Protein AF-F0XDM1-F1 (afdb_monomer_lite)

Foldseek 3Di:
DWDKDWAQFPADQFFLGANGTKIKTPQQADAPVPGQFGQVLSLVCLQVVQQWAWQFKKFAAQKDAWWFWQQFKKKKAWGHFKWKKKKRKFFQDPDGCCRPVNDRIDPRIDIDIHGHRMMITGAGRMIMMTHPWPPGDHMDTQAPDDSRHRPDPDSSVSSGPRDDDITMMIMITRHPDDTDIGRGDDDSVSSNPRDDHCADSLQRAQEAEWAEEEEALELQRLLLCCCCCPVVVTQYAYEHQAQAHDWADDDFRFDFQWAWQDPLVVVLCVVLPWDKDADDLVLLVCCLQQAWEAALLQLHGADFPLAPPCPDLLVVLLVVVQVVLVVCVVCFPLFFRDFDQDDVLQQDFQLVNCVVRVNLNPCSPLVVQPLAQQRRRARNNLSCLRVGNSNVVQSVPVHDHTHIIAGPVSIRVSSRVSSCVVCPPSYQHSKAFQAKDFALQWIWTWMQGSSGTHIYTHRAYEYADQCDPVRVPRYPDDPLRCVLSVQWFWKWKKKFKKFQFQDDLPRQKYANFRNDVVSSSDHHAKAWGIWGQGPSVPSGRMTMTMIMHGAPDDQVNNVVRVVSSSVSSCVSVVGVTGDMDTPTMDIPHTDSTGGHSVCVSVRSLVSVVVCACHSSYHYFHPVGHRHHSNSRSSVSVVNVVSSSPPD

pLDDT: mean 89.86, std 10.43, range [35.72, 98.81]

Sequence (647 aa):
MIEVTKYWLSPTALVPNSPWPLLHYKNVLNKGDDSEACVPIEAWDRFTGNGWEVQWLYRYGQTQDSHFHSGVHECMAVLSGTATIRFGAGDKSEDLDANTTGSAFEAGGVEIEANAGDVFVIPAGVAHKTHNTRPESAFRLLSPGCGRGVEAENPRQALVGLPLTGFTMIGAYPQGSEWDALRGGGDFEAVWRVPKPERDPVFGEAEVEVDVAIIGGGASGSYAAVRLREDFNKTVLVIEKAGKLPAAGRPIDYGVEAYLNRETTIAFFKRFNVGLIDPTLASDIELLLLTKNVDFSTGLPVDVSYGPVDLVGVPVAFLEYTSYAVKYQAWFANGYFQTGDVPDDLLLSFGDFLAKYDLGGSLGILRNLLWLSDALNMPTWFVMSVVGLPQIQAFGLGLIGPSFKWPATYSAETLYERVLDLLGDDVLLGSTVVSSQRSDSGVELTVQTPSGQKTVKAKKLLVAAPPSPNNVGSWDLDDNEALLFGKFSWETLFVGVVQDTGFPSHATGIRNAPNDPSRYYLPHGSFTDAFSKADTGTGADLWTTRVLGVAGLSASEAQTMIYQSLTQMGEAGTYDIASPSLVAFTDHGANAPKVSAADLKDGFYNKLYALQGQRSTYWTGFAWAPDYSSILWDFTETLFPGIISGI

InterPro domains:
  IPR006045 Cupin 1 [PF00190] (67-139)
  IPR011051 RmlC-like cupin domain superfamily [SSF51182] (11-138)
  IPR014710 RmlC-like jelly roll fold [G3DSA:2.60.120.10] (49-144)
  IPR036188 FAD/NAD(P)-binding domain superfamily [G3DSA:3.50.50.60] (212-638)
  IPR036188 FAD/NAD(P)-binding domain superfamily [SSF51905] (209-469)
  IPR047121 Uncharacterized protein YjlB-like [PTHR36448] (2-207)
  IPR047121 Uncharacterized protein YjlB-like [cd02219] (9-205)

Secondary structure (DSSP, 8-state):
---EEEE-----SS----SSPEEEE-S-SPBPTT-SSB-HHHHHHHHHHTTEEEEEEEE--S----BB-SS--EEEEEEESEEEEEES--B-SS-HHHHHTSS-B-TT-EEEEEETT-EEEE-TT--EEEEEEES----EE-SSSSSSS--SSSTTGGGTT----SSEEEEEEETT-----BSS-S-HHHHHTPPPPSSBTTTB-SEEEEEEEEE--SHHHHHHHHIIIIIS---EEEE-SSSSSS-PPSS---S---EE--HHHHHHHHHTT--EEPPPHHHHHHHHHHPEEE-TTT--B---TTSTT-TTHHHHHHHHHHHHHHHHGGGGGGG----SS--HHHHSBHHHHHHHTT-GGGHHHHTTT---TTTTTSBHHHHHHHSSHHHHHHTTSS--SPPEEEETTS-SHHHHHHHHHHHGGGEETT-EEEEEEEETTEEEEEEEETTEEEEEEEEEEEE-S---TTTSTTS---HHHHHHHTT-EEEEEEEEEEE-----TT--EEEE--S-GGGTT---SSEEEEEEE---SS---EEEEEEEEETT--HHHHHHHHHHHHHHHHHTTSS-----EEEEEEEEEEEEEE--HHHHHTTHHHHHHTTTTGGGEEE-STTTS-S-HHHHHHHHHHHHHHHTTT-

Structure (mmCIF, N/CA/C/O backbone):
data_AF-F0XDM1-F1
#
_entry.id   AF-F0XDM1-F1
#
loop_
_atom_site.group_PDB
_atom_site.id
_atom_site.type_symbol
_atom_site.label_atom_id
_atom_site.label_alt_id
_atom_site.label_comp_id
_atom_site.label_asym_id
_atom_site.label_entity_id
_atom_site.label_seq_id
_atom_site.pdbx_PDB_ins_code
_atom_site.Cartn_x
_atom_site.Cartn_y
_atom_site.Cartn_z
_atom_site.occupancy
_atom_site.B_iso_or_equiv
_atom_site.auth_seq_id
_atom_site.auth_comp_id
_atom_site.auth_asym_id
_atom_site.auth_atom_id
_atom_site.pdbx_PDB_model_num
ATOM 1 N N . MET A 1 1 ? 1.827 -3.922 22.128 1.00 45.91 1 MET A N 1
ATOM 2 C CA . MET A 1 1 ? 0.471 -4.213 22.640 1.00 45.91 1 MET A CA 1
ATOM 3 C C . MET A 1 1 ? 0.110 -3.073 23.576 1.00 45.91 1 MET A C 1
ATOM 5 O O . MET A 1 1 ? 0.934 -2.763 24.426 1.00 45.91 1 MET A O 1
ATOM 9 N N . ILE A 1 2 ? -1.020 -2.398 23.365 1.00 65.50 2 ILE A N 1
ATOM 10 C CA . ILE A 1 2 ? -1.460 -1.318 24.259 1.00 65.50 2 ILE A CA 1
ATOM 11 C C . ILE A 1 2 ? -1.883 -1.944 25.593 1.00 65.50 2 ILE A C 1
ATOM 13 O O . ILE A 1 2 ? -2.627 -2.924 25.601 1.00 65.50 2 ILE A O 1
ATOM 17 N N . GLU A 1 3 ? -1.384 -1.409 26.706 1.00 72.50 3 GLU A N 1
ATOM 18 C CA . GLU A 1 3 ? -1.737 -1.863 28.052 1.00 72.50 3 GLU A CA 1
ATOM 19 C C . GLU A 1 3 ? -3.044 -1.183 28.491 1.00 72.50 3 GLU A C 1
ATOM 21 O O . GLU A 1 3 ? -3.106 0.045 28.590 1.00 72.50 3 GLU A O 1
ATOM 26 N N . VAL A 1 4 ? -4.091 -1.984 28.724 1.00 89.00 4 VAL A N 1
ATOM 27 C CA . VAL A 1 4 ? -5.376 -1.517 29.271 1.00 89.00 4 VAL A CA 1
ATOM 28 C C . VAL A 1 4 ? -5.570 -2.125 30.653 1.00 89.00 4 VAL A C 1
ATOM 30 O O . VAL A 1 4 ? -5.873 -3.316 30.781 1.00 89.00 4 VAL A O 1
ATOM 33 N N . THR A 1 5 ? -5.418 -1.306 31.690 1.00 95.31 5 THR A N 1
ATOM 34 C CA . THR A 1 5 ? -5.620 -1.737 33.078 1.00 95.31 5 THR A CA 1
ATOM 35 C C . THR A 1 5 ? -7.076 -1.534 33.479 1.00 95.31 5 THR A C 1
ATOM 37 O O . THR A 1 5 ? -7.679 -0.506 33.174 1.00 95.31 5 THR A O 1
ATOM 40 N N . LYS A 1 6 ? -7.654 -2.528 34.163 1.00 96.81 6 LYS A N 1
ATOM 41 C CA . LYS A 1 6 ? -9.045 -2.507 34.636 1.00 96.81 6 LYS A CA 1
ATOM 42 C C . LYS A 1 6 ? -9.075 -2.435 36.157 1.00 96.81 6 LYS A C 1
ATOM 44 O O . LYS A 1 6 ? -8.509 -3.309 36.813 1.00 96.81 6 LYS A O 1
ATOM 49 N N . TYR A 1 7 ? -9.786 -1.457 36.704 1.00 97.25 7 TYR A N 1
ATOM 50 C CA . TYR A 1 7 ? -9.968 -1.296 38.146 1.00 97.25 7 TYR A CA 1
ATOM 51 C C . TYR A 1 7 ? -11.434 -1.511 38.512 1.00 97.25 7 TYR A C 1
ATOM 53 O O . TYR A 1 7 ? -12.312 -0.774 38.068 1.00 97.25 7 TYR A O 1
ATOM 61 N N . TRP A 1 8 ? -11.695 -2.530 39.329 1.00 97.31 8 TRP A N 1
ATOM 62 C CA . TRP A 1 8 ? -13.025 -2.817 39.862 1.00 97.31 8 TRP A CA 1
ATOM 63 C C . TRP A 1 8 ? -13.161 -2.146 41.224 1.00 97.31 8 TRP A C 1
ATOM 65 O O . TRP A 1 8 ? -12.476 -2.524 42.174 1.00 97.31 8 TRP A O 1
ATOM 75 N N . LEU A 1 9 ? -14.019 -1.134 41.302 1.00 97.12 9 LEU A N 1
ATOM 76 C CA . LEU A 1 9 ? -14.201 -0.307 42.491 1.00 97.12 9 LEU A CA 1
ATOM 77 C C . LEU A 1 9 ? -15.555 -0.642 43.112 1.00 97.12 9 LEU A C 1
ATOM 79 O O . LEU A 1 9 ? -16.579 -0.594 42.438 1.00 97.12 9 LEU A O 1
ATOM 83 N N . SER A 1 10 ? -15.560 -1.024 44.388 1.00 96.50 10 SER A N 1
ATOM 84 C CA . SER A 1 10 ? -16.807 -1.345 45.091 1.00 96.50 10 SER A CA 1
ATOM 85 C C . SER A 1 10 ? -17.544 -0.069 45.509 1.00 96.50 10 SER A C 1
ATOM 87 O O . SER A 1 10 ? -16.876 0.917 45.827 1.00 96.50 10 SER A O 1
ATOM 89 N N . PRO A 1 11 ? -18.887 -0.079 45.565 1.00 96.62 11 PRO A N 1
ATOM 90 C CA . PRO A 1 11 ? -19.667 1.011 46.146 1.00 96.62 11 PRO A CA 1
ATOM 91 C C . PRO A 1 11 ? -19.197 1.386 47.552 1.00 96.62 11 PRO A C 1
ATOM 93 O O . PRO A 1 11 ? -18.820 0.515 48.343 1.00 96.62 11 PRO A O 1
ATOM 96 N N . THR A 1 12 ? -19.260 2.674 47.878 1.00 96.12 12 THR A N 1
ATOM 97 C CA . THR A 1 12 ? -18.999 3.193 49.227 1.00 96.12 12 THR A CA 1
ATOM 98 C C . THR A 1 12 ? -20.290 3.754 49.838 1.00 96.12 12 THR A C 1
ATOM 100 O O . THR A 1 12 ? -21.383 3.516 49.327 1.00 96.12 12 THR A O 1
ATOM 103 N N . ALA A 1 13 ? -20.202 4.467 50.966 1.00 94.38 13 ALA A N 1
ATOM 104 C CA . ALA A 1 13 ? -21.379 5.079 51.577 1.00 94.38 13 ALA A CA 1
ATOM 105 C C . ALA A 1 13 ? -21.831 6.343 50.825 1.00 94.38 13 ALA A C 1
ATOM 107 O O . ALA A 1 13 ? -23.026 6.635 50.802 1.00 94.38 13 ALA A O 1
ATOM 108 N N . LEU A 1 14 ? -20.897 7.097 50.235 1.00 95.44 14 LEU A N 1
ATOM 109 C CA . LEU A 1 14 ? -21.195 8.335 49.512 1.00 95.44 14 LEU A CA 1
ATOM 110 C C . LEU A 1 14 ? -21.250 8.139 48.001 1.00 95.44 14 LEU A C 1
ATOM 112 O O . LEU A 1 14 ? -22.034 8.834 47.355 1.00 95.44 14 LEU A O 1
ATOM 116 N N . VAL A 1 15 ? -20.449 7.233 47.435 1.00 96.56 15 VAL A N 1
ATOM 117 C CA . VAL A 1 15 ? -20.288 7.115 45.982 1.00 96.56 15 VAL A CA 1
ATOM 118 C C . VAL A 1 15 ? -20.802 5.766 45.469 1.00 96.56 15 VAL A C 1
ATOM 120 O O . VAL A 1 15 ? -20.464 4.725 46.042 1.00 96.56 15 VAL A O 1
ATOM 123 N N . PRO A 1 16 ? -21.612 5.754 44.390 1.00 96.25 16 PRO A N 1
ATOM 124 C CA . PRO A 1 16 ? -22.182 4.519 43.870 1.00 96.25 16 PRO A CA 1
ATOM 125 C C . PRO A 1 16 ? -21.120 3.524 43.440 1.00 96.25 16 PRO A C 1
ATOM 127 O O . PRO A 1 16 ? -21.275 2.352 43.745 1.00 96.25 16 PRO A O 1
ATOM 130 N N . ASN A 1 17 ? -20.075 3.999 42.748 1.00 95.94 17 ASN A N 1
ATOM 131 C CA . ASN A 1 17 ? -19.115 3.222 41.964 1.00 95.94 17 ASN A CA 1
ATOM 132 C C . ASN A 1 17 ? -19.783 2.203 41.026 1.00 95.94 17 ASN A C 1
ATOM 134 O O . ASN A 1 17 ? -20.621 1.388 41.401 1.00 95.94 17 ASN A O 1
ATOM 138 N N . SER A 1 18 ? -19.432 2.254 39.748 1.00 93.31 18 SER A N 1
ATOM 139 C CA . SER A 1 18 ? -20.092 1.397 38.767 1.00 93.31 18 SER A CA 1
ATOM 140 C C . SER A 1 18 ? -19.740 -0.081 38.964 1.00 93.31 18 SER A C 1
ATOM 142 O O . SER A 1 18 ? -18.593 -0.392 39.293 1.00 93.31 18 SER A O 1
ATOM 144 N N . PRO A 1 19 ? -20.662 -1.015 38.662 1.00 93.88 19 PRO A N 1
ATOM 145 C CA . PRO A 1 19 ? -20.298 -2.411 38.458 1.00 93.88 19 PRO A CA 1
ATOM 146 C C . PRO A 1 19 ? -19.394 -2.596 37.233 1.00 93.88 19 PRO A C 1
ATOM 148 O O . PRO A 1 19 ? -18.804 -3.658 37.089 1.00 93.88 19 PRO A O 1
ATOM 151 N N . TRP A 1 20 ? -19.273 -1.606 36.342 1.00 95.19 20 TRP A N 1
ATOM 152 C CA . TRP A 1 20 ? -18.293 -1.627 35.258 1.00 95.19 20 TRP A CA 1
ATOM 153 C C . TRP A 1 20 ? -16.907 -1.193 35.755 1.00 95.19 20 TRP A C 1
ATOM 155 O O . TRP A 1 20 ? -16.811 -0.303 36.600 1.00 95.19 20 TRP A O 1
ATOM 165 N N . PRO A 1 21 ? -15.815 -1.769 35.224 1.00 96.56 21 PRO A N 1
ATOM 166 C CA . PRO A 1 21 ? -14.477 -1.364 35.623 1.00 96.56 21 PRO A CA 1
ATOM 167 C C . PRO A 1 21 ? -14.126 0.017 35.060 1.00 96.56 21 PRO A C 1
ATOM 169 O O . PRO A 1 21 ? -14.427 0.317 33.904 1.00 96.56 21 PRO A O 1
ATOM 172 N N . LEU A 1 22 ? -13.400 0.811 35.846 1.00 97.88 22 LEU A N 1
ATOM 173 C CA . LEU A 1 22 ? -12.616 1.931 35.326 1.00 97.88 22 LEU A CA 1
ATOM 174 C C . LEU A 1 22 ? -11.542 1.378 34.384 1.00 97.88 22 LEU A C 1
ATOM 176 O O . LEU A 1 22 ? -10.816 0.448 34.756 1.00 97.88 22 LEU A O 1
ATOM 180 N N . LEU A 1 23 ? -11.434 1.952 33.187 1.00 97.19 23 LEU A N 1
ATOM 181 C CA . LEU A 1 23 ? -10.413 1.584 32.207 1.00 97.19 23 LEU A CA 1
ATOM 182 C C . LEU A 1 23 ? -9.330 2.659 32.156 1.00 97.19 23 LEU A C 1
ATOM 184 O O . LEU A 1 23 ? -9.636 3.843 32.025 1.00 97.19 23 LEU A O 1
ATOM 188 N N . HIS A 1 24 ? -8.071 2.235 32.219 1.00 97.06 24 HIS A N 1
ATOM 189 C CA . HIS A 1 24 ? -6.898 3.087 32.033 1.00 97.06 24 HIS A CA 1
ATOM 190 C C . HIS A 1 24 ? -6.112 2.604 30.819 1.00 97.06 24 HIS A C 1
ATOM 192 O O . HIS A 1 24 ? -5.524 1.521 30.834 1.00 97.06 24 HIS A O 1
ATOM 198 N N . TYR A 1 25 ? -6.120 3.421 29.774 1.00 94.31 25 TYR A N 1
ATOM 199 C CA . TYR A 1 25 ? -5.338 3.255 28.560 1.00 94.31 25 TYR A CA 1
ATOM 200 C C . TYR A 1 25 ? -4.042 4.038 28.710 1.00 94.31 25 TYR A C 1
ATOM 202 O O . TYR A 1 25 ? -4.058 5.270 28.761 1.00 94.31 25 TYR A O 1
ATOM 210 N N . LYS A 1 26 ? -2.915 3.334 28.784 1.00 91.50 26 LYS A N 1
ATOM 211 C CA . LYS A 1 26 ? -1.623 3.977 29.020 1.00 91.50 26 LYS A CA 1
ATOM 212 C C . LYS A 1 26 ? -0.985 4.439 27.712 1.00 91.50 26 LYS A C 1
ATOM 214 O O . LYS A 1 26 ? -0.776 3.623 26.815 1.00 91.50 26 LYS A O 1
ATOM 219 N N . ASN A 1 27 ? -0.634 5.723 27.633 1.00 89.44 27 ASN A N 1
ATOM 220 C CA . ASN A 1 27 ? 0.118 6.334 26.530 1.00 89.44 27 ASN A CA 1
ATOM 221 C C . ASN A 1 27 ? -0.434 5.993 25.126 1.00 89.44 27 ASN A C 1
ATOM 223 O O . ASN A 1 27 ? 0.297 5.497 24.267 1.00 89.44 27 ASN A O 1
ATOM 227 N N . VAL A 1 28 ? -1.732 6.221 24.909 1.00 87.94 28 VAL A N 1
ATOM 228 C CA . VAL A 1 28 ? -2.429 5.907 23.649 1.00 87.94 28 VAL A CA 1
ATOM 229 C C . VAL A 1 28 ? -2.580 7.093 22.699 1.00 87.94 28 VAL A C 1
ATOM 231 O O . VAL A 1 28 ? -2.817 6.868 21.514 1.00 87.94 28 VAL A O 1
ATOM 234 N N . LEU A 1 29 ? -2.469 8.336 23.171 1.00 87.81 29 LEU A N 1
ATOM 235 C CA . LEU A 1 29 ? -2.449 9.522 22.301 1.00 87.81 29 LEU A CA 1
ATOM 236 C C . LEU A 1 29 ? -1.016 9.867 21.884 1.00 87.81 29 LEU A C 1
ATOM 238 O O . LEU A 1 29 ? -0.095 9.694 22.691 1.00 87.81 29 LEU A O 1
ATOM 242 N N . ASN A 1 30 ? -0.819 10.360 20.654 1.00 77.50 30 ASN A N 1
ATOM 243 C CA . ASN A 1 30 ? 0.521 10.738 20.225 1.00 77.50 30 ASN A CA 1
ATOM 244 C C . ASN A 1 30 ? 0.942 12.032 20.912 1.00 77.50 30 ASN A C 1
ATOM 246 O O . ASN A 1 30 ? 0.180 12.990 21.070 1.00 77.50 30 ASN A O 1
ATOM 250 N N . LYS A 1 31 ? 2.217 12.051 21.272 1.00 79.06 31 LYS A N 1
ATOM 251 C CA . LYS A 1 31 ? 2.954 13.247 21.650 1.00 79.06 31 LYS A CA 1
ATOM 252 C C . LYS A 1 31 ? 3.649 13.686 20.369 1.00 79.06 31 LYS A C 1
ATOM 254 O O . LYS A 1 31 ? 4.332 12.858 19.771 1.00 79.06 31 LYS A O 1
ATOM 259 N N . GLY A 1 32 ? 3.390 14.902 19.889 1.00 62.88 32 GLY A N 1
ATOM 260 C CA . GLY A 1 32 ? 3.970 15.365 18.621 1.00 62.88 32 GLY A CA 1
ATOM 261 C C . GLY A 1 32 ? 5.499 15.281 18.652 1.00 62.88 32 GLY A C 1
ATOM 262 O O . GLY A 1 32 ? 6.076 15.334 19.744 1.00 62.88 32 GLY A O 1
ATOM 263 N N . ASP A 1 33 ? 6.134 15.157 17.482 1.00 52.81 33 ASP A N 1
ATOM 264 C CA . ASP A 1 33 ? 7.594 15.069 17.359 1.00 52.81 33 ASP A CA 1
ATOM 265 C C . ASP A 1 33 ? 8.261 16.199 18.176 1.00 52.81 33 ASP A C 1
ATOM 267 O O . ASP A 1 33 ? 7.952 17.377 17.996 1.00 52.81 33 ASP A O 1
ATOM 271 N N . ASP A 1 34 ? 9.113 15.822 19.136 1.00 52.12 34 ASP A N 1
ATOM 272 C CA . ASP A 1 34 ? 9.807 16.694 20.105 1.00 52.12 34 ASP A CA 1
ATOM 273 C C . ASP A 1 34 ? 8.964 17.418 21.189 1.00 52.12 34 ASP A C 1
ATOM 275 O O . ASP A 1 34 ? 9.413 18.418 21.759 1.00 52.12 34 ASP A O 1
ATOM 279 N N . SER A 1 35 ? 7.779 16.919 21.568 1.00 63.88 35 SER A N 1
ATOM 280 C CA . SER A 1 35 ? 6.965 17.525 22.645 1.00 63.88 35 SER A CA 1
ATOM 281 C C . SER A 1 35 ? 6.602 16.577 23.801 1.00 63.88 35 SER A C 1
ATOM 283 O O . SER A 1 35 ? 6.308 15.402 23.610 1.00 63.88 35 SER A O 1
ATOM 285 N N . GLU A 1 36 ? 6.560 17.101 25.035 1.00 79.19 36 GLU A N 1
ATOM 286 C CA . GLU A 1 36 ? 6.009 16.395 26.214 1.00 79.19 36 GLU A CA 1
ATOM 287 C C . GLU A 1 36 ? 4.464 16.437 26.277 1.00 79.19 36 GLU A C 1
ATOM 289 O O . GLU A 1 36 ? 3.858 15.935 27.227 1.00 79.19 36 GLU A O 1
ATOM 294 N N . ALA A 1 37 ? 3.814 17.044 25.278 1.00 86.81 37 ALA A N 1
ATOM 295 C CA . ALA A 1 37 ? 2.373 17.258 25.222 1.00 86.81 37 ALA A CA 1
ATOM 296 C C . ALA A 1 37 ? 1.749 16.567 23.999 1.00 86.81 37 ALA A C 1
ATOM 298 O O . ALA A 1 37 ? 2.364 16.434 22.946 1.00 86.81 37 ALA A O 1
ATOM 299 N N . CYS A 1 38 ? 0.504 16.131 24.138 1.00 89.31 38 CYS A N 1
ATOM 300 C CA . CYS A 1 38 ? -0.280 15.558 23.053 1.00 89.31 38 CYS A CA 1
ATOM 301 C C . CYS A 1 38 ? -0.897 16.655 22.186 1.00 89.31 38 CYS A C 1
ATOM 303 O O . CYS A 1 38 ? -1.065 17.797 22.618 1.00 89.31 38 CYS A O 1
ATOM 305 N N . VAL A 1 39 ? -1.304 16.291 20.974 1.00 86.88 39 VAL A N 1
ATOM 306 C CA . VAL A 1 39 ? -2.000 17.200 20.061 1.00 86.88 39 VAL A CA 1
ATOM 307 C C . VAL A 1 39 ? -3.517 17.138 20.339 1.00 86.88 39 VAL A C 1
ATOM 309 O O . VAL A 1 39 ? -4.119 16.087 20.126 1.00 86.88 39 VAL A O 1
ATOM 312 N N . PRO A 1 40 ? -4.187 18.229 20.780 1.00 90.88 40 PRO A N 1
ATOM 313 C CA . PRO A 1 40 ? -5.605 18.188 21.167 1.00 90.88 40 PRO A CA 1
ATOM 314 C C . PRO A 1 40 ? -6.550 17.671 20.078 1.00 90.88 40 PRO A C 1
ATOM 316 O O . PRO A 1 40 ? -7.511 16.966 20.379 1.00 90.88 40 PRO A O 1
ATOM 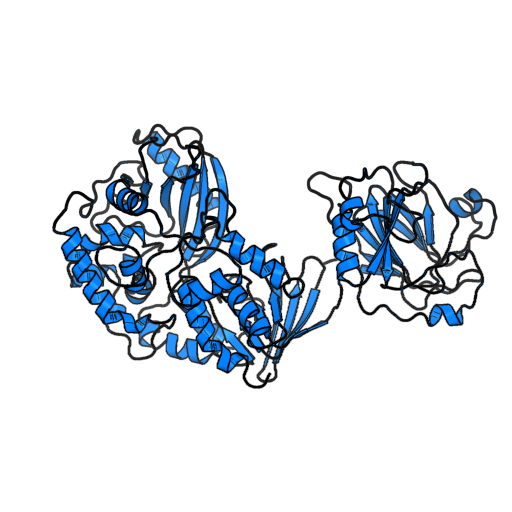319 N N . ILE A 1 41 ? -6.274 18.009 18.813 1.00 89.75 41 ILE A N 1
ATOM 320 C CA . ILE A 1 41 ? -7.112 17.584 17.687 1.00 89.75 41 ILE A CA 1
ATOM 321 C C . ILE A 1 41 ? -7.055 16.076 17.436 1.00 89.75 41 ILE A C 1
ATOM 323 O O . ILE A 1 41 ? -8.034 15.526 16.955 1.00 89.75 41 ILE A O 1
ATOM 327 N N . GLU A 1 42 ? -5.985 15.380 17.825 1.00 86.19 42 GLU A N 1
ATOM 328 C CA . GLU A 1 42 ? -5.962 13.918 17.718 1.00 86.19 42 GLU A CA 1
ATOM 329 C C . GLU A 1 42 ? -6.932 13.265 18.704 1.00 86.19 42 GLU A C 1
ATOM 331 O O . GLU A 1 42 ? -7.629 12.315 18.354 1.00 86.19 42 GLU A O 1
ATOM 336 N N . ALA A 1 43 ? -6.993 13.781 19.936 1.00 90.69 43 ALA A N 1
ATOM 337 C CA . ALA A 1 43 ? -7.972 13.327 20.917 1.00 90.69 43 ALA A CA 1
ATOM 338 C C . ALA A 1 43 ? -9.397 13.657 20.450 1.00 90.69 43 ALA A C 1
ATOM 340 O O . ALA A 1 43 ? -10.282 12.812 20.552 1.00 90.69 43 ALA A O 1
ATOM 341 N N . TRP A 1 44 ? -9.600 14.853 19.881 1.00 93.12 44 TRP A N 1
ATOM 342 C CA . TRP A 1 44 ? -10.874 15.241 19.276 1.00 93.12 44 TRP A CA 1
ATOM 343 C C . TRP A 1 44 ? -11.313 14.262 18.192 1.00 93.12 44 TRP A C 1
ATOM 345 O O . TRP A 1 44 ? -12.402 13.698 18.289 1.00 93.12 44 TRP A O 1
ATOM 355 N N . ASP A 1 45 ? -10.475 14.048 17.181 1.00 87.25 45 ASP A N 1
ATOM 356 C CA . ASP A 1 45 ? -10.805 13.213 16.025 1.00 87.25 45 ASP A CA 1
ATOM 357 C C . ASP A 1 45 ? -11.069 11.773 16.455 1.00 87.25 45 ASP A C 1
ATOM 359 O O . ASP A 1 45 ? -12.042 11.158 16.025 1.00 87.25 45 ASP A O 1
ATOM 363 N N . ARG A 1 46 ? -10.263 11.262 17.391 1.00 88.38 46 ARG A N 1
ATOM 364 C CA . ARG A 1 46 ? -10.438 9.916 17.932 1.00 88.38 46 ARG A CA 1
ATOM 365 C C . ARG A 1 46 ? -11.761 9.747 18.672 1.00 88.38 46 ARG A C 1
ATOM 367 O O . ARG A 1 46 ? -12.463 8.770 18.437 1.00 88.38 46 ARG A O 1
ATOM 374 N N . PHE A 1 47 ? -12.103 10.670 19.567 1.00 93.19 47 PHE A N 1
ATOM 375 C CA . PHE A 1 47 ? -13.322 10.557 20.370 1.00 93.19 47 PHE A CA 1
ATOM 376 C C . PHE A 1 47 ? -14.567 10.784 19.513 1.00 93.19 47 PHE A C 1
ATOM 378 O O . PHE A 1 47 ? -15.477 9.955 19.519 1.00 93.19 47 PHE A O 1
ATOM 385 N N . THR A 1 48 ? -14.574 11.845 18.706 1.00 90.19 48 THR A N 1
ATOM 386 C CA . THR A 1 48 ? -15.728 12.186 17.862 1.00 90.19 48 THR A CA 1
ATOM 387 C C . THR A 1 48 ? -15.981 11.157 16.765 1.00 90.19 48 THR A C 1
ATOM 389 O O . THR A 1 48 ? -17.137 10.787 16.563 1.00 90.19 48 THR A O 1
ATOM 392 N N . GLY A 1 49 ? -14.935 10.588 16.152 1.00 82.69 49 GLY A N 1
ATOM 393 C CA . GLY A 1 49 ? -15.072 9.471 15.204 1.00 82.69 49 GLY A CA 1
ATOM 394 C C . GLY A 1 49 ? -15.667 8.201 15.829 1.00 82.69 49 GLY A C 1
ATOM 395 O O . GLY A 1 49 ? -16.317 7.405 15.155 1.00 82.69 49 GLY A O 1
ATOM 396 N N . ASN A 1 50 ? -15.531 8.037 17.147 1.00 88.38 50 ASN A N 1
ATOM 397 C CA . ASN A 1 50 ? -16.096 6.914 17.894 1.00 88.38 50 ASN A CA 1
ATOM 398 C C . ASN A 1 50 ? -17.457 7.226 18.541 1.00 88.38 50 ASN A C 1
ATOM 400 O O . ASN A 1 50 ? -17.923 6.442 19.365 1.00 88.38 50 ASN A O 1
ATOM 404 N N . GLY A 1 51 ? -18.118 8.333 18.183 1.00 89.69 51 GLY A N 1
ATOM 405 C CA . GLY A 1 51 ? -19.430 8.696 18.736 1.00 89.69 51 GLY A CA 1
ATOM 406 C C . GLY A 1 51 ? -19.369 9.297 20.144 1.00 89.69 51 GLY A C 1
ATOM 407 O O . GLY A 1 51 ? -20.333 9.194 20.905 1.00 89.69 51 GLY A O 1
ATOM 408 N N . TRP A 1 52 ? -18.238 9.909 20.509 1.00 94.94 52 TRP A N 1
ATOM 409 C CA . TRP A 1 52 ? -18.067 10.646 21.760 1.00 94.94 52 TRP A CA 1
ATOM 410 C C . TRP A 1 52 ? -17.883 12.141 21.494 1.00 94.94 52 TRP A C 1
ATOM 412 O O . TRP A 1 52 ? -16.995 12.565 20.759 1.00 94.94 52 TRP A O 1
ATOM 422 N N . GLU A 1 53 ? -18.702 12.967 22.127 1.00 95.12 53 GLU A N 1
ATOM 423 C CA . GLU A 1 53 ? -18.666 14.418 22.007 1.00 95.12 53 GLU A CA 1
ATOM 424 C C . GLU A 1 53 ? -17.665 15.010 22.993 1.00 95.12 53 GLU A C 1
ATOM 426 O O . GLU A 1 53 ? -17.845 14.922 24.209 1.00 95.12 53 GLU A O 1
ATOM 431 N N . VAL A 1 54 ? -16.622 15.656 22.470 1.00 96.62 54 VAL A N 1
ATOM 432 C CA . VAL A 1 54 ? -15.714 16.468 23.283 1.00 96.62 54 VAL A CA 1
ATOM 433 C C . VAL A 1 54 ? -16.451 17.701 23.792 1.00 96.62 54 VAL A C 1
ATOM 435 O O . VAL A 1 54 ? -16.970 18.498 23.008 1.00 96.62 54 VAL A O 1
ATOM 438 N N . GLN A 1 55 ? -16.442 17.896 25.108 1.00 95.75 55 GLN A N 1
ATOM 439 C CA . GLN A 1 55 ? -17.162 18.998 25.745 1.00 95.75 55 GLN A CA 1
ATOM 440 C C . GLN A 1 55 ? -16.264 20.028 26.424 1.00 95.75 55 GLN A C 1
ATOM 442 O O . GLN A 1 55 ? -16.693 21.169 26.602 1.00 95.75 55 GLN A O 1
ATOM 447 N N . TRP A 1 56 ? -15.035 19.669 26.797 1.00 96.62 56 TRP A N 1
ATOM 448 C CA . TRP A 1 56 ? -14.149 20.588 27.506 1.00 96.62 56 TRP A CA 1
ATOM 449 C C . TRP A 1 56 ? -12.670 20.248 27.336 1.00 96.62 56 TRP A C 1
ATOM 451 O O . TRP A 1 56 ? -12.293 19.096 27.130 1.00 96.62 56 TRP A O 1
ATOM 461 N N . LEU A 1 57 ? -11.824 21.270 27.492 1.00 97.69 57 LEU A N 1
ATOM 462 C CA . LEU A 1 57 ? -10.385 21.146 27.718 1.00 97.69 57 LEU A CA 1
ATOM 463 C C . LEU A 1 57 ? -10.016 22.004 28.936 1.00 97.69 57 LEU A C 1
ATOM 465 O O . LEU A 1 57 ? -10.116 23.231 28.879 1.00 97.69 57 LEU A O 1
ATOM 469 N N . TYR A 1 58 ? -9.589 21.376 30.032 1.00 97.56 58 TYR A N 1
ATOM 470 C CA . TYR A 1 58 ? -9.213 22.046 31.281 1.00 97.56 58 TYR A CA 1
ATOM 471 C C . TYR A 1 58 ? -7.712 21.947 31.552 1.00 97.56 58 TYR A C 1
ATOM 473 O O . TYR A 1 58 ? -7.071 20.939 31.269 1.00 97.56 58 TYR A O 1
ATOM 481 N N . ARG A 1 59 ? -7.168 22.978 32.199 1.00 97.69 59 ARG A N 1
ATOM 482 C CA . ARG A 1 59 ? -5.952 22.891 33.012 1.00 97.69 59 ARG A CA 1
ATOM 483 C C . ARG A 1 59 ? -6.358 22.725 34.467 1.00 97.69 59 ARG A C 1
ATOM 485 O O . ARG A 1 59 ? -7.121 23.555 34.961 1.00 97.69 59 ARG A O 1
ATOM 492 N N . TYR A 1 60 ? -5.837 21.715 35.154 1.00 97.44 60 TYR A N 1
ATOM 493 C CA . TYR A 1 60 ? -6.145 21.484 36.567 1.00 97.44 60 TYR A CA 1
ATOM 494 C C . TYR A 1 60 ? -5.172 22.211 37.500 1.00 97.44 60 TYR A C 1
ATOM 496 O O . TYR A 1 60 ? -4.067 22.588 37.103 1.00 97.44 60 TYR A O 1
ATOM 504 N N . GLY A 1 61 ? -5.619 22.429 38.740 1.00 96.06 61 GLY A N 1
ATOM 505 C CA . GLY A 1 61 ? -4.774 22.896 39.838 1.00 96.06 61 GLY A CA 1
ATOM 506 C C . GLY A 1 61 ? -4.418 21.789 40.827 1.00 96.06 61 GLY A C 1
ATOM 507 O O . GLY A 1 61 ? -4.686 20.618 40.580 1.00 96.06 61 GLY A O 1
ATOM 508 N N . GLN A 1 62 ? -3.835 22.165 41.971 1.00 95.94 62 GLN A N 1
ATOM 509 C CA . GLN A 1 62 ? -3.301 21.209 42.954 1.00 95.94 62 GLN A CA 1
ATOM 510 C C . GLN A 1 62 ? -4.347 20.281 43.584 1.00 95.94 62 GLN A C 1
ATOM 512 O O . GLN A 1 62 ? -3.988 19.204 44.055 1.00 95.94 62 GLN A O 1
ATOM 517 N N . THR A 1 63 ? -5.622 20.669 43.590 1.00 95.81 63 THR A N 1
ATOM 518 C CA . THR A 1 63 ? -6.724 19.839 44.082 1.00 95.81 63 THR A CA 1
ATOM 519 C C . THR A 1 63 ? -8.084 20.339 43.573 1.00 95.81 63 THR A C 1
ATOM 521 O O . THR A 1 63 ? -8.177 21.426 43.000 1.00 95.81 63 THR A O 1
ATOM 524 N N . GLN A 1 64 ? -9.129 19.539 43.785 1.00 95.12 64 GLN A N 1
ATOM 525 C CA . GLN A 1 64 ? -10.546 19.825 43.534 1.00 95.12 64 GLN A CA 1
ATOM 526 C C . GLN A 1 64 ? -11.427 18.948 44.442 1.00 95.12 64 GLN A C 1
ATOM 528 O O . GLN A 1 64 ? -10.908 18.091 45.151 1.00 95.12 64 GLN A O 1
ATOM 533 N N . ASP A 1 65 ? -12.745 19.121 44.423 1.00 96.00 65 ASP A N 1
ATOM 534 C CA . ASP A 1 65 ? -13.665 18.197 45.100 1.00 96.00 65 ASP A CA 1
ATOM 535 C C . ASP A 1 65 ? -13.778 16.861 44.346 1.00 96.00 65 ASP A C 1
ATOM 537 O O . ASP A 1 65 ? -13.801 16.833 43.110 1.00 96.00 65 ASP A O 1
ATOM 541 N N . SER A 1 66 ? -13.908 15.756 45.082 1.00 97.12 66 SER A N 1
ATOM 542 C CA . SER A 1 66 ? -14.288 14.470 44.484 1.00 97.12 66 SER A CA 1
ATOM 543 C C . SER A 1 66 ? -15.731 14.530 43.979 1.00 97.12 66 SER A C 1
ATOM 545 O O . SER A 1 66 ? -16.634 14.955 44.705 1.00 97.12 66 SER A O 1
ATOM 547 N N . HIS A 1 67 ? -15.960 14.098 42.740 1.00 97.62 67 HIS A N 1
ATOM 548 C CA . HIS A 1 67 ? -17.296 14.074 42.144 1.00 97.62 67 HIS A CA 1
ATOM 549 C C . HIS A 1 67 ? -17.487 12.892 41.195 1.00 97.62 67 HIS A C 1
ATOM 551 O O . HIS A 1 67 ? -16.517 12.278 40.763 1.00 97.62 67 HIS A O 1
ATOM 557 N N . PHE A 1 68 ? -18.741 12.566 40.886 1.00 97.62 68 PHE A N 1
ATOM 558 C CA . PHE A 1 68 ? -19.117 11.566 39.889 1.00 97.62 68 PHE A CA 1
ATOM 559 C C . PHE A 1 68 ? -20.282 12.051 39.019 1.00 97.62 68 PHE A C 1
ATOM 561 O O . PHE A 1 68 ? -21.070 12.907 39.431 1.00 97.62 68 PHE A O 1
ATOM 568 N N . HIS A 1 69 ? -20.408 11.439 37.841 1.00 97.38 69 HIS A N 1
ATOM 569 C CA . HIS A 1 69 ? -21.540 11.592 36.928 1.00 97.38 69 HIS A CA 1
ATOM 570 C C . HIS A 1 69 ? -22.542 10.455 37.153 1.00 97.38 69 HIS A C 1
ATOM 572 O O . HIS A 1 69 ? -22.159 9.285 37.111 1.00 97.38 69 HIS A O 1
ATOM 578 N N . SER A 1 70 ? -23.809 10.763 37.425 1.00 96.06 70 SER A N 1
ATOM 579 C CA . SER A 1 70 ? -24.827 9.754 37.753 1.00 96.06 70 SER A CA 1
ATOM 580 C C . SER A 1 70 ? -25.474 9.124 36.516 1.00 96.06 70 SER A C 1
ATOM 582 O O . SER A 1 70 ? -25.868 7.960 36.558 1.00 96.06 70 SER A O 1
ATOM 584 N N . GLY A 1 71 ? -25.562 9.875 35.416 1.00 95.00 71 GLY A N 1
ATOM 585 C CA . GLY A 1 71 ? -26.303 9.476 34.215 1.00 95.00 71 GLY A CA 1
ATOM 586 C C . GLY A 1 71 ? -25.456 9.058 33.014 1.00 95.00 71 GLY A C 1
ATOM 587 O O . GLY A 1 71 ? -26.025 8.643 32.008 1.00 95.00 71 GLY A O 1
ATOM 588 N N . VAL A 1 72 ? -24.126 9.182 33.074 1.00 96.19 72 VAL A N 1
ATOM 589 C CA . VAL A 1 72 ? -23.284 9.068 31.875 1.00 96.19 72 VAL A CA 1
ATOM 590 C C . VAL A 1 72 ? -21.856 8.622 32.186 1.00 96.19 72 VAL A C 1
ATOM 592 O O . VAL A 1 72 ? -21.310 8.917 33.249 1.00 96.19 72 VAL A O 1
ATOM 595 N N . HIS A 1 73 ? -21.266 7.883 31.246 1.00 97.62 73 HIS A N 1
ATOM 596 C CA . HIS A 1 73 ? -19.851 7.516 31.245 1.00 97.62 73 HIS A CA 1
ATOM 597 C C . HIS A 1 73 ? -18.990 8.678 30.742 1.00 97.62 73 HIS A C 1
ATOM 599 O O . HIS A 1 73 ? -19.394 9.410 29.846 1.00 97.62 73 HIS A O 1
ATOM 605 N N . GLU A 1 74 ? -17.777 8.817 31.254 1.00 98.00 74 GLU A N 1
ATOM 606 C CA . GLU A 1 74 ? -16.871 9.897 30.869 1.00 98.00 74 GLU A CA 1
ATOM 607 C C . GLU A 1 74 ? -15.565 9.343 30.305 1.00 98.00 74 GLU A C 1
ATOM 609 O O . GLU A 1 74 ? -15.035 8.344 30.787 1.00 98.00 74 GLU A O 1
ATOM 614 N N . CYS A 1 75 ? -15.037 10.001 29.281 1.00 98.19 75 CYS A N 1
ATOM 615 C CA . CYS A 1 75 ? -13.706 9.757 28.756 1.00 98.19 75 CYS A CA 1
ATOM 616 C C . CYS A 1 75 ? -12.837 10.988 29.015 1.00 98.19 75 CYS A C 1
ATOM 618 O O . CYS A 1 75 ? -13.132 12.065 28.502 1.00 98.19 75 CYS A O 1
ATOM 620 N N . MET A 1 76 ? -11.751 10.831 29.772 1.00 98.19 76 MET A N 1
ATOM 621 C CA . MET A 1 76 ? -10.784 11.898 30.034 1.00 98.19 76 MET A CA 1
ATOM 622 C C . MET A 1 76 ? -9.416 11.524 29.469 1.00 98.19 76 MET A C 1
ATOM 624 O O . MET A 1 76 ? -8.882 10.465 29.795 1.00 98.19 76 MET A O 1
ATOM 628 N N . ALA A 1 77 ? -8.803 12.406 28.683 1.00 97.81 77 ALA A N 1
ATOM 629 C CA . ALA A 1 77 ? -7.447 12.215 28.172 1.00 97.81 77 ALA A CA 1
ATOM 630 C C . ALA A 1 77 ? -6.481 13.247 28.729 1.00 97.81 77 ALA A C 1
ATOM 632 O O . ALA A 1 77 ? -6.794 14.436 28.743 1.00 97.81 77 ALA A O 1
ATOM 633 N N . VAL A 1 78 ? -5.289 12.813 29.126 1.00 97.69 78 VAL A N 1
ATOM 634 C CA . VAL A 1 78 ? -4.223 13.706 29.583 1.00 97.69 78 VAL A CA 1
ATOM 635 C C . VAL A 1 78 ? -3.444 14.222 28.381 1.00 97.69 78 VAL A C 1
ATOM 637 O O . VAL A 1 78 ? -2.833 13.446 27.645 1.00 97.69 78 VAL A O 1
ATOM 640 N N . LEU A 1 79 ? -3.423 15.540 28.202 1.00 96.31 79 LEU A N 1
ATOM 641 C CA . LEU A 1 79 ? -2.736 16.179 27.085 1.00 96.31 79 LEU A CA 1
ATOM 642 C C . LEU A 1 79 ? -1.360 16.730 27.467 1.00 96.31 79 LEU A C 1
ATOM 644 O O . LEU A 1 79 ? -0.481 16.771 26.619 1.00 96.31 79 LEU A O 1
ATOM 648 N N . SER A 1 80 ? -1.122 17.130 28.716 1.00 95.81 80 SER A N 1
ATOM 649 C CA . SER A 1 80 ? 0.197 17.607 29.160 1.00 95.81 80 SER A CA 1
ATOM 650 C C . SER A 1 80 ? 0.387 17.431 30.663 1.00 95.81 80 SER A C 1
ATOM 652 O O . SER A 1 80 ? -0.596 17.368 31.399 1.00 95.81 80 SER A O 1
ATOM 654 N N . GLY A 1 81 ? 1.645 17.426 31.116 1.00 95.50 81 GLY A N 1
ATOM 655 C CA . GLY A 1 81 ? 2.005 17.354 32.535 1.00 95.50 81 GLY A CA 1
ATOM 656 C C . GLY A 1 81 ? 1.734 15.991 33.178 1.00 95.50 81 GLY A C 1
ATOM 657 O O . GLY A 1 81 ? 1.437 15.007 32.495 1.00 95.50 81 GLY A O 1
ATOM 658 N N . THR A 1 82 ? 1.827 15.946 34.508 1.00 97.31 82 THR A N 1
ATOM 659 C CA . THR A 1 82 ? 1.462 14.769 35.314 1.00 97.31 82 THR A CA 1
ATOM 660 C C . THR A 1 82 ? 0.590 15.143 36.512 1.00 97.31 82 THR A C 1
ATOM 662 O O . THR A 1 82 ? 0.601 16.289 36.961 1.00 97.31 82 THR A O 1
ATOM 665 N N . ALA A 1 83 ? -0.201 14.203 37.025 1.00 98.06 83 ALA A N 1
ATOM 666 C CA . ALA A 1 83 ? -1.000 14.385 38.239 1.00 98.06 83 ALA A CA 1
ATOM 667 C C . ALA A 1 83 ? -1.290 13.042 38.914 1.00 98.06 83 ALA A C 1
ATOM 669 O O . ALA A 1 83 ? -1.092 11.983 38.326 1.00 98.06 83 ALA A O 1
ATOM 670 N N . THR A 1 84 ? -1.806 13.077 40.139 1.00 98.38 84 THR A N 1
ATOM 671 C CA . THR A 1 84 ? -2.464 11.918 40.749 1.00 98.38 84 THR A CA 1
ATOM 672 C C . THR A 1 84 ? -3.969 12.058 40.568 1.00 98.38 84 THR A C 1
ATOM 674 O O . THR A 1 84 ? -4.540 13.088 40.920 1.00 98.38 84 THR A O 1
ATOM 677 N N . ILE A 1 85 ? -4.631 11.033 40.037 1.00 98.44 85 ILE A N 1
ATOM 678 C CA . ILE A 1 85 ? -6.092 10.973 39.991 1.00 98.44 85 ILE A CA 1
ATOM 679 C C . ILE A 1 85 ? -6.551 9.891 40.957 1.00 98.44 85 ILE A C 1
ATOM 681 O O . ILE A 1 85 ? -6.170 8.724 40.840 1.00 98.44 85 ILE A O 1
ATOM 685 N N . ARG A 1 86 ? -7.362 10.289 41.934 1.00 98.31 86 ARG A N 1
ATOM 686 C CA . ARG A 1 86 ? -8.041 9.364 42.835 1.00 98.31 86 ARG A CA 1
ATOM 687 C C . ARG A 1 86 ? -9.378 8.980 42.233 1.00 98.31 86 ARG A C 1
ATOM 689 O O . ARG A 1 86 ? -10.139 9.868 41.868 1.00 98.31 86 ARG A O 1
ATOM 696 N N . PHE A 1 87 ? -9.670 7.687 42.199 1.00 98.56 87 PHE A N 1
ATOM 697 C CA . PHE A 1 87 ? -10.940 7.132 41.755 1.00 98.56 87 PHE A CA 1
ATOM 698 C C . PHE A 1 87 ? -11.619 6.340 42.872 1.00 98.56 87 PHE A C 1
ATOM 700 O O . PHE A 1 87 ? -10.954 5.689 43.675 1.00 98.56 87 PHE A O 1
ATOM 707 N N . GLY A 1 88 ? -12.948 6.347 42.900 1.00 97.75 88 GLY A N 1
ATOM 708 C CA . GLY A 1 88 ? -13.770 5.472 43.731 1.00 97.75 88 GLY A CA 1
ATOM 709 C C . GLY A 1 88 ? -13.970 5.893 45.186 1.00 97.75 88 GLY A C 1
ATOM 710 O O . GLY A 1 88 ? -14.490 5.093 45.959 1.00 97.75 88 GLY A O 1
ATOM 711 N N . ALA A 1 89 ? -13.574 7.107 45.573 1.00 97.38 89 ALA A N 1
ATOM 712 C CA . ALA A 1 89 ? -13.695 7.596 46.947 1.00 97.38 89 ALA A CA 1
ATOM 713 C C . ALA A 1 89 ? -14.346 8.985 47.002 1.00 97.38 89 ALA A C 1
ATOM 715 O O . ALA A 1 89 ? -13.880 9.904 46.330 1.00 97.38 89 ALA A O 1
ATOM 716 N N . GLY A 1 90 ? -15.390 9.140 47.824 1.00 96.69 90 GLY A N 1
ATOM 717 C CA . GLY A 1 90 ? -16.002 10.435 48.126 1.00 96.69 90 GLY A CA 1
ATOM 718 C C . GLY A 1 90 ? -15.268 11.209 49.225 1.00 96.69 90 GLY A C 1
ATOM 719 O O . GLY A 1 90 ? -14.602 10.625 50.087 1.00 96.69 90 GLY A O 1
ATOM 720 N N . ASP A 1 91 ? -15.426 12.531 49.208 1.00 97.38 91 ASP A N 1
ATOM 721 C CA . ASP A 1 91 ? -14.886 13.448 50.215 1.00 97.38 91 ASP A CA 1
ATOM 722 C C . ASP A 1 91 ? -15.770 13.454 51.482 1.00 97.38 91 ASP A C 1
ATOM 724 O O . ASP A 1 91 ? -16.996 13.375 51.399 1.00 97.38 91 ASP A O 1
ATOM 728 N N . LYS A 1 92 ? -15.165 13.540 52.676 1.00 96.19 92 LYS A N 1
ATOM 729 C CA . LYS A 1 92 ? -15.868 13.511 53.982 1.00 96.19 92 LYS A CA 1
ATOM 730 C C . LYS A 1 92 ? -15.836 14.841 54.735 1.00 96.19 92 LYS A C 1
ATOM 732 O O . LYS A 1 92 ? -16.464 14.949 55.788 1.00 96.19 92 LYS A O 1
ATOM 737 N N . SER A 1 93 ? -15.078 15.816 54.247 1.00 95.06 93 SER A N 1
ATOM 738 C CA . SER A 1 93 ? -14.937 17.145 54.844 1.00 95.06 93 SER A CA 1
ATOM 739 C C . SER A 1 93 ? -15.194 18.230 53.801 1.00 95.06 93 SER A C 1
ATOM 741 O O . SER A 1 93 ? -15.049 17.995 52.606 1.00 95.06 93 SER A O 1
ATOM 743 N N . GLU A 1 94 ? -15.534 19.436 54.249 1.00 91.69 94 GLU A N 1
ATOM 744 C CA . GLU A 1 94 ? -15.531 20.640 53.400 1.00 91.69 94 GLU A CA 1
ATOM 745 C C . GLU A 1 94 ? -14.105 21.187 53.182 1.00 91.69 94 GLU A C 1
ATOM 747 O O . GLU A 1 94 ? -13.876 22.026 52.316 1.00 91.69 94 GLU A O 1
ATOM 752 N N . ASP A 1 95 ? -13.134 20.707 53.964 1.00 94.56 95 ASP A N 1
ATOM 753 C CA . ASP A 1 95 ? -11.720 21.053 53.830 1.00 94.56 95 ASP A CA 1
ATOM 754 C C . ASP A 1 95 ? -11.059 20.236 52.704 1.00 94.56 95 ASP A C 1
ATOM 756 O O . ASP A 1 95 ? -10.791 19.037 52.844 1.00 94.56 95 ASP A O 1
ATOM 760 N N . LEU A 1 96 ? -10.770 20.915 51.589 1.00 92.38 96 LEU A N 1
ATOM 761 C CA . LEU A 1 96 ? -10.133 20.335 50.406 1.00 92.38 96 LEU A CA 1
ATOM 762 C C . LEU A 1 96 ? -8.764 19.714 50.697 1.00 92.38 96 LEU A C 1
ATOM 764 O O . LEU A 1 96 ? -8.447 18.670 50.118 1.00 92.38 96 LEU A O 1
ATOM 768 N N . ASP A 1 97 ? -7.960 20.302 51.580 1.00 92.62 97 ASP A N 1
ATOM 769 C CA . ASP A 1 97 ? -6.626 19.791 51.898 1.00 92.62 97 ASP A CA 1
ATOM 770 C C . ASP A 1 97 ? -6.739 18.521 52.742 1.00 92.62 97 ASP A C 1
ATOM 772 O O . ASP A 1 97 ? -6.089 17.513 52.441 1.00 92.62 97 ASP A O 1
ATOM 776 N N . ALA A 1 98 ? -7.650 18.514 53.721 1.00 94.62 98 ALA A N 1
ATOM 777 C CA . ALA A 1 98 ? -7.961 17.324 54.514 1.00 94.62 98 ALA A CA 1
ATOM 778 C C . ALA A 1 98 ? -8.474 16.159 53.647 1.00 94.62 98 ALA A C 1
ATOM 780 O O . ALA A 1 98 ? -8.171 14.995 53.937 1.00 94.62 98 ALA A O 1
ATOM 781 N N . ASN A 1 99 ? -9.212 16.464 52.576 1.00 95.50 99 ASN A N 1
ATOM 782 C CA . ASN A 1 99 ? -9.667 15.480 51.594 1.00 95.50 99 ASN A CA 1
ATOM 783 C C . ASN A 1 99 ? -8.540 15.022 50.657 1.00 95.50 99 ASN A C 1
ATOM 785 O O . ASN A 1 99 ? -8.616 13.930 50.106 1.00 95.50 99 ASN A O 1
ATOM 789 N N . THR A 1 100 ? -7.507 15.836 50.429 1.00 93.69 100 THR A N 1
ATOM 790 C CA . THR A 1 100 ? -6.452 15.549 49.439 1.00 93.69 100 THR A CA 1
ATOM 791 C C . THR A 1 100 ? -5.281 14.809 50.059 1.00 93.69 100 THR A C 1
ATOM 793 O O . THR A 1 100 ? -4.996 13.683 49.658 1.00 93.69 100 THR A O 1
ATOM 796 N N . THR A 1 101 ? -4.628 15.426 51.044 1.00 89.50 101 THR A N 1
ATOM 797 C CA . THR A 1 101 ? -3.414 14.911 51.697 1.00 89.50 101 THR A CA 1
ATOM 798 C C . THR A 1 101 ? -3.691 14.334 53.086 1.00 89.50 101 THR A C 1
ATOM 800 O O . THR A 1 101 ? -2.852 13.621 53.636 1.00 89.50 101 THR A O 1
ATOM 803 N N . GLY A 1 102 ? -4.865 14.630 53.655 1.00 89.00 102 GLY A N 1
ATOM 804 C CA . GLY A 1 102 ? -5.335 14.068 54.918 1.00 89.00 102 GLY A CA 1
ATOM 805 C C . GLY A 1 102 ? -5.979 12.684 54.769 1.00 89.00 102 GLY A C 1
ATOM 806 O O . GLY A 1 102 ? -5.640 11.902 53.890 1.00 89.00 102 GLY A O 1
ATOM 807 N N . SER A 1 103 ? -6.916 12.361 55.664 1.00 90.62 103 SER A N 1
ATOM 808 C CA . SER A 1 103 ? -7.658 11.083 55.675 1.00 90.62 103 SER A CA 1
ATOM 809 C C . SER A 1 103 ? -9.175 11.270 55.554 1.00 90.62 103 SER A C 1
ATOM 811 O O . SER A 1 103 ? -9.947 10.337 55.788 1.00 90.62 103 SER A O 1
ATOM 813 N N . ALA A 1 104 ? -9.623 12.477 55.191 1.00 96.06 104 ALA A N 1
ATOM 814 C CA . ALA A 1 104 ? -11.036 12.837 55.124 1.00 96.06 104 ALA A CA 1
ATOM 815 C C . ALA A 1 104 ? -11.694 12.411 53.797 1.00 96.06 104 ALA A C 1
ATOM 817 O O . ALA A 1 104 ? -12.443 13.163 53.194 1.00 96.06 104 ALA A O 1
ATOM 818 N N . PHE A 1 105 ? -11.449 11.184 53.347 1.00 95.75 105 PHE A N 1
ATOM 819 C CA . PHE A 1 105 ? -12.108 10.592 52.181 1.00 95.75 105 PHE A CA 1
ATOM 820 C C . PHE A 1 105 ? -12.465 9.125 52.451 1.00 95.75 105 PHE A C 1
ATOM 822 O O . PHE A 1 105 ? -12.075 8.532 53.468 1.00 95.75 105 PHE A O 1
ATOM 829 N N . GLU A 1 106 ? -13.313 8.537 51.619 1.00 96.19 106 GLU A N 1
ATOM 830 C CA . GLU A 1 106 ? -13.720 7.137 51.751 1.00 96.19 106 GLU A CA 1
ATOM 831 C C . GLU A 1 106 ? -12.593 6.151 51.424 1.00 96.19 106 GLU A C 1
ATOM 833 O O . GLU A 1 106 ? -11.763 6.380 50.553 1.00 96.19 106 GLU A O 1
ATOM 838 N N . ALA A 1 107 ? -12.557 5.027 52.144 1.00 93.56 107 ALA A N 1
ATOM 839 C CA . ALA A 1 107 ? -11.656 3.930 51.808 1.00 93.56 107 ALA A CA 1
ATOM 840 C C . ALA A 1 107 ? -12.225 3.125 50.627 1.00 93.56 107 ALA A C 1
ATOM 842 O O . ALA A 1 107 ? -13.431 3.140 50.397 1.00 93.56 107 ALA A O 1
ATOM 843 N N . GLY A 1 108 ? -11.368 2.380 49.923 1.00 89.38 108 GLY A N 1
ATOM 844 C CA . GLY A 1 108 ? -11.773 1.512 48.807 1.00 89.38 108 GLY A CA 1
ATOM 845 C C . GLY A 1 108 ? -11.553 2.103 47.412 1.00 89.38 108 GLY A C 1
ATOM 846 O O . GLY A 1 108 ? -11.743 1.393 46.428 1.00 89.38 108 GLY A O 1
ATOM 847 N N . GLY A 1 109 ? -11.109 3.361 47.326 1.00 94.88 109 GLY A N 1
ATOM 848 C CA . GLY A 1 109 ? -10.637 3.969 46.083 1.00 94.88 109 GLY A CA 1
ATOM 849 C C . GLY A 1 109 ? -9.210 3.564 45.693 1.00 94.88 109 GLY A C 1
ATOM 850 O O . GLY A 1 109 ? -8.495 2.909 46.455 1.00 94.88 109 GLY A O 1
ATOM 851 N N . VAL A 1 110 ? -8.786 3.998 44.507 1.00 97.69 110 VAL A N 1
ATOM 852 C CA . VAL A 1 110 ? -7.428 3.831 43.964 1.00 97.69 110 VAL A CA 1
ATOM 853 C C . VAL A 1 110 ? -6.849 5.190 43.581 1.00 97.69 110 VAL A C 1
ATOM 855 O O . VAL A 1 110 ? -7.582 6.073 43.146 1.00 97.69 110 VAL A O 1
ATOM 858 N N . GLU A 1 111 ? -5.539 5.363 43.726 1.00 97.88 111 GLU A N 1
ATOM 859 C CA . GLU A 1 111 ? -4.817 6.522 43.198 1.00 97.88 111 GLU A CA 1
ATOM 860 C C . GLU A 1 111 ? -3.924 6.086 42.040 1.00 97.88 111 GLU A C 1
ATOM 862 O O . GLU A 1 111 ? -3.193 5.100 42.151 1.00 97.88 111 GLU A O 1
ATOM 867 N N . ILE A 1 112 ? -4.010 6.806 40.925 1.00 98.12 112 ILE A N 1
ATOM 868 C CA . ILE A 1 112 ? -3.278 6.509 39.694 1.00 98.12 112 ILE A CA 1
ATOM 869 C C . ILE A 1 112 ? -2.463 7.740 39.301 1.00 98.12 112 ILE A C 1
ATOM 871 O O . ILE A 1 112 ? -2.986 8.853 39.267 1.00 98.12 112 ILE A O 1
ATOM 875 N N . GLU A 1 113 ? -1.182 7.541 38.991 1.00 98.00 113 GLU A N 1
ATOM 876 C CA . GLU A 1 113 ? -0.351 8.578 38.380 1.00 98.00 113 GLU A CA 1
ATOM 877 C C . GLU A 1 113 ? -0.699 8.699 36.892 1.00 98.00 113 GLU A C 1
ATOM 879 O O . GLU A 1 113 ? -0.509 7.764 36.113 1.00 98.00 113 GLU A O 1
ATOM 884 N N . ALA A 1 114 ? -1.239 9.853 36.516 1.00 97.44 114 ALA A N 1
ATOM 885 C CA . ALA A 1 114 ? -1.697 10.171 35.178 1.00 97.44 114 ALA A CA 1
ATOM 886 C C . ALA A 1 114 ? -0.617 10.954 34.428 1.00 97.44 114 ALA A C 1
ATOM 888 O O . ALA A 1 114 ? -0.126 11.974 34.923 1.00 97.44 114 ALA A O 1
ATOM 889 N N . ASN A 1 115 ? -0.272 10.494 33.229 1.00 95.50 115 ASN A N 1
ATOM 890 C CA . ASN A 1 115 ? 0.754 11.097 32.383 1.00 95.50 115 ASN A CA 1
ATOM 891 C C . ASN A 1 115 ? 0.158 11.524 31.047 1.00 95.50 115 ASN A C 1
ATOM 893 O O . ASN A 1 115 ? -0.793 10.904 30.576 1.00 95.50 115 ASN A O 1
ATOM 897 N N . ALA A 1 116 ? 0.746 12.537 30.403 1.00 95.06 116 ALA A N 1
ATOM 898 C CA . ALA A 1 116 ? 0.397 12.881 29.026 1.00 95.06 116 ALA A CA 1
ATOM 899 C C . ALA A 1 116 ? 0.351 11.618 28.145 1.00 95.06 116 ALA A C 1
ATOM 901 O O . ALA A 1 116 ? 1.253 10.776 28.213 1.00 95.06 116 ALA A O 1
ATOM 902 N N . GLY A 1 117 ? -0.701 11.488 27.341 1.00 93.31 117 GLY A N 1
ATOM 903 C CA . GLY A 1 117 ? -0.966 10.325 26.496 1.00 93.31 117 GLY A CA 1
ATOM 904 C C . GLY A 1 117 ? -1.928 9.306 27.110 1.00 93.31 117 GLY A C 1
ATOM 905 O O . GLY A 1 117 ? -2.480 8.490 26.369 1.00 93.31 117 GLY A O 1
ATOM 906 N N . ASP A 1 118 ? -2.146 9.334 28.425 1.00 96.31 118 ASP A N 1
ATOM 907 C CA . ASP A 1 118 ? -3.075 8.423 29.094 1.00 96.31 118 ASP A CA 1
ATOM 908 C C . ASP A 1 118 ? -4.538 8.819 28.838 1.00 96.31 118 ASP A C 1
ATOM 910 O O . ASP A 1 118 ? -4.880 10.004 28.803 1.00 96.31 118 ASP A O 1
ATOM 914 N N . VAL A 1 119 ? -5.412 7.819 28.706 1.00 97.56 119 VAL A N 1
ATOM 915 C CA . VAL A 1 119 ? -6.870 7.991 28.612 1.00 97.56 119 VAL A CA 1
ATOM 916 C C . VAL A 1 119 ? -7.554 7.158 29.693 1.00 97.56 119 VAL A C 1
ATOM 918 O O . VAL A 1 119 ? -7.217 5.994 29.906 1.00 97.56 119 VAL A O 1
ATOM 921 N N . PHE A 1 120 ? -8.541 7.745 30.359 1.00 98.31 120 PHE A N 1
ATOM 922 C CA . PHE A 1 120 ? -9.383 7.096 31.354 1.00 98.31 120 PHE A CA 1
ATOM 923 C C . PHE A 1 120 ? -10.817 7.042 30.842 1.00 98.31 120 PHE A C 1
ATOM 925 O O . PHE A 1 120 ? -11.374 8.076 30.482 1.00 98.31 120 PHE A O 1
ATOM 932 N N . VAL A 1 121 ? -11.421 5.854 30.842 1.00 97.75 121 VAL A N 1
ATOM 933 C CA . VAL A 1 121 ? -12.863 5.696 30.613 1.00 97.75 121 VAL A CA 1
ATOM 934 C C . VAL A 1 121 ? -13.496 5.371 31.952 1.00 97.75 121 VAL A C 1
ATOM 936 O O . VAL A 1 121 ? -13.291 4.286 32.502 1.00 97.75 121 VAL A O 1
ATOM 939 N N . ILE A 1 122 ? -14.208 6.357 32.483 1.00 98.25 122 ILE A N 1
ATOM 940 C CA . ILE A 1 122 ? -14.751 6.427 33.830 1.00 98.25 122 ILE A CA 1
ATOM 941 C C . ILE A 1 122 ? -16.233 6.064 33.762 1.00 98.25 122 ILE A C 1
ATOM 943 O O . ILE A 1 122 ? -17.035 6.784 33.161 1.00 98.25 122 ILE A O 1
ATOM 947 N N . PRO A 1 123 ? -16.634 4.936 34.359 1.00 97.69 123 PRO A N 1
ATOM 948 C CA . PRO A 1 123 ? -18.032 4.577 34.386 1.00 97.69 123 PRO A CA 1
ATOM 949 C C . PRO A 1 123 ? -18.895 5.531 35.216 1.00 97.69 123 PRO A C 1
ATOM 951 O O . PRO A 1 123 ? -18.439 6.044 36.239 1.00 97.69 123 PRO A O 1
ATOM 954 N N . ALA A 1 124 ? -20.166 5.691 34.827 1.00 97.44 124 ALA A N 1
ATOM 955 C CA . ALA A 1 124 ? -21.144 6.430 35.622 1.00 97.44 124 ALA A CA 1
ATOM 956 C C . ALA A 1 124 ? -21.130 5.951 37.086 1.00 97.44 124 ALA A C 1
ATOM 958 O O . ALA A 1 124 ? -21.126 4.748 37.364 1.00 97.44 124 ALA A O 1
ATOM 959 N N . GLY A 1 125 ? -21.087 6.892 38.026 1.00 97.19 125 GLY A N 1
ATOM 960 C CA . GLY A 1 125 ? -21.011 6.624 39.461 1.00 97.19 125 GLY A CA 1
ATOM 961 C C . GLY A 1 125 ? -19.611 6.487 40.043 1.00 97.19 125 GLY A C 1
ATOM 962 O O . GLY A 1 125 ? -19.491 6.481 41.268 1.00 97.19 125 GLY A O 1
ATOM 963 N N . VAL A 1 126 ? -18.562 6.369 39.224 1.00 98.25 126 VAL A N 1
ATOM 964 C CA . VAL A 1 126 ? -17.183 6.324 39.728 1.00 98.25 126 VAL A CA 1
ATOM 965 C C . VAL A 1 126 ? -16.729 7.737 40.065 1.00 98.25 126 VAL A C 1
ATOM 967 O O . VAL A 1 126 ? -16.541 8.577 39.185 1.00 98.25 126 VAL A O 1
ATOM 970 N N . ALA A 1 127 ? -16.545 7.991 41.360 1.00 98.00 127 ALA A N 1
ATOM 971 C CA . ALA A 1 127 ? -16.022 9.270 41.814 1.00 98.00 127 ALA A CA 1
ATOM 972 C C . ALA A 1 127 ? -14.577 9.456 41.377 1.00 98.00 127 ALA A C 1
ATOM 974 O O . ALA A 1 127 ? -13.803 8.500 41.412 1.00 98.00 127 ALA A O 1
ATOM 975 N N . HIS A 1 128 ? -14.207 10.670 40.994 1.00 98.25 128 HIS A N 1
ATOM 976 C CA . HIS A 1 128 ? -12.854 10.987 40.577 1.00 98.25 128 HIS A CA 1
ATOM 977 C C . HIS A 1 128 ? -12.413 12.384 41.031 1.00 98.25 128 HIS A C 1
ATOM 979 O O . HIS A 1 128 ? -13.221 13.299 41.211 1.00 98.25 128 HIS A O 1
ATOM 985 N N . LYS A 1 129 ? -11.103 12.525 41.263 1.00 96.88 129 LYS A N 1
ATOM 986 C CA . LYS A 1 129 ? -10.446 13.759 41.713 1.00 96.88 129 LYS A CA 1
ATOM 987 C C . LYS A 1 129 ? -8.989 13.800 41.270 1.00 96.88 129 LYS A C 1
ATOM 989 O O . LYS A 1 129 ? -8.162 13.035 41.761 1.00 96.88 129 LYS A O 1
ATOM 994 N N . THR A 1 130 ? -8.660 14.751 40.404 1.00 97.94 130 THR A N 1
ATOM 995 C CA . THR A 1 130 ? -7.275 15.140 40.084 1.00 97.94 130 THR A CA 1
ATOM 996 C C . THR A 1 130 ? -6.668 15.990 41.200 1.00 97.94 130 THR A C 1
ATOM 998 O O . THR A 1 130 ? -7.277 16.971 41.630 1.00 97.94 130 THR A O 1
ATOM 1001 N N . HIS A 1 131 ? -5.456 15.648 41.630 1.00 97.50 131 HIS A N 1
ATOM 1002 C CA . HIS A 1 131 ? -4.647 16.397 42.590 1.00 97.50 131 HIS A CA 1
ATOM 1003 C C . HIS A 1 131 ? -3.142 16.233 42.312 1.00 97.50 131 HIS A C 1
ATOM 1005 O O . HIS A 1 131 ? -2.746 15.479 41.421 1.00 97.50 131 HIS A O 1
ATOM 1011 N N . ASN A 1 132 ? -2.290 16.966 43.036 1.00 96.75 132 ASN A N 1
ATOM 1012 C CA . ASN A 1 132 ? -0.824 16.907 42.906 1.00 96.75 132 ASN A CA 1
ATOM 1013 C C . ASN A 1 132 ? -0.314 17.155 41.469 1.00 96.75 132 ASN A C 1
ATOM 1015 O O . ASN A 1 132 ? 0.593 16.471 40.989 1.00 96.75 132 ASN A O 1
ATOM 1019 N N . THR A 1 133 ? -0.910 18.120 40.761 1.00 97.62 133 THR A N 1
ATOM 1020 C CA . THR A 1 133 ? -0.571 18.426 39.360 1.00 97.62 133 THR A CA 1
ATOM 1021 C C . THR A 1 133 ? 0.848 18.970 39.201 1.00 97.62 133 THR A C 1
ATOM 1023 O O . THR A 1 133 ? 1.302 19.782 40.012 1.00 97.62 133 THR A O 1
ATOM 1026 N N . ARG A 1 134 ? 1.530 18.587 38.121 1.00 96.50 134 ARG A N 1
ATOM 1027 C CA . ARG A 1 134 ? 2.883 19.028 37.778 1.00 96.50 134 ARG A CA 1
ATOM 1028 C C . ARG A 1 134 ? 2.974 19.436 36.298 1.00 96.50 134 ARG A C 1
ATOM 1030 O O . ARG A 1 134 ? 2.570 18.655 35.436 1.00 96.50 134 ARG A O 1
ATOM 1037 N N . PRO A 1 135 ? 3.535 20.622 35.990 1.00 95.69 135 PRO A N 1
ATOM 1038 C CA . PRO A 1 135 ? 3.904 21.674 36.941 1.00 95.69 135 PRO A CA 1
ATOM 1039 C C . PRO A 1 135 ? 2.665 22.275 37.622 1.00 95.69 135 PRO A C 1
ATOM 1041 O O . PRO A 1 135 ? 1.555 22.193 37.094 1.00 95.69 135 PRO A O 1
ATOM 1044 N N . GLU A 1 136 ? 2.854 22.882 38.796 1.00 95.12 136 GLU A N 1
ATOM 1045 C CA . GLU A 1 136 ? 1.744 23.510 39.510 1.00 95.12 136 GLU A CA 1
ATOM 1046 C C . GLU A 1 136 ? 1.129 24.637 38.677 1.00 95.12 136 GLU A C 1
ATOM 1048 O O . GLU A 1 136 ? 1.824 25.418 38.022 1.00 95.12 136 GLU A O 1
ATOM 1053 N N . SER A 1 137 ? -0.197 24.712 38.661 1.00 94.19 137 SER A N 1
ATOM 1054 C CA . SER A 1 137 ? -0.934 25.679 37.855 1.00 94.19 137 SER A CA 1
ATOM 1055 C C . SER A 1 137 ? -2.278 26.008 38.497 1.00 94.19 137 SER A C 1
ATOM 1057 O O . SER A 1 137 ? -2.761 25.292 39.367 1.00 94.19 137 SER A O 1
ATOM 1059 N N . ALA A 1 138 ? -2.893 27.113 38.074 1.00 94.19 138 ALA A N 1
ATOM 1060 C CA . ALA A 1 138 ? -4.267 27.434 38.451 1.00 94.19 138 ALA A CA 1
ATOM 1061 C C . ALA A 1 138 ? -5.266 26.712 37.534 1.00 94.19 138 ALA A C 1
ATOM 1063 O O . ALA A 1 138 ? -5.043 26.653 36.314 1.00 94.19 138 ALA A O 1
ATOM 1064 N N . PHE A 1 139 ? -6.377 26.252 38.121 1.00 96.00 139 PHE A N 1
ATOM 1065 C CA . PHE A 1 139 ? -7.495 25.654 37.394 1.00 96.00 139 PHE A CA 1
ATOM 1066 C C . PHE A 1 139 ? -8.061 26.638 36.361 1.00 96.00 139 PHE A C 1
ATOM 1068 O O . PHE A 1 139 ? -8.298 27.807 36.679 1.00 96.00 139 PHE A O 1
ATOM 1075 N N . ARG A 1 140 ? -8.247 26.196 35.113 1.00 96.50 140 ARG A N 1
ATOM 1076 C CA . ARG A 1 140 ? -8.736 27.050 34.022 1.00 96.50 140 ARG A CA 1
ATOM 1077 C C . ARG A 1 140 ? -9.371 26.231 32.899 1.00 96.50 140 ARG A C 1
ATOM 1079 O O . ARG A 1 140 ? -8.752 25.290 32.417 1.00 96.50 140 ARG A O 1
ATOM 1086 N N . LEU A 1 141 ? -10.544 26.652 32.420 1.00 96.62 141 LEU A N 1
ATOM 1087 C CA . LEU A 1 141 ? -11.091 26.196 31.138 1.00 96.62 141 LEU A CA 1
ATOM 1088 C C . LEU A 1 141 ? -10.283 26.821 29.991 1.00 96.62 141 LEU A C 1
ATOM 1090 O O . LEU A 1 141 ? -10.134 28.045 29.932 1.00 96.62 141 LEU A O 1
ATOM 1094 N N . LEU A 1 142 ? -9.723 25.985 29.123 1.00 96.25 142 LEU A N 1
ATOM 1095 C CA . LEU A 1 142 ? -8.927 26.408 27.970 1.00 96.25 142 LEU A CA 1
ATOM 1096 C C . LEU A 1 142 ? -9.741 26.405 26.673 1.00 96.25 142 LEU A C 1
ATOM 1098 O O . LEU A 1 142 ? -9.510 27.265 25.827 1.00 96.25 142 LEU A O 1
ATOM 1102 N N . SER A 1 143 ? -10.686 25.474 26.516 1.00 95.94 143 SER A N 1
ATOM 1103 C CA . SER A 1 143 ? -11.606 25.476 25.376 1.00 95.94 143 SER A CA 1
ATOM 1104 C C . SER A 1 143 ? -12.629 26.622 25.478 1.00 95.94 143 SER A C 1
ATOM 1106 O O . SER A 1 143 ? -13.016 26.997 26.586 1.00 95.94 143 SER A O 1
ATOM 1108 N N . PRO A 1 144 ? -13.116 27.174 24.355 1.00 94.31 144 PRO A N 1
ATOM 1109 C CA . PRO A 1 144 ? -14.234 28.117 24.359 1.00 94.31 144 PRO A CA 1
ATOM 1110 C C . PRO A 1 144 ? -15.509 27.554 25.004 1.00 94.31 144 PRO A C 1
ATOM 1112 O O . PRO A 1 144 ? -15.781 26.358 24.904 1.00 94.31 144 PRO A O 1
ATOM 1115 N N . GLY A 1 145 ? -16.309 28.434 25.609 1.00 92.81 145 GLY A N 1
ATOM 1116 C CA . GLY A 1 145 ? -17.618 28.110 26.183 1.00 92.81 145 GLY A CA 1
ATOM 1117 C C . GLY A 1 145 ? -17.619 27.948 27.700 1.00 92.81 145 GLY A C 1
ATOM 1118 O O . GLY A 1 145 ? -16.801 28.540 28.409 1.00 92.81 145 GLY A O 1
ATOM 1119 N N . CYS A 1 146 ? -18.572 27.165 28.204 1.00 90.50 146 CYS A N 1
ATOM 1120 C CA . CYS A 1 146 ? -18.800 26.954 29.639 1.00 90.50 146 CYS A CA 1
ATOM 1121 C C . CYS A 1 146 ? -18.346 25.583 30.174 1.00 90.50 146 CYS A C 1
ATOM 1123 O O . CYS A 1 146 ? -18.588 25.270 31.340 1.00 90.50 146 CYS A O 1
ATOM 1125 N N . GLY A 1 147 ? -17.685 24.770 29.343 1.00 90.12 147 GLY A N 1
ATOM 1126 C CA . GLY A 1 147 ? -17.257 23.410 29.693 1.00 90.12 147 GLY A CA 1
ATOM 1127 C C . GLY A 1 147 ? -18.336 22.341 29.487 1.00 90.12 147 GLY A C 1
ATOM 1128 O O . GLY A 1 147 ? -18.138 21.198 29.879 1.00 90.12 147 GLY A O 1
ATOM 1129 N N . ARG A 1 148 ? -19.467 22.698 28.866 1.00 91.31 148 ARG A N 1
ATOM 1130 C CA . ARG A 1 148 ? -20.555 21.791 28.455 1.00 91.31 148 ARG A CA 1
ATOM 1131 C C . ARG A 1 148 ? -20.724 21.810 26.937 1.00 91.31 148 ARG A C 1
ATOM 1133 O O . ARG A 1 148 ? -21.815 22.032 26.421 1.00 91.31 148 ARG A O 1
ATOM 1140 N N . GLY A 1 149 ? -19.604 21.675 26.238 1.00 91.44 149 GLY A N 1
ATOM 1141 C CA . GLY A 1 149 ? -19.495 21.892 24.802 1.00 91.44 149 GLY A CA 1
ATOM 1142 C C . GLY A 1 149 ? -18.408 22.912 24.485 1.00 91.44 149 GLY A C 1
ATOM 1143 O O . GLY A 1 149 ? -18.149 23.840 25.256 1.00 91.44 149 GLY A O 1
ATOM 1144 N N . VAL A 1 150 ? -17.775 22.733 23.328 1.00 93.06 150 VAL A N 1
ATOM 1145 C CA . VAL A 1 150 ? -16.800 23.683 22.788 1.00 93.06 150 VAL A CA 1
ATOM 1146 C C . VAL A 1 150 ? -17.544 24.696 21.918 1.00 93.06 150 VAL A C 1
ATOM 1148 O O . VAL A 1 150 ? -17.892 24.416 20.772 1.00 93.06 150 VAL A O 1
ATOM 1151 N N . GLU A 1 151 ? -17.821 25.873 22.479 1.00 93.19 151 GLU A N 1
ATOM 1152 C CA . GLU A 1 151 ? -18.631 26.917 21.833 1.00 93.19 151 GLU A CA 1
ATOM 1153 C C . GLU A 1 151 ? -17.812 27.691 20.785 1.00 93.19 151 GLU A C 1
ATOM 1155 O O . GLU A 1 151 ? -17.171 28.700 21.083 1.00 93.19 151 GLU A O 1
ATOM 1160 N N . ALA A 1 152 ? -17.821 27.212 19.541 1.00 91.44 152 ALA A N 1
ATOM 1161 C CA . ALA A 1 152 ? -17.184 27.865 18.398 1.00 91.44 152 ALA A CA 1
ATOM 1162 C C . ALA A 1 152 ? -17.902 27.513 17.085 1.00 91.44 152 ALA A C 1
ATOM 1164 O O . ALA A 1 152 ? -18.561 26.481 16.998 1.00 91.44 152 ALA A O 1
ATOM 1165 N N . GLU A 1 153 ? -17.725 28.330 16.037 1.00 88.81 153 GLU A N 1
ATOM 1166 C CA . GLU A 1 153 ? -18.223 28.002 14.685 1.00 88.81 153 GLU A CA 1
ATOM 1167 C C . GLU A 1 153 ? -17.621 26.694 14.153 1.00 88.81 153 GLU A C 1
ATOM 1169 O O . GLU A 1 153 ? -18.295 25.918 13.482 1.00 88.81 153 GLU A O 1
ATOM 1174 N N . ASN A 1 154 ? -16.353 26.436 14.485 1.00 90.00 154 ASN A N 1
ATOM 1175 C CA . ASN A 1 154 ? -15.679 25.170 14.227 1.00 90.00 154 ASN A CA 1
ATOM 1176 C C . ASN A 1 154 ? -15.005 24.680 15.522 1.00 90.00 154 ASN A C 1
ATOM 1178 O O . ASN A 1 154 ? -13.871 25.077 15.812 1.00 90.00 154 ASN A O 1
ATOM 1182 N N . PRO A 1 155 ? -15.696 23.837 16.312 1.00 91.19 155 PRO A N 1
ATOM 1183 C CA . PRO A 1 155 ? -15.196 23.329 17.588 1.00 91.19 155 PRO A CA 1
ATOM 1184 C C . PRO A 1 155 ? -13.849 22.603 17.490 1.00 91.19 155 PRO A C 1
ATOM 1186 O O . PRO A 1 155 ? -12.961 22.851 18.303 1.00 91.19 155 PRO A O 1
ATOM 1189 N N . ARG A 1 156 ? -13.655 21.788 16.444 1.00 92.19 156 ARG A N 1
ATOM 1190 C CA . ARG A 1 156 ? -12.389 21.093 16.169 1.00 92.19 156 ARG A CA 1
ATOM 1191 C C . ARG A 1 156 ? -11.242 22.084 15.971 1.00 92.19 156 ARG A C 1
ATOM 1193 O O . ARG A 1 156 ? -10.196 21.970 16.608 1.00 92.19 156 ARG A O 1
ATOM 1200 N N . GLN A 1 157 ? -11.441 23.078 15.105 1.00 89.69 157 GLN A N 1
ATOM 1201 C CA . GLN A 1 157 ? -10.417 24.078 14.789 1.00 89.69 157 GLN A CA 1
ATOM 1202 C C . GLN A 1 157 ? -10.100 24.982 15.986 1.00 89.69 157 GLN A C 1
A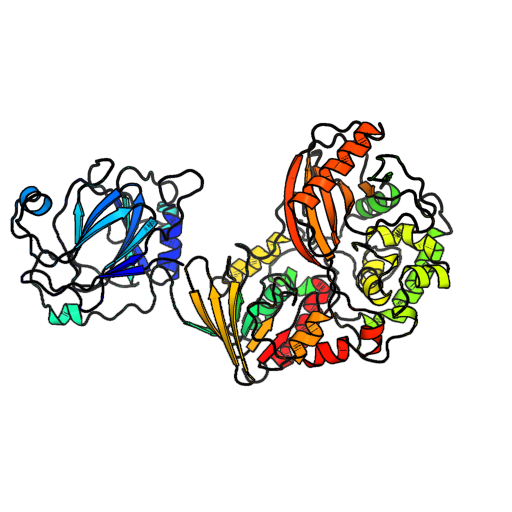TOM 1204 O O . GLN A 1 157 ? -8.964 25.427 16.129 1.00 89.69 157 GLN A O 1
ATOM 1209 N N . ALA A 1 158 ? -11.072 25.231 16.867 1.00 91.56 158 ALA A N 1
ATOM 1210 C CA . ALA A 1 158 ? -10.881 26.051 18.061 1.00 91.56 158 ALA A CA 1
ATOM 1211 C C . ALA A 1 158 ? -9.875 25.457 19.065 1.00 91.56 158 ALA A C 1
ATOM 1213 O O . ALA A 1 158 ? -9.373 26.181 19.924 1.00 91.56 158 ALA A O 1
ATOM 1214 N N . LEU A 1 159 ? -9.566 24.160 18.957 1.00 91.19 159 LEU A N 1
ATOM 1215 C CA . LEU A 1 159 ? -8.557 23.501 19.786 1.00 91.19 159 LEU A CA 1
ATOM 1216 C C . LEU A 1 159 ? -7.142 23.555 19.189 1.00 91.19 159 LEU A C 1
ATOM 1218 O O . LEU A 1 159 ? -6.169 23.249 19.882 1.00 91.19 159 LEU A O 1
ATOM 1222 N N . VAL A 1 160 ? -7.003 23.953 17.921 1.00 87.75 160 VAL A N 1
ATOM 1223 C CA . VAL A 1 160 ? -5.707 24.032 17.237 1.00 87.75 160 VAL A CA 1
ATOM 1224 C C . VAL A 1 160 ? -4.869 25.166 17.826 1.00 87.75 160 VAL A C 1
ATOM 1226 O O . VAL A 1 160 ? -5.311 26.309 17.910 1.00 87.75 160 VAL A O 1
ATOM 1229 N N . GLY A 1 161 ? -3.628 24.855 18.207 1.00 78.38 161 GLY A N 1
ATOM 1230 C CA . GLY A 1 161 ? -2.668 25.848 18.698 1.00 78.38 161 GLY A CA 1
ATOM 1231 C C . GLY A 1 161 ? -2.936 26.360 20.117 1.00 78.38 161 GLY A C 1
ATOM 1232 O O . GLY A 1 161 ? -2.281 27.313 20.543 1.00 78.38 161 GLY A O 1
ATOM 1233 N N . LEU A 1 162 ? -3.864 25.750 20.867 1.00 86.81 162 LEU A N 1
ATOM 1234 C CA . LEU A 1 162 ? -4.051 26.081 22.280 1.00 86.81 162 LEU A CA 1
ATOM 1235 C C . LEU A 1 162 ? -2.779 25.744 23.082 1.00 86.81 162 LEU A C 1
ATOM 1237 O O . LEU A 1 162 ? -2.279 24.621 22.991 1.00 86.81 162 LEU A O 1
ATOM 1241 N N . PRO A 1 163 ? -2.249 26.680 23.894 1.00 84.75 163 PRO A N 1
ATOM 1242 C CA . PRO A 1 163 ? -1.040 26.438 24.668 1.00 84.75 163 PRO A CA 1
ATOM 1243 C C . PRO A 1 163 ? -1.326 25.479 25.828 1.00 84.75 163 PRO A C 1
ATOM 1245 O O . PRO A 1 163 ? -1.931 25.854 26.838 1.00 84.75 163 PRO A O 1
ATOM 1248 N N . LEU A 1 164 ? -0.843 24.245 25.702 1.00 91.25 164 LEU A N 1
ATOM 1249 C CA . LEU A 1 164 ? -0.908 23.240 26.757 1.00 91.25 164 LEU A CA 1
ATOM 1250 C C . LEU A 1 164 ? 0.218 23.481 27.769 1.00 91.25 164 LEU A C 1
ATOM 1252 O O . LEU A 1 164 ? 1.368 23.109 27.559 1.00 91.25 164 LEU A O 1
ATOM 1256 N N . THR A 1 165 ? -0.111 24.161 28.866 1.00 90.38 165 THR A N 1
ATOM 1257 C CA . THR A 1 165 ? 0.805 24.414 29.990 1.00 90.38 165 THR A CA 1
ATOM 1258 C C . THR A 1 165 ? 0.210 23.841 31.267 1.00 90.38 165 THR A C 1
ATOM 1260 O O . THR A 1 165 ? -1.000 23.935 31.466 1.00 90.38 165 THR A O 1
ATOM 1263 N N . GLY A 1 166 ? 1.035 23.281 32.154 1.00 94.75 166 GLY A N 1
ATOM 1264 C CA . GLY A 1 166 ? 0.533 22.592 33.349 1.00 94.75 166 GLY A CA 1
ATOM 1265 C C . GLY A 1 166 ? -0.011 21.196 33.046 1.00 94.75 166 GLY A C 1
ATOM 1266 O O . GLY A 1 166 ? 0.256 20.631 31.984 1.00 94.75 166 GLY A O 1
ATOM 1267 N N . PHE A 1 167 ? -0.786 20.656 33.987 1.00 97.56 167 PHE A N 1
ATOM 1268 C CA . PHE A 1 167 ? -1.540 19.425 33.771 1.00 97.56 167 PHE A CA 1
ATOM 1269 C C . PHE A 1 167 ? -2.859 19.735 33.061 1.00 97.56 167 PHE A C 1
ATOM 1271 O O . PHE A 1 167 ? -3.743 20.369 33.648 1.00 97.56 167 PHE A O 1
ATOM 1278 N N . THR A 1 168 ? -2.982 19.327 31.798 1.00 97.75 168 THR A N 1
ATOM 1279 C CA . THR A 1 168 ? -4.187 19.569 30.992 1.00 97.75 168 THR A CA 1
ATOM 1280 C C . THR A 1 168 ? -4.865 18.269 30.602 1.00 97.75 168 THR A C 1
ATOM 1282 O O . THR A 1 168 ? -4.199 17.271 30.323 1.00 97.75 168 THR A O 1
ATOM 1285 N N . MET A 1 169 ? -6.196 18.286 30.578 1.00 98.19 169 MET A N 1
ATOM 1286 C CA . MET A 1 169 ? -6.997 17.172 30.092 1.00 98.19 169 MET A CA 1
ATOM 1287 C C . MET A 1 169 ? -8.107 17.658 29.168 1.00 98.19 169 MET A C 1
ATOM 1289 O O . MET A 1 169 ? -8.561 18.801 29.265 1.00 98.19 169 MET A O 1
ATOM 1293 N N . ILE A 1 170 ? -8.559 16.759 28.305 1.00 97.94 170 ILE A N 1
ATOM 1294 C CA . ILE A 1 170 ? -9.722 16.922 27.435 1.00 97.94 170 ILE A CA 1
ATOM 1295 C C . ILE A 1 170 ? -10.753 15.852 27.781 1.00 97.94 170 ILE A C 1
ATOM 1297 O O . ILE A 1 170 ? -10.384 14.701 28.031 1.00 97.94 170 ILE A O 1
ATOM 1301 N N . GLY A 1 171 ? -12.022 16.243 27.826 1.00 97.62 171 GLY A N 1
ATOM 1302 C CA . GLY A 1 171 ? -13.121 15.374 28.225 1.00 97.62 171 GLY A CA 1
ATOM 1303 C C . GLY A 1 171 ? -14.150 15.197 27.129 1.00 97.62 171 GLY A C 1
ATOM 1304 O O . GLY A 1 171 ? -14.526 16.163 26.455 1.00 97.62 171 GLY A O 1
ATOM 1305 N N . ALA A 1 172 ? -14.614 13.963 26.980 1.00 97.62 172 ALA A N 1
ATOM 1306 C CA . ALA A 1 172 ? -15.660 13.582 26.052 1.00 97.62 172 ALA A CA 1
ATOM 1307 C C . ALA A 1 172 ? -16.686 12.651 26.703 1.00 97.62 172 ALA A C 1
ATOM 1309 O O . ALA A 1 172 ? -16.366 11.887 27.615 1.00 97.62 172 ALA A O 1
ATOM 1310 N N . TYR A 1 173 ? -17.911 12.686 26.189 1.00 97.00 173 TYR A N 1
ATOM 1311 C CA . TYR A 1 173 ? -19.046 11.890 26.668 1.00 97.00 173 TYR A CA 1
ATOM 1312 C C . TYR A 1 173 ? -19.745 11.216 25.482 1.00 97.00 173 TYR A C 1
ATOM 1314 O O . TYR A 1 173 ? -19.643 11.735 24.371 1.00 97.00 173 TYR A O 1
ATOM 1322 N N . PRO A 1 174 ? -20.463 10.094 25.664 1.00 95.25 174 PRO A N 1
ATOM 1323 C CA . PRO A 1 174 ? -21.231 9.486 24.584 1.00 95.25 174 PRO A CA 1
ATOM 1324 C C . PRO A 1 174 ? -22.190 10.503 23.959 1.00 95.25 174 PRO A C 1
ATOM 1326 O O . PRO A 1 174 ? -22.839 11.270 24.677 1.00 95.25 174 PRO A O 1
ATOM 1329 N N . GLN A 1 175 ? -22.265 10.515 22.632 1.00 90.00 175 GLN A N 1
ATOM 1330 C CA . GLN A 1 175 ? -23.022 11.505 21.872 1.00 90.00 175 GLN A CA 1
ATOM 1331 C C . GLN A 1 175 ? -24.473 11.649 22.354 1.00 90.00 175 GLN A C 1
ATOM 1333 O O . GLN A 1 175 ? -25.175 10.657 22.555 1.00 90.00 175 GLN A O 1
ATOM 1338 N N . GLY A 1 176 ? -24.923 12.896 22.532 1.00 86.62 176 GLY A N 1
ATOM 1339 C CA . GLY A 1 176 ? -26.286 13.206 22.975 1.00 86.62 176 GLY A CA 1
ATOM 1340 C C . GLY A 1 176 ? -26.536 13.016 24.475 1.00 86.62 176 GLY A C 1
ATOM 1341 O O . GLY A 1 176 ? -27.688 13.063 24.907 1.00 86.62 176 GLY A O 1
ATOM 1342 N N . SER A 1 177 ? -25.485 12.804 25.272 1.00 88.44 177 SER A N 1
ATOM 1343 C CA . SER A 1 177 ? -25.599 12.658 26.726 1.00 88.44 177 SER A CA 1
ATOM 1344 C C . SER A 1 177 ? -25.445 13.988 27.466 1.00 88.44 177 SER A C 1
ATOM 1346 O O . SER A 1 177 ? -24.654 14.852 27.086 1.00 88.44 177 SER A O 1
ATOM 1348 N N . GLU A 1 178 ? -26.135 14.114 28.599 1.00 88.19 178 GLU A N 1
ATOM 1349 C CA . GLU A 1 178 ? -25.939 15.196 29.568 1.00 88.19 178 GLU A CA 1
ATOM 1350 C C . GLU A 1 178 ? -25.275 14.651 30.841 1.00 88.19 178 GLU A C 1
ATOM 1352 O O . GLU A 1 178 ? -25.537 13.520 31.252 1.00 88.19 178 GLU A O 1
ATOM 1357 N N . TRP A 1 179 ? -24.423 15.456 31.483 1.00 92.19 179 TRP A N 1
ATOM 1358 C CA . TRP A 1 179 ? -23.720 15.075 32.713 1.00 92.19 179 TRP A CA 1
ATOM 1359 C C . TRP A 1 179 ? -24.021 16.026 33.880 1.00 92.19 179 TRP A C 1
ATOM 1361 O O . TRP A 1 179 ? -24.068 17.248 33.728 1.00 92.19 179 TRP A O 1
ATOM 1371 N N . ASP A 1 180 ? -24.182 15.479 35.080 1.00 93.81 180 ASP A N 1
ATOM 1372 C CA . ASP A 1 180 ? -24.280 16.189 36.363 1.00 93.81 180 ASP A CA 1
ATOM 1373 C C . ASP A 1 180 ? -22.959 16.093 37.142 1.00 93.81 180 ASP A C 1
ATOM 1375 O O . ASP A 1 180 ? -22.038 15.461 36.676 1.00 93.81 180 ASP A O 1
ATOM 1379 N N . ALA A 1 181 ? -22.796 16.714 38.309 1.00 93.62 181 ALA A N 1
ATOM 1380 C CA . ALA A 1 181 ? -21.587 16.510 39.122 1.00 93.62 181 ALA A CA 1
ATOM 1381 C C . ALA A 1 181 ? -21.973 16.373 40.593 1.00 93.62 181 ALA A C 1
ATOM 1383 O O . ALA A 1 181 ? -22.188 17.370 41.289 1.00 93.62 181 ALA A O 1
ATOM 1384 N N . LEU A 1 182 ? -22.105 15.132 41.058 1.00 95.81 182 LEU A N 1
ATOM 1385 C CA . LEU A 1 182 ? -22.529 14.815 42.420 1.00 95.81 182 LEU A CA 1
ATOM 1386 C C . LEU A 1 182 ? -21.321 14.513 43.306 1.00 95.81 182 LEU A C 1
ATOM 1388 O O . LEU A 1 182 ? -20.378 13.855 42.882 1.00 95.81 182 LEU A O 1
ATOM 1392 N N . ARG A 1 183 ? -21.364 14.976 44.559 1.00 93.62 183 ARG A N 1
ATOM 1393 C CA . ARG A 1 183 ? -20.296 14.767 45.563 1.00 93.62 183 ARG A CA 1
ATOM 1394 C C . ARG A 1 183 ? -20.606 13.636 46.548 1.00 93.62 183 ARG A C 1
ATOM 1396 O O . ARG A 1 183 ? -19.757 13.245 47.338 1.00 93.62 183 ARG A O 1
ATOM 1403 N N . GLY A 1 184 ? -21.836 13.128 46.507 1.00 90.44 184 GLY A N 1
ATOM 1404 C CA . GLY A 1 184 ? -22.314 12.032 47.336 1.00 90.44 184 GLY A CA 1
ATOM 1405 C C . GLY A 1 184 ? -23.832 11.864 47.247 1.00 90.44 184 GLY A C 1
ATOM 1406 O O . GLY A 1 184 ? -24.547 12.814 46.917 1.00 90.44 184 GLY A O 1
ATOM 1407 N N . GLY A 1 185 ? -24.326 10.666 47.560 1.00 85.38 185 GLY A N 1
ATOM 1408 C CA . GLY A 1 185 ? -25.755 10.336 47.535 1.00 85.38 185 GLY A CA 1
ATOM 1409 C C . GLY A 1 185 ? -26.273 9.967 46.139 1.00 85.38 185 GLY A C 1
ATOM 1410 O O . GLY A 1 185 ? -25.527 9.465 45.307 1.00 85.38 185 GLY A O 1
ATOM 1411 N N . GLY A 1 186 ? -27.565 10.195 45.883 1.00 83.38 186 GLY A N 1
ATOM 1412 C CA . GLY A 1 186 ? -28.230 9.794 44.635 1.00 83.38 186 GLY A CA 1
ATOM 1413 C C . GLY A 1 186 ? -28.822 8.378 44.670 1.00 83.38 186 GLY A C 1
ATOM 1414 O O . GLY A 1 186 ? -28.756 7.683 45.682 1.00 83.38 186 GLY A O 1
ATOM 1415 N N . ASP A 1 187 ? -29.445 7.967 43.564 1.00 91.25 187 ASP A N 1
ATOM 1416 C CA . ASP A 1 187 ? -30.013 6.624 43.390 1.00 91.25 187 ASP A CA 1
ATOM 1417 C C . ASP A 1 187 ? -28.960 5.690 42.779 1.00 91.25 187 ASP A C 1
ATOM 1419 O O . ASP A 1 187 ? -28.753 5.672 41.566 1.00 91.25 187 ASP A O 1
ATOM 1423 N N . PHE A 1 188 ? -28.281 4.917 43.629 1.00 95.00 188 PHE A N 1
ATOM 1424 C CA . PHE A 1 188 ? -27.195 4.024 43.215 1.00 95.00 188 PHE A CA 1
ATOM 1425 C C . PHE A 1 188 ? -27.670 2.988 42.189 1.00 95.00 188 PHE A C 1
ATOM 1427 O O . PHE A 1 188 ? -26.974 2.709 41.216 1.00 95.00 188 PHE A O 1
ATOM 1434 N N . GLU A 1 189 ? -28.888 2.473 42.359 1.00 94.81 189 GLU A N 1
ATOM 1435 C CA . GLU A 1 189 ? -29.478 1.485 41.457 1.00 94.81 189 GLU A CA 1
ATOM 1436 C C . GLU A 1 189 ? -29.745 2.077 40.070 1.00 94.81 189 GLU A C 1
ATOM 1438 O O . GLU A 1 189 ? -29.598 1.388 39.061 1.00 94.81 189 GLU A O 1
ATOM 1443 N N . ALA A 1 190 ? -30.137 3.352 39.993 1.00 94.62 190 ALA A N 1
ATOM 1444 C CA . ALA A 1 190 ? -30.261 4.047 38.714 1.00 94.62 190 ALA A CA 1
ATOM 1445 C C . ALA A 1 190 ? -28.896 4.234 38.036 1.00 94.62 190 ALA A C 1
ATOM 1447 O O . ALA A 1 190 ? -28.775 3.958 36.843 1.00 94.62 190 ALA A O 1
ATOM 1448 N N . VAL A 1 191 ? -27.865 4.613 38.797 1.00 95.94 191 VAL A N 1
ATOM 1449 C CA . VAL A 1 191 ? -26.494 4.796 38.289 1.00 95.94 191 VAL A CA 1
ATOM 1450 C C . VAL A 1 191 ? -25.921 3.491 37.727 1.00 95.94 191 VAL A C 1
ATOM 1452 O O . VAL A 1 191 ? -25.327 3.472 36.651 1.00 95.94 191 VAL A O 1
ATOM 1455 N N . TRP A 1 192 ? -26.147 2.365 38.403 1.00 96.19 192 TRP A N 1
ATOM 1456 C CA . TRP A 1 192 ? -25.685 1.052 37.937 1.00 96.19 192 TRP A CA 1
ATOM 1457 C C . TRP A 1 192 ? -26.418 0.540 36.690 1.00 96.19 192 TRP A C 1
ATOM 1459 O O . TRP A 1 192 ? -25.940 -0.393 36.045 1.00 96.19 192 TRP A O 1
ATOM 1469 N N . ARG A 1 193 ? -27.559 1.147 36.338 1.00 95.88 193 ARG A N 1
ATOM 1470 C CA . ARG A 1 193 ? -28.336 0.837 35.129 1.00 95.88 193 ARG A CA 1
ATOM 1471 C C . ARG A 1 193 ? -27.967 1.698 33.919 1.00 95.88 193 ARG A C 1
ATOM 1473 O O . ARG A 1 193 ? -28.549 1.472 3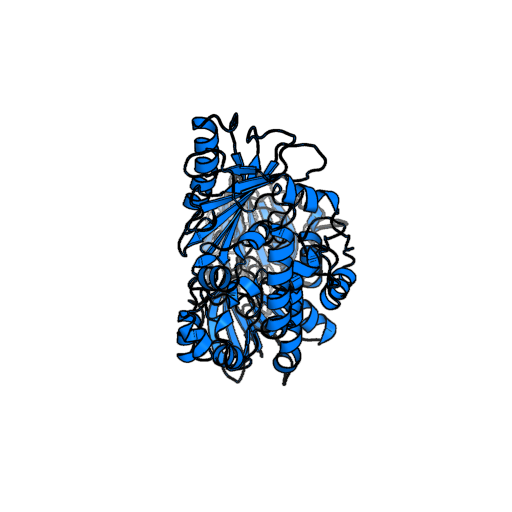2.858 1.00 95.88 193 ARG A O 1
ATOM 1480 N N . VAL A 1 194 ? -27.030 2.645 34.042 1.00 95.06 194 VAL A N 1
ATOM 1481 C CA . VAL A 1 194 ? -26.552 3.425 32.889 1.00 95.06 194 VAL A CA 1
ATOM 1482 C C . VAL A 1 194 ? -25.997 2.456 31.832 1.00 95.06 194 VAL A C 1
ATOM 1484 O O . VAL A 1 194 ? -25.151 1.612 32.155 1.00 95.06 194 VAL A O 1
ATOM 1487 N N . PRO A 1 195 ? -26.516 2.503 30.591 1.00 92.31 195 PRO A N 1
ATOM 1488 C CA . PRO A 1 195 ? -26.150 1.545 29.564 1.00 92.31 195 PRO A CA 1
ATOM 1489 C C . PRO A 1 195 ? -24.708 1.758 29.115 1.00 92.31 195 PRO A C 1
ATOM 1491 O O . PRO A 1 195 ? -24.253 2.887 28.936 1.00 92.31 195 PRO A O 1
ATOM 1494 N N . LYS A 1 196 ? -24.014 0.644 28.866 1.00 89.00 196 LYS A N 1
ATOM 1495 C CA . LYS A 1 196 ? -22.683 0.658 28.262 1.00 89.00 196 LYS A CA 1
ATOM 1496 C C . LYS A 1 196 ? -22.736 1.412 26.915 1.00 89.00 196 LYS A C 1
ATOM 1498 O O . LYS A 1 196 ? -23.632 1.110 26.124 1.00 89.00 196 LYS A O 1
ATOM 1503 N N . PRO A 1 197 ? -21.778 2.310 26.617 1.00 88.12 197 PRO A N 1
ATOM 1504 C CA . PRO A 1 197 ? -21.698 2.974 25.318 1.00 88.12 197 PRO A CA 1
ATOM 1505 C C . PRO A 1 197 ? -21.518 1.965 24.178 1.00 88.12 197 PRO A C 1
ATOM 1507 O O . PRO A 1 197 ? -20.871 0.929 24.361 1.00 88.12 197 PRO A O 1
ATOM 1510 N N . GLU A 1 198 ? -22.060 2.279 23.000 1.00 83.50 198 GLU A N 1
ATOM 1511 C CA . GLU A 1 198 ? -21.971 1.414 21.812 1.00 83.50 198 GLU A CA 1
ATOM 1512 C C . GLU A 1 198 ? -20.520 1.194 21.365 1.00 83.50 198 GLU A C 1
ATOM 1514 O O . GLU A 1 198 ? -20.141 0.086 20.985 1.00 83.50 198 GLU A O 1
ATOM 1519 N N . ARG A 1 199 ? -19.690 2.239 21.472 1.00 86.25 199 ARG A N 1
ATOM 1520 C CA . ARG A 1 199 ? -18.305 2.265 20.994 1.00 86.25 199 ARG A CA 1
ATOM 1521 C C . ARG A 1 199 ? -17.343 2.690 22.093 1.00 86.25 199 ARG A C 1
ATOM 1523 O O . ARG A 1 199 ? -17.644 3.576 22.896 1.00 86.25 199 ARG A O 1
ATOM 1530 N N . ASP A 1 200 ? -16.165 2.072 22.110 1.00 90.44 200 ASP A N 1
ATOM 1531 C CA . ASP A 1 200 ? -15.060 2.539 22.945 1.00 90.44 200 ASP A CA 1
ATOM 1532 C C . ASP A 1 200 ? -14.538 3.886 22.405 1.00 90.44 200 ASP A C 1
ATOM 1534 O O . ASP A 1 200 ? -14.357 4.009 21.194 1.00 90.44 200 ASP A O 1
ATOM 1538 N N . PRO A 1 201 ? -14.274 4.901 23.247 1.00 91.06 201 PRO A N 1
ATOM 1539 C CA . PRO A 1 201 ? -13.839 6.213 22.765 1.00 91.06 201 PRO A CA 1
ATOM 1540 C C . PRO A 1 201 ? -12.457 6.180 22.111 1.00 91.06 201 PRO A C 1
ATOM 1542 O O . PRO A 1 201 ? -12.164 7.017 21.261 1.00 91.06 201 PRO A O 1
ATOM 1545 N N . VAL A 1 202 ? -11.594 5.233 22.484 1.00 88.44 202 VAL A N 1
ATOM 1546 C CA . VAL A 1 202 ? -10.228 5.130 21.962 1.00 88.44 202 VAL A CA 1
ATOM 1547 C C . VAL A 1 202 ? -10.187 4.235 20.725 1.00 88.44 202 VAL A C 1
ATOM 1549 O O . VAL A 1 202 ? -9.510 4.576 19.755 1.00 88.44 202 VAL A O 1
ATOM 1552 N N . PHE A 1 203 ? -10.888 3.101 20.755 1.00 81.62 203 PHE A N 1
ATOM 1553 C CA . PHE A 1 203 ? -10.756 2.023 19.767 1.00 81.62 203 PHE A CA 1
ATOM 1554 C C . PHE A 1 203 ? -12.001 1.796 18.891 1.00 81.62 203 PHE A C 1
ATOM 1556 O O . PHE A 1 203 ? -11.931 1.056 17.903 1.00 81.62 203 PHE A O 1
ATOM 1563 N N . GLY A 1 204 ? -13.126 2.442 19.197 1.00 81.62 204 GLY A N 1
ATOM 1564 C CA . GLY A 1 204 ? -14.377 2.307 18.455 1.00 81.62 204 GLY A CA 1
ATOM 1565 C C . GLY A 1 204 ? -15.019 0.931 18.620 1.00 81.62 204 GLY A C 1
ATOM 1566 O O . GLY A 1 204 ? -15.057 0.370 19.718 1.00 81.62 204 GLY A O 1
ATOM 1567 N N . GLU A 1 205 ? -15.533 0.379 17.520 1.00 74.81 205 GLU A N 1
ATOM 1568 C CA . GLU A 1 205 ? -16.029 -1.000 17.470 1.00 74.81 205 GLU A CA 1
ATOM 1569 C C . GLU A 1 205 ? -14.865 -1.999 17.409 1.00 74.81 205 GLU A C 1
ATOM 1571 O O . GLU A 1 205 ? -13.909 -1.830 16.641 1.00 74.81 205 GLU A O 1
ATOM 1576 N N . ALA A 1 206 ? -14.959 -3.051 18.226 1.00 72.50 206 ALA A N 1
ATOM 1577 C CA . ALA A 1 206 ? -14.008 -4.162 18.229 1.00 72.50 206 ALA A CA 1
ATOM 1578 C C . ALA A 1 206 ? -14.238 -5.138 17.063 1.00 72.50 206 ALA A C 1
ATOM 1580 O O . ALA A 1 206 ? -13.326 -5.881 16.705 1.00 72.50 206 ALA A O 1
ATOM 1581 N N . GLU A 1 207 ? -15.441 -5.137 16.487 1.00 83.69 207 GLU A N 1
ATOM 1582 C CA . GLU A 1 207 ? -15.844 -5.981 15.368 1.00 83.69 207 GLU A CA 1
ATOM 1583 C C . GLU A 1 207 ? -16.526 -5.119 14.304 1.00 83.69 207 GLU A C 1
ATOM 1585 O O . GLU A 1 207 ? -17.369 -4.299 14.645 1.00 83.69 207 GLU A O 1
ATOM 1590 N N . VAL A 1 208 ? -16.143 -5.293 13.041 1.00 90.00 208 VAL A N 1
ATOM 1591 C CA . VAL A 1 208 ? -16.713 -4.597 11.883 1.00 90.00 208 VAL A CA 1
ATOM 1592 C C . VAL A 1 208 ? -17.219 -5.649 10.902 1.00 90.00 208 VAL A C 1
ATOM 1594 O O . VAL A 1 208 ? -16.470 -6.561 10.551 1.00 90.00 208 VAL A O 1
ATOM 1597 N N . GLU A 1 209 ? -18.462 -5.524 10.442 1.00 95.31 209 GLU A N 1
ATOM 1598 C CA . GLU A 1 209 ? -19.035 -6.400 9.414 1.00 95.31 209 GLU A CA 1
ATOM 1599 C C . GLU A 1 209 ? -19.236 -5.637 8.099 1.00 95.31 209 GLU A C 1
ATOM 1601 O O . GLU A 1 209 ? -19.872 -4.583 8.076 1.00 95.31 209 GLU A O 1
ATOM 1606 N N . VAL A 1 210 ? -18.715 -6.172 6.992 1.00 97.75 210 VAL A N 1
ATOM 1607 C CA . VAL A 1 210 ? -18.855 -5.579 5.650 1.00 97.75 210 VAL A CA 1
ATOM 1608 C C . VAL A 1 210 ? -19.184 -6.619 4.582 1.00 97.75 210 VAL A C 1
ATOM 1610 O O . VAL A 1 210 ? -18.953 -7.817 4.746 1.00 97.75 210 VAL A O 1
ATOM 1613 N N . ASP A 1 211 ? -19.704 -6.181 3.440 1.00 98.62 211 ASP A N 1
ATOM 1614 C CA . ASP A 1 211 ? -19.875 -7.056 2.283 1.00 98.62 211 ASP A CA 1
ATOM 1615 C C . ASP A 1 211 ? -18.508 -7.460 1.713 1.00 98.62 211 ASP A C 1
ATOM 1617 O O . ASP A 1 211 ? -18.282 -8.643 1.436 1.00 98.62 211 ASP A O 1
ATOM 1621 N N . VAL A 1 212 ? -17.580 -6.502 1.573 1.00 98.81 212 VAL A N 1
ATOM 1622 C CA . VAL A 1 212 ? -16.249 -6.744 0.996 1.00 98.81 212 VAL A CA 1
ATOM 1623 C C . VAL A 1 212 ? -15.136 -6.083 1.814 1.00 98.81 212 VAL A C 1
ATOM 1625 O O . VAL A 1 212 ? -15.045 -4.860 1.886 1.00 98.81 212 VAL A O 1
ATOM 1628 N N . ALA A 1 213 ? -14.225 -6.886 2.366 1.00 98.56 213 ALA A N 1
ATOM 1629 C CA . ALA A 1 213 ? -12.948 -6.384 2.877 1.00 98.56 213 ALA A CA 1
ATOM 1630 C C . ALA A 1 213 ? -11.932 -6.288 1.729 1.00 98.56 213 ALA A C 1
ATOM 1632 O O . ALA A 1 213 ? -11.828 -7.205 0.912 1.00 98.56 213 ALA A O 1
ATOM 1633 N N . ILE A 1 214 ? -11.175 -5.193 1.660 1.00 98.62 214 ILE A N 1
ATOM 1634 C CA . ILE A 1 214 ? -10.216 -4.908 0.587 1.00 98.62 214 ILE A CA 1
ATOM 1635 C C . ILE A 1 214 ? -8.833 -4.685 1.193 1.00 98.62 214 ILE A C 1
ATOM 1637 O O . ILE A 1 214 ? -8.656 -3.832 2.058 1.00 98.62 214 ILE A O 1
ATOM 1641 N N . ILE A 1 215 ? -7.834 -5.431 0.729 1.00 96.69 215 ILE A N 1
ATOM 1642 C CA . ILE A 1 215 ? -6.462 -5.352 1.247 1.00 96.69 215 ILE A CA 1
ATOM 1643 C C . ILE A 1 215 ? -5.586 -4.557 0.294 1.00 96.69 215 ILE A C 1
ATOM 1645 O O . ILE A 1 215 ? -5.319 -5.011 -0.821 1.00 96.69 215 ILE A O 1
ATOM 1649 N N . GLY A 1 216 ? -5.084 -3.422 0.774 1.00 93.50 216 GLY A N 1
ATOM 1650 C CA . GLY A 1 216 ? -4.282 -2.471 0.015 1.00 93.50 216 GLY A CA 1
ATOM 1651 C C . GLY A 1 216 ? -5.147 -1.404 -0.649 1.00 93.50 216 GLY A C 1
ATOM 1652 O O . GLY A 1 216 ? -6.009 -1.704 -1.470 1.00 93.50 216 GLY A O 1
ATOM 1653 N N . GLY A 1 217 ? -4.876 -0.145 -0.326 1.00 91.00 217 GLY A N 1
ATOM 1654 C CA . GLY A 1 217 ? -5.539 1.047 -0.844 1.00 91.00 217 GLY A CA 1
ATOM 1655 C C . GLY A 1 217 ? -4.869 1.651 -2.082 1.00 91.00 217 GLY A C 1
ATOM 1656 O O . GLY A 1 217 ? -5.196 2.768 -2.466 1.00 91.00 217 GLY A O 1
ATOM 1657 N N . GLY A 1 218 ? -3.933 0.944 -2.724 1.00 89.38 218 GLY A N 1
ATOM 1658 C CA . GLY A 1 218 ? -3.313 1.370 -3.987 1.00 89.38 218 GLY A CA 1
ATOM 1659 C C . GLY A 1 218 ? -4.284 1.402 -5.172 1.00 89.38 218 GLY A C 1
ATOM 1660 O O . GLY A 1 218 ? -5.496 1.268 -5.004 1.00 89.38 218 GLY A O 1
ATOM 1661 N N . ALA A 1 219 ? -3.747 1.537 -6.389 1.00 89.81 219 ALA A N 1
ATOM 1662 C CA . ALA A 1 219 ? -4.528 1.729 -7.615 1.00 89.81 219 ALA A CA 1
ATOM 1663 C C . ALA A 1 219 ? -5.738 0.786 -7.735 1.00 89.81 219 ALA A C 1
ATOM 1665 O O . ALA A 1 219 ? -6.858 1.257 -7.924 1.00 89.81 219 ALA A O 1
ATOM 1666 N N . SER A 1 220 ? -5.536 -0.527 -7.596 1.00 93.94 220 SER A N 1
ATOM 1667 C CA . SER A 1 220 ? -6.609 -1.516 -7.769 1.00 93.94 220 SER A CA 1
ATOM 1668 C C . SER A 1 220 ? -7.603 -1.539 -6.607 1.00 93.94 220 SER A C 1
ATOM 1670 O O . SER A 1 220 ? -8.803 -1.635 -6.845 1.00 93.94 220 SER A O 1
ATOM 1672 N N . GLY A 1 221 ? -7.132 -1.433 -5.360 1.00 96.69 221 GLY A N 1
ATOM 1673 C CA . GLY A 1 221 ? -8.001 -1.501 -4.182 1.00 96.69 221 GLY A CA 1
ATOM 1674 C C . GLY A 1 221 ? -8.854 -0.250 -3.995 1.00 96.69 221 GLY A C 1
ATOM 1675 O O . GLY A 1 221 ? -10.057 -0.369 -3.781 1.00 96.69 221 GLY A O 1
ATOM 1676 N N . SER A 1 222 ? -8.273 0.938 -4.188 1.00 96.00 222 SER A N 1
ATOM 1677 C CA . SER A 1 222 ? -9.015 2.208 -4.204 1.00 96.00 222 SER A CA 1
ATOM 1678 C C . SER A 1 222 ? -10.082 2.227 -5.296 1.00 96.00 222 SER A C 1
ATOM 1680 O O . SER A 1 222 ? -11.233 2.584 -5.046 1.00 96.00 222 SER A O 1
ATOM 1682 N N . TYR A 1 223 ? -9.722 1.794 -6.507 1.00 97.06 223 TYR A N 1
ATOM 1683 C CA . TYR A 1 223 ? -10.672 1.678 -7.609 1.00 97.06 223 TYR A CA 1
ATOM 1684 C C . TYR A 1 223 ? -11.818 0.717 -7.266 1.00 97.06 223 TYR A C 1
ATOM 1686 O O . TYR A 1 223 ? -12.989 1.067 -7.422 1.00 97.06 223 TYR A O 1
ATOM 1694 N N . ALA A 1 224 ? -11.491 -0.465 -6.734 1.00 98.25 224 ALA A N 1
ATOM 1695 C CA . ALA A 1 224 ? -12.481 -1.457 -6.338 1.00 98.25 224 ALA A CA 1
ATOM 1696 C C . ALA A 1 224 ? -13.427 -0.961 -5.246 1.00 98.25 224 ALA A C 1
ATOM 1698 O O . ALA A 1 224 ? -14.634 -1.157 -5.370 1.00 98.25 224 ALA A O 1
ATOM 1699 N N . ALA A 1 225 ? -12.901 -0.298 -4.216 1.00 98.50 225 ALA A N 1
ATOM 1700 C CA . ALA A 1 225 ? -13.689 0.244 -3.114 1.00 98.50 225 ALA A CA 1
ATOM 1701 C C . ALA A 1 225 ? -14.745 1.232 -3.617 1.00 98.50 225 ALA A C 1
ATOM 1703 O O . ALA A 1 225 ? -15.925 1.088 -3.303 1.00 98.50 225 ALA A O 1
ATOM 1704 N N . VAL A 1 226 ? -14.342 2.174 -4.477 1.00 98.44 226 VAL A N 1
ATOM 1705 C CA . VAL A 1 226 ? -15.253 3.163 -5.072 1.00 98.44 226 VAL A CA 1
ATOM 1706 C C . VAL A 1 226 ? -16.329 2.481 -5.915 1.00 98.44 226 VAL A C 1
ATOM 1708 O O . VAL A 1 226 ? -17.509 2.786 -5.756 1.00 98.44 226 VAL A O 1
ATOM 1711 N N . ARG A 1 227 ? -15.949 1.541 -6.790 1.00 98.25 227 ARG A N 1
ATOM 1712 C CA . ARG A 1 227 ? -16.906 0.802 -7.633 1.00 98.25 227 ARG A CA 1
ATOM 1713 C C . ARG A 1 227 ? -17.906 0.010 -6.789 1.00 98.25 227 ARG A C 1
ATOM 1715 O O . ARG A 1 227 ? -19.111 0.107 -7.010 1.00 98.25 227 ARG A O 1
ATOM 1722 N N . LEU A 1 228 ? -17.424 -0.765 -5.818 1.00 98.69 228 LEU A N 1
ATOM 1723 C CA . LEU A 1 228 ? -18.257 -1.603 -4.951 1.00 98.69 228 LEU A CA 1
ATOM 1724 C C . LEU A 1 228 ? -19.229 -0.774 -4.118 1.00 98.69 228 LEU A C 1
ATOM 1726 O O . LEU A 1 228 ? -20.417 -1.100 -4.066 1.00 98.69 228 LEU A O 1
ATOM 1730 N N . ARG A 1 229 ? -18.746 0.310 -3.511 1.00 98.12 229 ARG A N 1
ATOM 1731 C CA . ARG A 1 229 ? -19.572 1.142 -2.645 1.00 98.12 229 ARG A CA 1
ATOM 1732 C C . ARG A 1 229 ? -20.597 1.944 -3.422 1.00 98.12 229 ARG A C 1
ATOM 1734 O O . ARG A 1 229 ? -21.778 1.921 -3.099 1.00 98.12 229 ARG A O 1
ATOM 1741 N N . GLU A 1 230 ? -20.160 2.625 -4.469 1.00 97.75 230 GLU A N 1
ATOM 1742 C CA . GLU A 1 230 ? -20.994 3.635 -5.105 1.00 97.75 230 GLU A CA 1
ATOM 1743 C C . GLU A 1 230 ? -21.833 3.096 -6.263 1.00 97.75 230 GLU A C 1
ATOM 1745 O O . GLU A 1 230 ? -22.940 3.577 -6.493 1.00 97.75 230 GLU A O 1
ATOM 1750 N N . ASP A 1 231 ? -21.315 2.114 -7.007 1.00 97.69 231 ASP A N 1
ATOM 1751 C CA . ASP A 1 231 ? -21.976 1.621 -8.220 1.00 97.69 231 ASP A CA 1
ATOM 1752 C C . ASP A 1 231 ? -22.705 0.293 -7.967 1.00 97.69 231 ASP A C 1
ATOM 1754 O O . ASP A 1 231 ? -23.706 -0.001 -8.621 1.00 97.69 231 ASP A O 1
ATOM 1758 N N . PHE A 1 232 ? -22.234 -0.497 -6.994 1.00 98.00 232 PHE A N 1
ATOM 1759 C CA . PHE A 1 232 ? -22.855 -1.764 -6.591 1.00 98.00 232 PHE A CA 1
ATOM 1760 C C . PHE A 1 232 ? -23.550 -1.716 -5.221 1.00 98.00 232 PHE A C 1
ATOM 1762 O O . PHE A 1 232 ? -24.168 -2.712 -4.835 1.00 98.00 232 PHE A O 1
ATOM 1769 N N . ASN A 1 233 ? -23.500 -0.576 -4.518 1.00 97.25 233 ASN A N 1
ATOM 1770 C CA . ASN A 1 233 ? -24.149 -0.351 -3.222 1.00 97.25 233 ASN A CA 1
ATOM 1771 C C . ASN A 1 233 ? -23.799 -1.435 -2.182 1.00 97.25 233 ASN A C 1
ATOM 1773 O O . ASN A 1 233 ? -24.689 -2.024 -1.561 1.00 97.25 233 ASN A O 1
ATOM 1777 N N . LYS A 1 234 ? -22.501 -1.742 -2.058 1.00 98.31 234 LYS A N 1
ATOM 1778 C CA . LYS A 1 234 ? -21.936 -2.699 -1.093 1.00 98.31 234 LYS A CA 1
ATOM 1779 C C . LYS A 1 234 ? -21.203 -1.977 0.027 1.00 98.31 234 LYS A C 1
ATOM 1781 O O . LYS A 1 234 ? -20.540 -0.975 -0.227 1.00 98.31 234 LYS A O 1
ATOM 1786 N N . THR A 1 235 ? -21.273 -2.501 1.247 1.00 98.38 235 THR A N 1
ATOM 1787 C CA . THR A 1 235 ? -20.412 -2.005 2.331 1.00 98.38 235 THR A CA 1
ATOM 1788 C C . THR A 1 235 ? -18.991 -2.525 2.137 1.00 98.38 235 THR A C 1
ATOM 1790 O O . THR A 1 235 ? -18.779 -3.696 1.808 1.00 98.38 235 THR A O 1
ATOM 1793 N N . VAL A 1 236 ? -18.000 -1.653 2.303 1.00 98.50 236 VAL A N 1
ATOM 1794 C CA . VAL A 1 236 ? -16.594 -1.992 2.071 1.00 98.50 236 VAL A CA 1
ATOM 1795 C C . VAL A 1 236 ? -15.732 -1.549 3.239 1.00 98.50 236 VAL A C 1
ATOM 1797 O O . VAL A 1 236 ? -16.070 -0.598 3.930 1.00 98.50 236 VAL A O 1
ATOM 1800 N N . LEU A 1 237 ? -14.606 -2.229 3.436 1.00 98.25 237 LEU A N 1
ATOM 1801 C CA . LEU A 1 237 ? -13.552 -1.766 4.334 1.00 98.25 237 LEU A CA 1
ATOM 1802 C C . LEU A 1 237 ? -12.194 -1.948 3.665 1.00 98.25 237 LEU A C 1
ATOM 1804 O O . LEU A 1 237 ? -11.779 -3.080 3.405 1.00 98.25 237 LEU A O 1
ATOM 1808 N N . VAL A 1 238 ? -11.499 -0.849 3.391 1.00 98.25 238 VAL A N 1
ATOM 1809 C CA . VAL A 1 238 ? -10.133 -0.856 2.859 1.00 98.25 238 VAL A CA 1
ATOM 1810 C C . VAL A 1 238 ? -9.145 -0.889 4.018 1.00 98.25 238 VAL A C 1
ATOM 1812 O O . VAL A 1 238 ? -9.198 -0.049 4.908 1.00 98.25 238 VAL A O 1
ATOM 1815 N N . ILE A 1 239 ? -8.216 -1.839 4.003 1.00 96.81 239 ILE A N 1
ATOM 1816 C CA . ILE A 1 239 ? -7.143 -1.970 4.993 1.00 96.81 239 ILE A CA 1
ATOM 1817 C C . ILE A 1 239 ? -5.828 -1.611 4.298 1.00 96.81 239 ILE A C 1
ATOM 1819 O O . ILE A 1 239 ? -5.354 -2.357 3.436 1.00 96.81 239 ILE A O 1
ATOM 1823 N N . GLU A 1 240 ? -5.250 -0.463 4.652 1.00 93.50 240 GLU A N 1
ATOM 1824 C CA . GLU A 1 240 ? -4.029 0.083 4.051 1.00 93.50 240 GLU A CA 1
ATOM 1825 C C . GLU A 1 240 ? -2.924 0.232 5.102 1.00 93.50 240 GLU A C 1
ATOM 1827 O O . GLU A 1 240 ? -3.105 0.860 6.145 1.00 93.50 240 GLU A O 1
ATOM 1832 N N . LYS A 1 241 ? -1.747 -0.332 4.804 1.00 89.06 241 LYS A N 1
ATOM 1833 C CA . LYS A 1 241 ? -0.597 -0.349 5.717 1.00 89.06 241 LYS A CA 1
ATOM 1834 C C . LYS A 1 241 ? 0.009 1.036 5.936 1.00 89.06 241 LYS A C 1
ATOM 1836 O O . LYS A 1 241 ? 0.585 1.285 6.991 1.00 89.06 241 LYS A O 1
ATOM 1841 N N . ALA A 1 242 ? -0.071 1.919 4.946 1.00 81.06 242 ALA A N 1
ATOM 1842 C CA . ALA A 1 242 ? 0.462 3.269 5.018 1.00 81.06 242 ALA A CA 1
ATOM 1843 C C . ALA A 1 242 ? -0.511 4.223 5.728 1.00 81.06 242 ALA A C 1
ATOM 1845 O O . ALA A 1 242 ? -1.724 4.031 5.722 1.00 81.06 242 ALA A O 1
ATOM 1846 N N . GLY A 1 243 ? 0.018 5.303 6.310 1.00 70.50 243 GLY A N 1
ATOM 1847 C CA . GLY A 1 243 ? -0.783 6.386 6.903 1.00 70.50 243 GLY A CA 1
ATOM 1848 C C . GLY A 1 243 ? -1.509 7.276 5.882 1.00 70.50 243 GLY A C 1
ATOM 1849 O O . GLY A 1 243 ? -2.064 8.299 6.260 1.00 70.50 243 GLY A O 1
ATOM 1850 N N .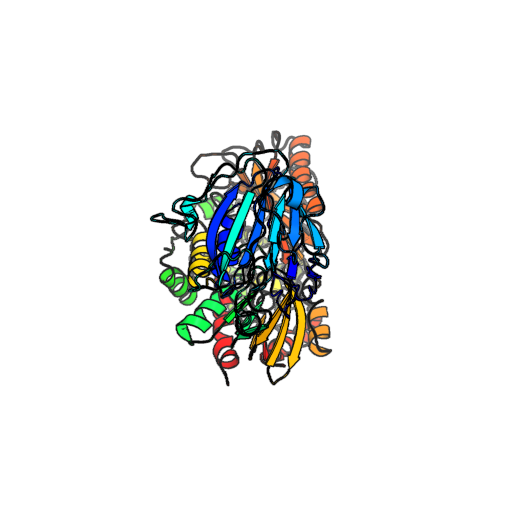 LYS A 1 244 ? -1.472 6.917 4.594 1.00 67.88 244 LYS A N 1
ATOM 1851 C CA . LYS A 1 244 ? -2.173 7.567 3.483 1.00 67.88 244 LYS A CA 1
ATOM 1852 C C . LYS A 1 244 ? -2.473 6.533 2.398 1.00 67.88 244 LYS A C 1
ATOM 1854 O O . LYS A 1 244 ? -1.772 5.523 2.317 1.00 67.88 244 LYS A O 1
ATOM 1859 N N . LEU A 1 245 ? -3.457 6.795 1.537 1.00 58.66 245 LEU A N 1
ATOM 1860 C CA . LEU A 1 245 ? -3.565 6.034 0.290 1.00 58.66 245 LEU A CA 1
ATOM 1861 C C . LEU A 1 245 ? -2.325 6.317 -0.582 1.00 58.66 245 LEU A C 1
ATOM 1863 O O . LEU A 1 245 ? -1.813 7.440 -0.544 1.00 58.66 245 LEU A O 1
ATOM 1867 N N . PRO A 1 246 ? -1.803 5.331 -1.337 1.00 51.81 246 PRO A N 1
ATOM 1868 C CA . PRO A 1 246 ? -0.603 5.508 -2.145 1.00 51.81 246 PRO A CA 1
ATOM 1869 C C . PRO A 1 246 ? -0.768 6.660 -3.134 1.00 51.81 246 PRO A C 1
ATOM 1871 O O . PRO A 1 246 ? -1.578 6.616 -4.055 1.00 51.81 246 PRO A O 1
ATOM 1874 N N . ALA A 1 247 ? 0.021 7.696 -2.902 1.00 48.50 247 ALA A N 1
ATOM 1875 C CA . ALA A 1 247 ? -0.019 8.979 -3.570 1.00 48.50 247 ALA A CA 1
ATOM 1876 C C . ALA A 1 247 ? 1.398 9.576 -3.458 1.00 48.50 247 ALA A C 1
ATOM 1878 O O . ALA A 1 247 ? 2.020 9.483 -2.392 1.00 48.50 247 ALA A O 1
ATOM 1879 N N . ALA A 1 248 ? 1.941 10.070 -4.576 1.00 43.72 248 ALA A N 1
ATOM 1880 C CA . ALA A 1 248 ? 3.267 10.683 -4.681 1.00 43.72 248 ALA A CA 1
ATOM 1881 C C . ALA A 1 248 ? 3.166 12.216 -4.587 1.00 43.72 248 ALA A C 1
ATOM 1883 O O . ALA A 1 248 ? 2.529 12.838 -5.430 1.00 43.72 248 ALA A O 1
ATOM 1884 N N . GLY A 1 249 ? 3.766 12.810 -3.551 1.00 35.72 249 GLY A N 1
ATOM 1885 C CA . GLY A 1 249 ? 3.673 14.244 -3.251 1.00 35.72 249 GLY A CA 1
ATOM 1886 C C . GLY A 1 249 ? 4.308 15.143 -4.304 1.00 35.72 249 GLY A C 1
ATOM 1887 O O . GLY A 1 249 ? 5.251 14.755 -4.982 1.00 35.72 249 GLY A O 1
ATOM 1888 N N . ARG A 1 250 ? 3.822 16.383 -4.423 1.00 52.12 250 ARG A N 1
ATOM 1889 C CA . ARG A 1 250 ? 4.385 17.388 -5.343 1.00 52.12 250 ARG A CA 1
ATOM 1890 C C . ARG A 1 250 ? 5.524 18.211 -4.722 1.00 52.12 250 ARG A C 1
ATOM 1892 O O . ARG A 1 250 ? 5.538 18.365 -3.501 1.00 52.12 250 ARG A O 1
ATOM 1899 N N . PRO A 1 251 ? 6.431 18.814 -5.535 1.00 52.34 251 PRO A N 1
ATOM 1900 C CA . PRO A 1 251 ? 6.331 19.088 -6.984 1.00 52.34 251 PRO A CA 1
ATOM 1901 C C . PRO A 1 251 ? 6.942 18.041 -7.927 1.00 52.34 251 PRO A C 1
ATOM 1903 O O . PRO A 1 251 ? 6.902 18.254 -9.133 1.00 52.34 251 PRO A O 1
ATOM 1906 N N . ILE A 1 252 ? 7.522 16.954 -7.414 1.00 55.19 252 ILE A N 1
ATOM 1907 C CA . ILE A 1 252 ? 8.209 15.944 -8.228 1.00 55.19 252 ILE A CA 1
ATOM 1908 C C . ILE A 1 252 ? 7.499 14.614 -8.009 1.00 55.19 252 ILE A C 1
ATOM 1910 O O . ILE A 1 252 ? 7.667 14.012 -6.954 1.00 55.19 252 ILE A O 1
ATOM 1914 N N . ASP A 1 253 ? 6.712 14.163 -8.985 1.00 56.12 253 ASP A N 1
ATOM 1915 C CA . ASP A 1 253 ? 6.216 12.787 -8.992 1.00 56.12 253 ASP A CA 1
ATOM 1916 C C . ASP A 1 253 ? 7.421 11.867 -9.254 1.00 56.12 253 ASP A C 1
ATOM 1918 O O . ASP A 1 253 ? 8.076 11.975 -10.284 1.00 56.12 253 ASP A O 1
ATOM 1922 N N . TYR A 1 254 ? 7.746 10.994 -8.301 1.00 49.41 254 TYR A N 1
ATOM 1923 C CA . TYR A 1 254 ? 8.790 9.966 -8.431 1.00 49.41 254 TYR A CA 1
ATOM 1924 C C . TYR A 1 254 ? 8.180 8.565 -8.223 1.00 49.41 254 TYR A C 1
ATOM 1926 O O . TYR A 1 254 ? 8.752 7.694 -7.577 1.00 49.41 254 TYR A O 1
ATOM 1934 N N . GLY A 1 255 ? 6.951 8.380 -8.719 1.00 55.38 255 GLY A N 1
ATOM 1935 C CA . GLY A 1 255 ? 6.123 7.176 -8.583 1.00 55.38 255 GLY A CA 1
ATOM 1936 C C . GLY A 1 255 ? 5.344 6.881 -9.872 1.00 55.38 255 GLY A C 1
ATOM 1937 O O . GLY A 1 255 ? 5.934 6.774 -10.940 1.00 55.38 255 GLY A O 1
ATOM 1938 N N . VAL A 1 256 ? 4.013 6.739 -9.812 1.00 54.69 256 VAL A N 1
ATOM 1939 C CA . VAL A 1 256 ? 3.194 6.607 -11.038 1.00 54.69 256 VAL A CA 1
ATOM 1940 C C . VAL A 1 256 ? 3.081 7.969 -11.724 1.00 54.69 256 VAL A C 1
ATOM 1942 O O . VAL A 1 256 ? 2.311 8.821 -11.290 1.00 54.69 256 VAL A O 1
ATOM 1945 N N . GLU A 1 257 ? 3.824 8.150 -12.812 1.00 60.94 257 GLU A N 1
ATOM 1946 C CA . GLU A 1 257 ? 3.925 9.430 -13.529 1.00 60.94 257 GLU A CA 1
ATOM 1947 C C . GLU A 1 257 ? 2.902 9.575 -14.670 1.00 60.94 257 GLU A C 1
ATOM 1949 O O . GLU A 1 257 ? 2.517 10.685 -15.032 1.00 60.94 257 GLU A O 1
ATOM 1954 N N . ALA A 1 258 ? 2.413 8.467 -15.241 1.00 74.88 258 ALA A N 1
ATOM 1955 C CA . ALA A 1 258 ? 1.533 8.505 -16.406 1.00 74.88 258 ALA A CA 1
ATOM 1956 C C . ALA A 1 258 ? 0.469 7.400 -16.411 1.00 74.88 258 ALA A C 1
ATOM 1958 O O . ALA A 1 258 ? 0.696 6.270 -15.978 1.00 74.88 258 ALA A O 1
ATOM 1959 N N . TYR A 1 259 ? -0.696 7.727 -16.970 1.00 86.88 259 TYR A N 1
ATOM 1960 C CA . TYR A 1 259 ? -1.835 6.825 -17.126 1.00 86.88 259 TYR A CA 1
ATOM 1961 C C . TYR A 1 259 ? -2.113 6.582 -18.607 1.00 86.88 259 TYR A C 1
ATOM 1963 O O . TYR A 1 259 ? -1.994 7.495 -19.422 1.00 86.88 259 TYR A O 1
ATOM 1971 N N . LEU A 1 260 ? -2.530 5.370 -18.973 1.00 88.06 260 LEU A N 1
ATOM 1972 C CA . LEU A 1 260 ? -2.949 5.090 -20.346 1.00 88.06 260 LEU A CA 1
ATOM 1973 C C . LEU A 1 260 ? -4.345 5.673 -20.589 1.00 88.06 260 LEU A C 1
ATOM 1975 O O . LEU A 1 260 ? -5.266 5.461 -19.790 1.00 88.06 260 LEU A O 1
ATOM 1979 N N . ASN A 1 261 ? -4.515 6.360 -21.720 1.00 89.56 261 ASN A N 1
ATOM 1980 C CA . ASN A 1 261 ? -5.771 6.966 -22.158 1.00 89.56 261 ASN A CA 1
ATOM 1981 C C . ASN A 1 261 ? -6.814 5.903 -22.549 1.00 89.56 261 ASN A C 1
ATOM 1983 O O . ASN A 1 261 ? -7.013 5.598 -23.725 1.00 89.56 261 ASN A O 1
ATOM 1987 N N . ARG A 1 262 ? -7.448 5.305 -21.543 1.00 89.00 262 ARG A N 1
ATOM 1988 C CA . ARG A 1 262 ? -8.454 4.242 -21.662 1.00 89.00 262 ARG A CA 1
ATOM 1989 C C . ARG A 1 262 ? -9.789 4.734 -21.114 1.00 89.00 262 ARG A C 1
ATOM 1991 O O . ARG A 1 262 ? -9.817 5.651 -20.294 1.00 89.00 262 ARG A O 1
ATOM 1998 N N . GLU A 1 263 ? -10.889 4.119 -21.542 1.00 90.94 263 GLU A N 1
ATOM 1999 C CA . GLU A 1 263 ? -12.241 4.523 -21.121 1.00 90.94 263 GLU A CA 1
ATOM 2000 C C . GLU A 1 263 ? -12.389 4.523 -19.594 1.00 90.94 263 GLU A C 1
ATOM 2002 O O . GLU A 1 263 ? -12.823 5.521 -19.017 1.00 90.94 263 GLU A O 1
ATOM 2007 N N . THR A 1 264 ? -11.923 3.458 -18.937 1.00 92.06 264 THR A N 1
ATOM 2008 C CA . THR A 1 264 ? -11.916 3.313 -17.476 1.00 92.06 264 THR A CA 1
ATOM 2009 C C . THR A 1 264 ? -11.102 4.408 -16.788 1.00 92.06 264 THR A C 1
ATOM 2011 O O . THR A 1 264 ? -11.572 5.007 -15.821 1.00 92.06 264 THR A O 1
ATOM 2014 N N . THR A 1 265 ? -9.915 4.734 -17.321 1.00 91.88 265 THR A N 1
ATOM 2015 C CA . THR A 1 265 ? -9.067 5.828 -16.819 1.00 91.88 265 THR A CA 1
ATOM 2016 C C . THR A 1 265 ? -9.811 7.159 -16.884 1.00 91.88 265 THR A C 1
ATOM 2018 O O . THR A 1 265 ? -9.919 7.858 -15.878 1.00 91.88 265 THR A O 1
ATOM 2021 N N . ILE A 1 266 ? -10.356 7.508 -18.055 1.00 94.19 266 ILE A N 1
ATOM 2022 C CA . ILE A 1 266 ? -11.066 8.777 -18.260 1.00 94.19 266 ILE A CA 1
ATOM 2023 C C . ILE A 1 266 ? -12.265 8.871 -17.313 1.00 94.19 266 ILE A C 1
ATOM 2025 O O . ILE A 1 266 ? -12.471 9.907 -16.680 1.00 94.19 266 ILE A O 1
ATOM 2029 N N . ALA A 1 267 ? -13.053 7.799 -17.208 1.00 95.62 267 ALA A N 1
ATOM 2030 C CA . ALA A 1 267 ? -14.240 7.763 -16.364 1.00 95.62 267 ALA A CA 1
ATOM 2031 C C . ALA A 1 267 ? -13.894 7.953 -14.880 1.00 95.62 267 ALA A C 1
ATOM 2033 O O . ALA A 1 267 ? -14.538 8.757 -14.203 1.00 95.62 267 ALA A O 1
ATOM 2034 N N . PHE A 1 268 ? -12.855 7.270 -14.390 1.00 95.81 268 PHE A N 1
ATOM 2035 C CA . PHE A 1 268 ? -12.452 7.343 -12.988 1.00 95.81 268 PHE A CA 1
ATOM 2036 C C . PHE A 1 268 ? -11.907 8.727 -12.614 1.00 95.81 268 PHE A C 1
ATOM 2038 O O . PHE A 1 268 ? -12.368 9.330 -11.649 1.00 95.81 268 PHE A O 1
ATOM 2045 N N . PHE A 1 269 ? -11.019 9.301 -13.429 1.00 95.25 269 PHE A N 1
ATOM 2046 C CA . PHE A 1 269 ? -10.517 10.665 -13.218 1.00 95.25 269 PHE A CA 1
ATOM 2047 C C . PHE A 1 269 ? -11.634 11.717 -13.276 1.00 95.25 269 PHE A C 1
ATOM 2049 O O . PHE A 1 269 ? -11.707 12.612 -12.428 1.00 95.25 269 PHE A O 1
ATOM 2056 N N . LYS A 1 270 ? -12.556 11.579 -14.239 1.00 96.06 270 LYS A N 1
ATOM 2057 C CA . LYS A 1 270 ? -13.719 12.464 -14.376 1.00 96.06 270 LYS A CA 1
ATOM 2058 C C . LYS A 1 270 ? -14.624 12.417 -13.145 1.00 96.06 270 LYS A C 1
ATOM 2060 O O . LYS A 1 270 ? -15.102 13.472 -12.732 1.00 96.06 270 LYS A O 1
ATOM 2065 N N . ARG A 1 271 ? -14.842 11.235 -12.554 1.00 96.31 271 ARG A N 1
ATOM 2066 C CA . ARG A 1 271 ? -15.654 11.057 -11.334 1.00 96.31 271 ARG A CA 1
ATOM 2067 C C . ARG A 1 271 ? -15.170 11.950 -10.198 1.00 96.31 271 ARG A C 1
ATOM 2069 O O . ARG A 1 271 ? -15.980 12.575 -9.525 1.00 96.31 271 ARG A O 1
ATOM 2076 N N . PHE A 1 272 ? -13.857 12.052 -10.039 1.00 95.69 272 PHE A N 1
ATOM 2077 C CA . PHE A 1 272 ? -13.237 12.862 -8.998 1.00 95.69 272 PHE A CA 1
ATOM 2078 C C . PHE A 1 272 ? -12.878 14.267 -9.460 1.00 95.69 272 PHE A C 1
ATOM 2080 O O . PHE A 1 272 ? -12.155 14.947 -8.750 1.00 95.69 272 PHE A O 1
ATOM 2087 N N . ASN A 1 273 ? -13.359 14.737 -10.617 1.00 95.31 273 ASN A N 1
ATOM 2088 C CA . ASN A 1 273 ? -13.059 16.070 -11.154 1.00 95.31 273 ASN A CA 1
ATOM 2089 C C . ASN A 1 273 ? -11.545 16.359 -11.289 1.00 95.31 273 ASN A C 1
ATOM 2091 O O . ASN A 1 273 ? -11.083 17.484 -11.069 1.00 95.31 273 ASN A O 1
ATOM 2095 N N . VAL A 1 274 ? -10.746 15.335 -11.594 1.00 92.81 274 VAL A N 1
ATOM 2096 C CA . VAL A 1 274 ? -9.315 15.485 -11.881 1.00 92.81 274 VAL A CA 1
ATOM 2097 C C . VAL A 1 274 ? -9.153 15.471 -13.396 1.00 92.81 274 VAL A C 1
ATOM 2099 O O . VAL A 1 274 ? -9.420 14.468 -14.051 1.00 92.81 274 VAL A O 1
ATOM 2102 N N . GLY A 1 275 ? -8.768 16.611 -13.973 1.00 92.56 275 GLY A N 1
ATOM 2103 C CA . GLY A 1 275 ? -8.515 16.704 -15.411 1.00 92.56 275 GLY A CA 1
ATOM 2104 C C . GLY A 1 275 ? -7.341 15.817 -15.831 1.00 92.56 275 GLY A C 1
ATOM 2105 O O . GLY A 1 275 ? -6.457 15.542 -15.025 1.00 92.56 275 GLY A O 1
ATOM 2106 N N . LEU A 1 276 ? -7.317 15.409 -17.097 1.00 91.81 276 LEU A N 1
ATOM 2107 C CA . LEU A 1 276 ? -6.187 14.718 -17.715 1.00 91.81 276 LEU A CA 1
ATOM 2108 C C . LEU A 1 276 ? -5.647 15.574 -18.863 1.00 91.81 276 LEU A C 1
ATOM 2110 O O . LEU A 1 276 ? -6.428 16.077 -19.673 1.00 91.81 276 LEU A O 1
ATOM 2114 N N . ILE A 1 277 ? -4.329 15.721 -18.934 1.00 88.94 277 ILE A N 1
ATOM 2115 C CA . ILE A 1 277 ? -3.608 16.448 -19.985 1.00 88.94 277 ILE A CA 1
ATOM 2116 C C . ILE A 1 277 ? -2.654 15.507 -20.722 1.00 88.94 277 ILE A C 1
ATOM 2118 O O . ILE A 1 277 ? -2.275 14.459 -20.198 1.00 88.94 277 ILE A O 1
ATOM 2122 N N . ASP A 1 278 ? -2.296 15.866 -21.951 1.00 84.00 278 ASP A N 1
ATOM 2123 C CA . ASP A 1 278 ? -1.247 15.170 -22.694 1.00 84.00 278 ASP A CA 1
ATOM 2124 C C . ASP A 1 278 ? 0.140 15.585 -22.176 1.00 84.00 278 ASP A C 1
ATOM 2126 O O . ASP A 1 278 ? 0.339 16.773 -21.890 1.00 84.00 278 ASP A O 1
ATOM 2130 N N . PRO A 1 279 ? 1.099 14.645 -22.069 1.00 72.19 279 PRO A N 1
ATOM 2131 C CA . PRO A 1 279 ? 2.496 14.998 -21.859 1.00 72.19 279 PRO A CA 1
ATOM 2132 C C . PRO A 1 279 ? 3.002 15.843 -23.034 1.00 72.19 279 PRO A C 1
ATOM 2134 O O . PRO A 1 279 ? 2.516 15.754 -24.168 1.00 72.19 279 PRO A O 1
ATOM 2137 N N . THR A 1 280 ? 3.983 16.704 -22.774 1.00 66.50 280 THR A N 1
ATOM 2138 C CA . THR A 1 280 ? 4.572 17.532 -23.826 1.00 66.50 280 THR A CA 1
ATOM 2139 C C . THR A 1 280 ? 5.482 16.691 -24.713 1.00 66.50 280 THR A C 1
ATOM 2141 O O . THR A 1 280 ? 6.498 16.196 -24.254 1.00 66.50 280 THR A O 1
ATOM 2144 N N . LEU A 1 281 ? 5.196 16.601 -26.015 1.00 55.00 281 LEU A N 1
ATOM 2145 C CA . LEU A 1 281 ? 6.003 15.809 -26.960 1.00 55.00 281 LEU A CA 1
ATOM 2146 C C . LEU A 1 281 ? 7.515 16.144 -26.937 1.00 55.00 281 LEU A C 1
ATOM 2148 O O . LEU A 1 281 ? 8.348 15.290 -27.225 1.00 55.00 281 LEU A O 1
ATOM 2152 N N . ALA A 1 282 ? 7.870 17.387 -26.589 1.00 53.91 282 ALA A N 1
ATOM 2153 C CA . ALA A 1 282 ? 9.257 17.827 -26.459 1.00 53.91 282 ALA A CA 1
ATOM 2154 C C . ALA A 1 282 ? 10.013 17.097 -25.333 1.00 53.91 282 ALA A C 1
ATOM 2156 O O . ALA A 1 282 ? 11.141 16.677 -25.565 1.00 53.91 282 ALA A O 1
ATOM 2157 N N . SER A 1 283 ? 9.398 16.875 -24.164 1.00 59.50 283 SER A N 1
ATOM 2158 C CA . SER A 1 283 ? 10.063 16.223 -23.024 1.00 59.50 283 SER A CA 1
ATOM 2159 C C . SER A 1 283 ? 10.391 14.758 -23.308 1.00 59.50 283 SER A C 1
ATOM 2161 O O . SER A 1 283 ? 11.476 14.295 -22.965 1.00 59.50 283 SER A O 1
ATOM 2163 N N . ASP A 1 284 ? 9.500 14.043 -23.997 1.00 59.91 284 ASP A N 1
ATOM 2164 C CA . ASP A 1 284 ? 9.679 12.615 -24.286 1.00 59.91 284 ASP A CA 1
ATOM 2165 C C . ASP A 1 284 ? 10.755 12.386 -25.355 1.00 59.91 284 ASP A C 1
ATOM 2167 O O . ASP A 1 284 ? 11.604 11.502 -25.227 1.00 59.91 284 ASP A O 1
ATOM 2171 N N . ILE A 1 285 ? 10.772 13.223 -26.396 1.00 62.34 285 ILE A N 1
ATOM 2172 C CA . ILE A 1 285 ? 11.796 13.174 -27.447 1.00 62.34 285 ILE A CA 1
ATOM 2173 C C . ILE A 1 285 ? 13.158 13.616 -26.898 1.00 62.34 285 ILE A C 1
ATOM 2175 O O . ILE A 1 285 ? 14.177 13.003 -27.221 1.00 62.34 285 ILE A O 1
ATOM 2179 N N . GLU A 1 286 ? 13.200 14.646 -26.054 1.00 65.69 286 GLU A N 1
ATOM 2180 C CA . GLU A 1 286 ? 14.433 15.081 -25.397 1.00 65.69 286 GLU A CA 1
ATOM 2181 C C . GLU A 1 286 ? 14.977 14.013 -24.443 1.00 65.69 286 GLU A C 1
ATOM 2183 O O . GLU A 1 286 ? 16.183 13.771 -24.433 1.00 65.69 286 GLU A O 1
ATOM 2188 N N . LEU A 1 287 ? 14.123 13.311 -23.693 1.00 65.19 287 LEU A N 1
ATOM 2189 C CA . LEU A 1 287 ? 14.551 12.191 -22.853 1.00 65.19 287 LEU A CA 1
ATOM 2190 C C . LEU A 1 287 ? 15.132 11.050 -23.703 1.00 65.19 287 LEU A C 1
ATOM 2192 O O . LEU A 1 287 ? 16.191 10.516 -23.373 1.00 65.19 287 LEU A O 1
ATOM 2196 N N . LEU A 1 288 ? 14.495 10.710 -24.826 1.00 67.56 288 LEU A N 1
ATOM 2197 C CA . LEU A 1 288 ? 14.966 9.658 -25.733 1.00 67.56 288 LEU A CA 1
ATOM 2198 C C . LEU A 1 288 ? 16.295 10.005 -26.424 1.00 67.56 288 LEU A C 1
ATOM 2200 O O . LEU A 1 288 ? 17.152 9.134 -26.572 1.00 67.56 288 LEU A O 1
ATOM 2204 N N . LEU A 1 289 ? 16.476 11.255 -26.858 1.00 68.31 289 LEU A N 1
ATOM 2205 C CA . LEU A 1 289 ? 17.616 11.658 -27.692 1.00 68.31 289 LEU A CA 1
ATOM 2206 C C . LEU A 1 289 ? 18.786 12.261 -26.908 1.00 68.31 289 LEU A C 1
ATOM 2208 O O . LEU A 1 289 ? 19.924 12.200 -27.378 1.00 68.31 289 LEU A O 1
ATOM 2212 N N . LEU A 1 290 ? 18.530 12.875 -25.750 1.00 77.06 290 LEU A N 1
ATOM 2213 C CA . LEU A 1 290 ? 19.534 13.651 -25.012 1.00 77.06 290 LEU A CA 1
ATOM 2214 C C . LEU A 1 290 ? 20.044 12.953 -23.746 1.00 77.06 290 LEU A C 1
ATOM 2216 O O . LEU A 1 290 ? 21.056 13.402 -23.197 1.00 77.06 290 LEU A O 1
ATOM 2220 N N . THR A 1 291 ? 19.420 11.846 -23.319 1.00 84.81 291 THR A N 1
ATOM 2221 C CA . THR A 1 291 ? 19.918 11.046 -22.188 1.00 84.81 291 THR A CA 1
ATOM 2222 C C . THR A 1 291 ? 21.336 10.544 -22.465 1.00 84.81 291 THR A C 1
ATOM 2224 O O . THR A 1 291 ? 21.610 9.935 -23.501 1.00 84.81 291 THR A O 1
ATOM 2227 N N . LYS A 1 292 ? 22.253 10.794 -21.526 1.00 89.75 292 LYS A N 1
ATOM 2228 C CA . LYS A 1 292 ? 23.651 10.353 -21.606 1.00 89.75 292 LYS A CA 1
ATOM 2229 C C . LYS A 1 292 ? 23.833 8.982 -20.969 1.00 89.75 292 LYS A C 1
ATOM 2231 O O . LYS A 1 292 ? 23.219 8.683 -19.951 1.00 89.75 292 LYS A O 1
ATOM 2236 N N . ASN A 1 293 ? 24.699 8.170 -21.565 1.00 92.81 293 ASN A N 1
ATOM 2237 C CA . ASN A 1 293 ? 25.033 6.837 -21.076 1.00 92.81 293 ASN A CA 1
ATOM 2238 C C . ASN A 1 293 ? 26.367 6.886 -20.332 1.00 92.81 293 ASN A C 1
ATOM 2240 O O . ASN A 1 293 ? 27.363 7.379 -20.867 1.00 92.81 293 ASN A O 1
ATOM 2244 N N . VAL A 1 294 ? 26.374 6.375 -19.108 1.00 96.25 294 VAL A N 1
ATOM 2245 C CA . VAL A 1 294 ? 27.552 6.297 -18.244 1.00 96.25 294 VAL A CA 1
ATOM 2246 C C . VAL A 1 294 ? 27.557 4.931 -17.577 1.00 96.25 294 VAL A C 1
ATOM 2248 O O . VAL A 1 294 ? 26.518 4.459 -17.119 1.00 96.25 294 VAL A O 1
ATOM 2251 N N . ASP A 1 295 ? 28.719 4.300 -17.483 1.00 97.69 295 ASP A N 1
ATOM 2252 C CA . ASP A 1 295 ? 28.877 3.107 -16.662 1.00 97.69 295 ASP A CA 1
ATOM 2253 C C . ASP A 1 295 ? 28.998 3.544 -15.202 1.00 97.69 295 ASP A C 1
ATOM 2255 O O . ASP A 1 295 ? 30.038 4.050 -14.781 1.00 97.69 295 ASP A O 1
ATOM 2259 N N . PHE A 1 296 ? 27.942 3.362 -14.408 1.00 97.75 296 PHE A N 1
ATOM 2260 C CA . PHE A 1 296 ? 27.929 3.842 -13.021 1.00 97.75 296 PHE A CA 1
ATOM 2261 C C . PHE A 1 296 ? 28.927 3.113 -12.113 1.00 97.75 296 PHE A C 1
ATOM 2263 O O . PHE A 1 296 ? 29.209 3.600 -11.020 1.00 97.75 296 PHE A O 1
ATOM 2270 N N . SER A 1 297 ? 29.476 1.971 -12.543 1.00 96.56 297 SER A N 1
ATOM 2271 C CA . SER A 1 297 ? 30.517 1.268 -11.789 1.00 96.56 297 SER A CA 1
ATOM 2272 C C . SER A 1 297 ? 31.901 1.898 -11.958 1.00 96.56 297 SER A C 1
ATOM 2274 O O . SER A 1 297 ? 32.726 1.787 -11.055 1.00 96.56 297 SER A O 1
ATOM 2276 N N . THR A 1 298 ? 32.146 2.574 -13.086 1.00 97.75 298 THR A N 1
ATOM 2277 C CA . THR A 1 298 ? 33.435 3.221 -13.400 1.00 97.75 298 THR A CA 1
ATOM 2278 C C . THR A 1 298 ? 33.356 4.744 -13.446 1.00 97.75 298 THR A C 1
ATOM 2280 O O . THR A 1 298 ? 34.385 5.410 -13.471 1.00 97.75 298 THR A O 1
ATOM 2283 N N . GLY A 1 299 ? 32.145 5.294 -13.523 1.00 97.69 299 GLY A N 1
ATOM 2284 C CA . GLY A 1 299 ? 31.880 6.709 -13.732 1.00 97.69 299 GLY A CA 1
ATOM 2285 C C . GLY A 1 299 ? 32.103 7.199 -15.162 1.00 97.69 299 GLY A C 1
ATOM 2286 O O . GLY A 1 299 ? 31.834 8.369 -15.413 1.00 97.69 299 GLY A O 1
ATOM 2287 N N . LEU A 1 300 ? 32.576 6.371 -16.102 1.00 98.00 300 LEU A N 1
ATOM 2288 C CA . LEU A 1 300 ? 32.985 6.804 -17.448 1.00 98.00 300 LEU A CA 1
ATOM 2289 C C . LEU A 1 300 ? 31.821 6.824 -18.462 1.00 98.00 300 LEU A C 1
ATOM 2291 O O . LEU A 1 300 ? 30.949 5.951 -18.404 1.00 98.00 300 LEU A O 1
ATOM 2295 N N . PRO A 1 301 ? 31.808 7.761 -19.434 1.00 96.12 301 PRO A N 1
ATOM 2296 C CA . PRO A 1 301 ? 30.843 7.747 -20.533 1.00 96.12 301 PRO A CA 1
ATOM 2297 C C . PRO A 1 301 ? 30.939 6.470 -21.373 1.00 96.12 301 PRO A C 1
ATOM 2299 O O . PRO A 1 301 ? 32.037 5.963 -21.616 1.00 96.12 301 PRO A O 1
ATOM 2302 N N . VAL A 1 302 ? 29.797 5.992 -21.870 1.00 94.38 302 VAL A N 1
ATOM 2303 C CA . VAL A 1 302 ? 29.721 4.808 -22.738 1.00 94.38 302 VAL A CA 1
ATOM 2304 C C . VAL A 1 302 ? 29.005 5.136 -24.042 1.00 94.38 302 VAL A C 1
ATOM 2306 O O . VAL A 1 302 ? 27.849 5.559 -24.048 1.00 94.38 302 VAL A O 1
ATOM 2309 N N . ASP A 1 303 ? 29.672 4.867 -25.161 1.00 88.50 303 ASP A N 1
ATOM 2310 C CA . ASP A 1 303 ? 29.068 4.929 -26.489 1.00 88.50 303 ASP A CA 1
ATOM 2311 C C . ASP A 1 303 ? 28.355 3.604 -26.791 1.00 88.50 303 ASP A C 1
ATOM 2313 O O . ASP A 1 303 ? 28.965 2.613 -27.198 1.00 88.50 303 ASP A O 1
ATOM 2317 N N . VAL A 1 304 ? 27.043 3.576 -26.556 1.00 86.88 304 VAL A N 1
ATOM 2318 C CA . VAL A 1 304 ? 26.208 2.402 -26.846 1.00 86.88 304 VAL A CA 1
ATOM 2319 C C . VAL A 1 304 ? 25.974 2.250 -28.351 1.00 86.88 304 VAL A C 1
ATOM 2321 O O . VAL A 1 304 ? 25.767 3.230 -29.070 1.00 86.88 304 VAL A O 1
ATOM 2324 N N . SER A 1 305 ? 25.936 1.008 -28.834 1.00 77.12 305 SER A N 1
ATOM 2325 C CA . SER A 1 305 ? 25.832 0.699 -30.269 1.00 77.12 305 SER A CA 1
ATOM 2326 C C . SER A 1 305 ? 24.465 0.995 -30.902 1.00 77.12 305 SER A C 1
ATOM 2328 O O . SER A 1 305 ? 24.353 0.976 -32.122 1.00 77.12 305 SER A O 1
ATOM 2330 N N . TYR A 1 306 ? 23.430 1.255 -30.098 1.00 73.00 306 TYR A N 1
ATOM 2331 C CA . TYR A 1 306 ? 22.046 1.510 -30.530 1.00 73.00 306 TYR A CA 1
ATOM 2332 C C . TYR A 1 306 ? 21.551 2.928 -30.161 1.00 73.00 306 TYR A C 1
ATOM 2334 O O . TYR A 1 306 ? 20.351 3.171 -30.044 1.00 73.00 306 TYR A O 1
ATOM 2342 N N . GLY A 1 307 ? 22.473 3.865 -29.907 1.00 62.72 307 GLY A N 1
ATOM 2343 C CA . GLY A 1 307 ? 22.162 5.245 -29.509 1.00 62.72 307 GLY A CA 1
ATOM 2344 C C . GLY A 1 307 ? 21.585 6.120 -30.640 1.00 62.72 307 GLY A C 1
ATOM 2345 O O . GLY A 1 307 ? 21.458 5.664 -31.775 1.00 62.72 307 GLY A O 1
ATOM 2346 N N . PRO A 1 308 ? 21.297 7.413 -30.378 1.00 51.47 308 PRO A N 1
ATOM 2347 C CA . PRO A 1 308 ? 20.585 8.330 -31.293 1.00 51.47 308 PRO A CA 1
ATOM 2348 C C . PRO A 1 308 ? 21.299 8.628 -32.630 1.00 51.47 308 PRO A C 1
ATOM 2350 O O . PRO A 1 308 ? 20.820 9.429 -33.429 1.00 51.47 308 PRO A O 1
ATOM 2353 N N . VAL A 1 309 ? 22.455 8.007 -32.875 1.00 51.50 309 VAL A N 1
ATOM 2354 C CA . VAL A 1 309 ? 23.312 8.211 -34.048 1.00 51.50 309 VAL A CA 1
ATOM 2355 C C . VAL A 1 309 ? 23.012 7.202 -35.169 1.00 51.50 309 VAL A C 1
ATOM 2357 O O . VAL A 1 309 ? 23.349 7.467 -36.322 1.00 51.50 309 VAL A O 1
ATOM 2360 N N . ASP A 1 310 ? 22.335 6.084 -34.872 1.00 63.03 310 ASP A N 1
ATOM 2361 C CA . ASP A 1 310 ? 21.847 5.141 -35.889 1.00 63.03 310 ASP A CA 1
ATOM 2362 C C . ASP A 1 310 ? 20.395 5.457 -36.286 1.00 63.03 310 ASP A C 1
ATOM 2364 O O . ASP A 1 310 ? 19.427 4.855 -35.818 1.00 63.03 310 ASP A O 1
ATOM 2368 N N . LEU A 1 311 ? 20.253 6.437 -37.180 1.00 58.97 311 LEU A N 1
ATOM 2369 C CA . LEU A 1 311 ? 18.963 6.938 -37.670 1.00 58.97 311 LEU A CA 1
ATOM 2370 C C . LEU A 1 311 ? 18.193 5.938 -38.555 1.00 58.97 311 LEU A C 1
ATOM 2372 O O . LEU A 1 311 ? 17.090 6.259 -38.998 1.00 58.97 311 LEU A O 1
ATOM 2376 N N . VAL A 1 312 ? 18.755 4.759 -38.848 1.00 62.88 312 VAL A N 1
ATOM 2377 C CA . VAL A 1 312 ? 18.140 3.764 -39.741 1.00 62.88 312 VAL A CA 1
ATOM 2378 C C . VAL A 1 312 ? 17.912 2.431 -39.029 1.00 62.88 312 VAL A C 1
ATOM 2380 O O . VAL A 1 312 ? 16.796 1.916 -39.083 1.00 62.88 312 VAL A O 1
ATOM 2383 N N . GLY A 1 313 ? 18.911 1.882 -38.336 1.00 71.56 313 GLY A N 1
ATOM 2384 C CA . GLY A 1 313 ? 18.798 0.579 -37.675 1.00 71.56 313 GLY A CA 1
ATOM 2385 C C . GLY A 1 313 ? 17.870 0.590 -36.461 1.00 71.56 313 GLY A C 1
ATOM 2386 O O . GLY A 1 313 ? 17.059 -0.326 -36.314 1.00 71.56 313 GLY A O 1
ATOM 2387 N N . VAL A 1 314 ? 17.894 1.651 -35.643 1.00 79.06 314 VAL A N 1
ATOM 2388 C CA . VAL A 1 314 ? 17.018 1.769 -34.460 1.00 79.06 314 VAL A CA 1
ATOM 2389 C C . VAL A 1 314 ? 15.531 1.804 -34.851 1.00 79.06 314 VAL A C 1
ATOM 2391 O O . VAL A 1 314 ? 14.775 0.982 -34.325 1.00 79.06 314 VAL A O 1
ATOM 2394 N N . PRO A 1 315 ? 15.070 2.658 -35.794 1.00 80.25 315 PRO A N 1
ATOM 2395 C CA . PRO A 1 315 ? 13.675 2.628 -36.237 1.00 80.25 315 PRO A CA 1
ATOM 2396 C C . PRO A 1 315 ? 13.244 1.288 -36.845 1.00 80.25 315 PRO A C 1
ATOM 2398 O O . PRO A 1 315 ? 12.130 0.841 -36.582 1.00 80.25 315 PRO A O 1
ATOM 2401 N N . VAL A 1 316 ? 14.105 0.632 -37.634 1.00 84.69 316 VAL A N 1
ATOM 2402 C CA . VAL A 1 316 ? 13.779 -0.659 -38.269 1.00 84.69 316 VAL A CA 1
ATOM 2403 C C . VAL A 1 316 ? 13.609 -1.754 -37.220 1.00 84.69 316 VAL A C 1
ATOM 2405 O O . VAL A 1 316 ? 12.555 -2.387 -37.178 1.00 84.69 316 VAL A O 1
ATOM 2408 N N . ALA A 1 317 ? 14.587 -1.925 -36.328 1.00 87.88 317 ALA A N 1
ATOM 2409 C CA . ALA A 1 317 ? 14.514 -2.927 -35.267 1.00 87.88 317 ALA A CA 1
ATOM 2410 C C . ALA A 1 317 ? 13.339 -2.661 -34.310 1.00 87.88 317 ALA A C 1
ATOM 2412 O O . ALA A 1 317 ? 12.683 -3.593 -33.848 1.00 87.88 317 ALA A O 1
ATOM 2413 N N . PHE A 1 318 ? 13.023 -1.392 -34.030 1.00 88.00 318 PHE A N 1
ATOM 2414 C CA . PHE A 1 318 ? 11.862 -1.028 -33.216 1.00 88.00 318 PHE A CA 1
ATOM 2415 C C . PHE A 1 318 ? 10.526 -1.356 -33.898 1.00 88.00 318 PHE A C 1
ATOM 2417 O O . PHE A 1 318 ? 9.618 -1.882 -33.249 1.00 88.00 318 PHE A O 1
ATOM 2424 N N . LEU A 1 319 ? 10.389 -1.092 -35.202 1.00 88.38 319 LEU A N 1
ATOM 2425 C CA . LEU A 1 319 ? 9.202 -1.484 -35.970 1.00 88.38 319 LEU A CA 1
ATOM 2426 C C . LEU A 1 319 ? 9.054 -3.007 -36.035 1.00 88.38 319 LEU A C 1
ATOM 2428 O O . LEU A 1 319 ? 7.942 -3.526 -35.915 1.00 88.38 319 LEU A O 1
ATOM 2432 N N . GLU A 1 320 ? 10.164 -3.729 -36.172 1.00 93.56 320 GLU A N 1
ATOM 2433 C CA . GLU A 1 320 ? 10.149 -5.186 -36.168 1.00 93.56 320 GLU A CA 1
ATOM 2434 C C . GLU A 1 320 ? 9.748 -5.740 -34.796 1.00 93.56 320 GLU A C 1
ATOM 2436 O O . GLU A 1 320 ? 8.824 -6.554 -34.719 1.00 93.56 320 GLU A O 1
ATOM 2441 N N . TYR A 1 321 ? 10.318 -5.222 -33.702 1.00 94.69 321 TYR A N 1
ATOM 2442 C CA . TYR A 1 321 ? 9.866 -5.543 -32.344 1.00 94.69 321 TYR A CA 1
ATOM 2443 C C . TYR A 1 321 ? 8.371 -5.251 -32.162 1.00 94.69 321 TYR A C 1
ATOM 2445 O O . TYR A 1 321 ? 7.627 -6.089 -31.650 1.00 94.69 321 TYR A O 1
ATOM 2453 N N . THR A 1 322 ? 7.904 -4.098 -32.651 1.00 92.12 322 THR A N 1
ATOM 2454 C CA . THR A 1 322 ? 6.488 -3.711 -32.602 1.00 92.12 322 THR A CA 1
ATOM 2455 C C . THR A 1 322 ? 5.605 -4.735 -33.315 1.00 92.12 322 THR A C 1
ATOM 2457 O O . THR A 1 322 ? 4.524 -5.052 -32.824 1.00 92.12 322 THR A O 1
ATOM 2460 N N . SER A 1 323 ? 6.054 -5.320 -34.430 1.00 94.31 323 SER A N 1
ATOM 2461 C CA . SER A 1 323 ? 5.301 -6.375 -35.121 1.00 94.31 323 SER A CA 1
ATOM 2462 C C . SER A 1 323 ? 5.109 -7.628 -34.252 1.00 94.31 323 SER A C 1
ATOM 2464 O O . SER A 1 323 ? 4.024 -8.216 -34.244 1.00 94.31 323 SER A O 1
ATOM 2466 N N . TYR A 1 324 ? 6.111 -7.993 -33.445 1.00 96.19 324 TYR A N 1
ATOM 2467 C CA . TYR A 1 324 ? 5.996 -9.082 -32.476 1.00 96.19 324 TYR A CA 1
ATOM 2468 C C . TYR A 1 324 ? 5.132 -8.694 -31.274 1.00 96.19 324 TYR A C 1
ATOM 2470 O O . TYR A 1 324 ? 4.328 -9.511 -30.827 1.00 96.19 324 TYR A O 1
ATOM 2478 N N . ALA A 1 325 ? 5.220 -7.450 -30.798 1.00 93.06 325 ALA A N 1
ATOM 2479 C CA . ALA A 1 325 ? 4.318 -6.940 -29.768 1.00 93.06 325 ALA A CA 1
ATOM 2480 C C . ALA A 1 325 ? 2.850 -6.995 -30.236 1.00 93.06 325 ALA A C 1
ATOM 2482 O O . ALA A 1 325 ? 1.985 -7.430 -29.483 1.00 93.06 325 ALA A O 1
ATOM 2483 N N . VAL A 1 326 ? 2.566 -6.663 -31.504 1.00 92.69 326 VAL A N 1
ATOM 2484 C CA . VAL A 1 326 ? 1.238 -6.851 -32.120 1.00 92.69 326 VAL A CA 1
ATOM 2485 C C . VAL A 1 326 ? 0.853 -8.328 -32.163 1.00 92.69 326 VAL A C 1
ATOM 2487 O O . VAL A 1 326 ? -0.256 -8.682 -31.761 1.00 92.69 326 VAL A O 1
ATOM 2490 N N . LYS A 1 327 ? 1.759 -9.199 -32.623 1.00 94.88 327 LYS A N 1
ATOM 2491 C CA . LYS A 1 327 ? 1.524 -10.649 -32.711 1.00 94.88 327 LYS A CA 1
ATOM 2492 C C . LYS A 1 327 ? 1.140 -11.254 -31.357 1.00 94.88 327 LYS A C 1
ATOM 2494 O O . LYS A 1 327 ? 0.254 -12.105 -31.306 1.00 94.88 327 LYS A O 1
ATOM 2499 N N . TYR A 1 328 ? 1.799 -10.828 -30.281 1.00 93.94 328 TYR A N 1
ATOM 2500 C CA . TYR A 1 328 ? 1.614 -11.385 -28.941 1.00 93.94 328 TYR A CA 1
ATOM 2501 C C . TYR A 1 328 ? 0.675 -10.573 -28.046 1.00 93.94 328 TYR A C 1
ATOM 2503 O O . TYR A 1 328 ? 0.395 -11.005 -26.935 1.00 93.94 328 TYR A O 1
ATOM 2511 N N . GLN A 1 329 ? 0.109 -9.469 -28.538 1.00 89.50 329 GLN A N 1
ATOM 2512 C CA . GLN A 1 329 ? -0.756 -8.562 -27.777 1.00 89.50 329 GLN A CA 1
ATOM 2513 C C . GLN A 1 329 ? -1.879 -9.266 -27.007 1.00 89.50 329 GLN A C 1
ATOM 2515 O O . GLN A 1 329 ? -2.185 -8.889 -25.879 1.00 89.50 329 GLN A O 1
ATOM 2520 N N . ALA A 1 330 ? -2.500 -10.284 -27.610 1.00 89.56 330 ALA A N 1
ATOM 2521 C CA . ALA A 1 330 ? -3.600 -11.024 -26.993 1.00 89.56 330 ALA A CA 1
ATOM 2522 C C . ALA A 1 330 ? -3.204 -11.666 -25.650 1.00 89.56 330 ALA A C 1
ATOM 2524 O O . ALA A 1 330 ? -4.036 -11.751 -24.752 1.00 89.56 330 ALA A O 1
ATOM 2525 N N . TRP A 1 331 ? -1.922 -12.007 -25.477 1.00 90.50 331 TRP A N 1
ATOM 2526 C CA . TRP A 1 331 ? -1.393 -12.611 -24.256 1.00 90.50 331 TRP A CA 1
ATOM 2527 C C . TRP A 1 331 ? -1.338 -11.665 -23.054 1.00 90.50 331 TRP A C 1
ATOM 2529 O O . TRP A 1 331 ? -1.199 -12.140 -21.929 1.00 90.50 331 TRP A O 1
ATOM 2539 N N . PHE A 1 332 ? -1.492 -10.359 -23.283 1.00 86.44 332 PHE A N 1
ATOM 2540 C CA . PHE A 1 332 ? -1.407 -9.308 -22.263 1.00 86.44 332 PHE A CA 1
ATOM 2541 C C . PHE A 1 332 ? -2.616 -8.351 -22.295 1.00 86.44 332 PHE A C 1
ATOM 2543 O O . PHE A 1 332 ? -2.617 -7.306 -21.639 1.00 86.44 332 PHE A O 1
ATOM 2550 N N . ALA A 1 333 ? -3.627 -8.644 -23.119 1.00 72.00 333 ALA A N 1
ATOM 2551 C CA . ALA A 1 333 ? -4.715 -7.718 -23.409 1.00 72.00 333 ALA A CA 1
ATOM 2552 C C . ALA A 1 333 ? -5.695 -7.568 -22.231 1.00 72.00 333 ALA A C 1
ATOM 2554 O O . ALA A 1 333 ? -5.990 -8.519 -21.514 1.00 72.00 333 ALA A O 1
ATOM 2555 N N . ASN A 1 334 ? -6.253 -6.359 -22.078 1.00 65.50 334 ASN A N 1
ATOM 2556 C CA . ASN A 1 334 ? -7.313 -6.022 -21.111 1.00 65.50 334 ASN A CA 1
ATOM 2557 C C . ASN A 1 334 ? -6.995 -6.385 -19.649 1.00 65.50 334 ASN A C 1
ATOM 2559 O O . ASN A 1 334 ? -7.888 -6.737 -18.885 1.00 65.50 334 ASN A O 1
ATOM 2563 N N . GLY A 1 335 ? -5.718 -6.309 -19.269 1.00 65.75 335 GLY A N 1
ATOM 2564 C CA . GLY A 1 335 ? -5.284 -6.610 -17.907 1.00 65.75 335 GLY A CA 1
ATOM 2565 C C . GLY A 1 335 ? -5.286 -8.089 -17.558 1.00 65.75 335 GLY A C 1
ATOM 2566 O O . GLY A 1 335 ? -5.194 -8.423 -16.388 1.00 65.75 335 GLY A O 1
ATOM 2567 N N . TYR A 1 336 ? -5.347 -8.979 -18.545 1.00 76.06 336 TYR A N 1
ATOM 2568 C CA . TYR A 1 336 ? -5.271 -10.414 -18.322 1.00 76.06 336 TYR A CA 1
ATOM 2569 C C . TYR A 1 336 ? -4.028 -11.010 -18.981 1.00 76.06 336 TYR A C 1
ATOM 2571 O O . TYR A 1 336 ? -3.687 -10.681 -20.119 1.00 76.06 336 TYR A O 1
ATOM 2579 N N . PHE A 1 337 ? -3.381 -11.930 -18.273 1.00 84.94 337 PHE A N 1
ATOM 2580 C CA . PHE A 1 337 ? -2.397 -12.839 -18.838 1.00 84.94 337 PHE A CA 1
ATOM 2581 C C . PHE A 1 337 ? -3.127 -14.009 -19.492 1.00 84.94 337 PHE A C 1
ATOM 2583 O O . PHE A 1 337 ? -3.713 -14.836 -18.800 1.00 84.94 337 PHE A O 1
ATOM 2590 N N . GLN A 1 338 ? -3.136 -14.096 -20.823 1.00 84.81 338 GLN A N 1
ATOM 2591 C CA . GLN A 1 338 ? -3.922 -15.131 -21.499 1.00 84.81 338 GLN A CA 1
ATOM 2592 C C . GLN A 1 338 ? -3.526 -16.545 -21.050 1.00 84.81 338 GLN A C 1
ATOM 2594 O O . GLN A 1 338 ? -2.353 -16.868 -20.873 1.00 84.81 338 GLN A O 1
ATOM 2599 N N . THR A 1 339 ? -4.536 -17.396 -20.889 1.00 83.06 339 THR A N 1
ATOM 2600 C CA . THR A 1 339 ? -4.396 -18.794 -20.490 1.00 83.06 339 THR A CA 1
ATOM 2601 C C . THR A 1 339 ? -4.347 -19.707 -21.712 1.00 83.06 339 THR A C 1
ATOM 2603 O O . THR A 1 339 ? -5.000 -19.448 -22.727 1.00 83.06 339 THR A O 1
ATOM 2606 N N . GLY A 1 340 ? -3.554 -20.776 -21.637 1.00 87.00 340 GLY A N 1
ATOM 2607 C CA . GLY A 1 340 ? -3.356 -21.717 -22.744 1.00 87.00 340 GLY A CA 1
ATOM 2608 C C . GLY A 1 340 ? -1.901 -22.137 -22.936 1.00 87.00 340 GLY A C 1
ATOM 2609 O O . GLY A 1 340 ? -1.064 -21.935 -22.057 1.00 87.00 340 GLY A O 1
ATOM 2610 N N . ASP A 1 341 ? -1.615 -22.727 -24.097 1.00 92.06 341 ASP A N 1
ATOM 2611 C CA . ASP A 1 341 ? -0.271 -23.170 -24.471 1.00 92.06 341 ASP A CA 1
ATOM 2612 C C . ASP A 1 341 ? 0.595 -21.964 -24.863 1.00 92.06 341 ASP A C 1
ATOM 2614 O O . ASP A 1 341 ? 0.450 -21.407 -25.955 1.00 92.06 341 ASP A O 1
ATOM 2618 N N . VAL A 1 342 ? 1.474 -21.537 -23.951 1.00 94.56 342 VAL A N 1
ATOM 2619 C CA . VAL A 1 342 ? 2.329 -20.355 -24.138 1.00 94.56 342 VAL A CA 1
ATOM 2620 C C . VAL A 1 342 ? 3.231 -20.534 -25.372 1.00 94.56 342 VAL A C 1
ATOM 2622 O O . VAL A 1 342 ? 3.888 -21.572 -25.483 1.00 94.56 342 VAL A O 1
ATOM 2625 N N . PRO A 1 343 ? 3.319 -19.552 -26.296 1.00 96.69 343 PRO A N 1
ATOM 2626 C CA . PRO A 1 343 ? 4.145 -19.662 -27.490 1.00 96.69 343 PRO A CA 1
ATOM 2627 C C . PRO A 1 343 ? 5.624 -19.752 -27.114 1.00 96.69 343 PRO A C 1
ATOM 2629 O O . PRO A 1 343 ? 6.084 -18.997 -26.258 1.00 96.69 343 PRO A O 1
ATOM 2632 N N . ASP A 1 344 ? 6.383 -20.596 -27.817 1.00 97.62 344 ASP A N 1
ATOM 2633 C CA . ASP A 1 344 ? 7.809 -20.825 -27.530 1.00 97.62 344 ASP A CA 1
ATOM 2634 C C . ASP A 1 344 ? 8.633 -19.527 -27.491 1.00 97.62 344 ASP A C 1
ATOM 2636 O O . ASP A 1 344 ? 9.534 -19.392 -26.670 1.00 97.62 344 ASP A O 1
ATOM 2640 N N . ASP A 1 345 ? 8.294 -18.539 -28.323 1.00 98.00 345 ASP A N 1
ATOM 2641 C CA . ASP A 1 345 ? 8.952 -17.228 -28.323 1.00 98.00 345 ASP A CA 1
ATOM 2642 C C . ASP A 1 345 ? 8.797 -16.468 -27.000 1.00 98.00 345 ASP A C 1
ATOM 2644 O O . ASP A 1 345 ? 9.742 -15.815 -26.568 1.00 98.00 345 ASP A O 1
ATOM 2648 N N . LEU A 1 346 ? 7.633 -16.548 -26.346 1.00 97.19 346 LEU A N 1
ATOM 2649 C CA . LEU A 1 346 ? 7.411 -15.880 -25.060 1.00 97.19 346 LEU A CA 1
ATOM 2650 C C . LEU A 1 346 ? 8.133 -16.597 -23.908 1.00 97.19 346 LEU A C 1
ATOM 2652 O O . LEU A 1 346 ? 8.352 -15.994 -22.856 1.00 97.19 346 LEU A O 1
ATOM 2656 N N . LEU A 1 347 ? 8.521 -17.861 -24.115 1.00 97.94 347 LEU A N 1
ATOM 2657 C CA . LEU A 1 347 ? 9.296 -18.665 -23.169 1.00 97.94 347 LEU A CA 1
ATOM 2658 C C . LEU A 1 347 ? 10.811 -18.442 -23.287 1.00 97.94 347 LEU A C 1
ATOM 2660 O O . LEU A 1 347 ? 11.535 -18.774 -22.348 1.00 97.94 347 LEU A O 1
ATOM 2664 N N . LEU A 1 348 ? 11.298 -17.900 -24.410 1.00 98.50 348 LEU A N 1
ATOM 2665 C CA . LEU A 1 348 ? 12.708 -17.540 -24.573 1.00 98.50 348 LEU A CA 1
ATOM 2666 C C . LEU A 1 348 ? 13.111 -16.482 -23.550 1.00 98.50 348 LEU A C 1
ATOM 2668 O O . LEU A 1 348 ? 12.317 -15.588 -23.240 1.00 98.50 348 LEU A O 1
ATOM 2672 N N . SER A 1 349 ? 14.368 -16.528 -23.100 1.00 98.31 349 SER A N 1
ATOM 2673 C CA . SER A 1 349 ? 14.964 -15.358 -22.457 1.00 98.31 349 SER A CA 1
ATOM 2674 C C . SER A 1 349 ? 14.884 -14.170 -23.419 1.00 98.31 349 SER A C 1
ATOM 2676 O O . SER A 1 349 ? 14.945 -14.341 -24.642 1.00 98.31 349 SER A O 1
ATOM 2678 N N . PHE A 1 350 ? 14.719 -12.960 -22.901 1.00 98.00 350 PHE A N 1
ATOM 2679 C CA . PHE A 1 350 ? 14.620 -11.788 -23.760 1.00 98.00 350 PHE A CA 1
ATOM 2680 C C . PHE A 1 350 ? 15.892 -11.579 -24.590 1.00 98.00 350 PHE A C 1
ATOM 2682 O O . PHE A 1 350 ? 15.803 -11.193 -25.750 1.00 98.00 350 PHE A O 1
ATOM 2689 N N . GLY A 1 351 ? 17.069 -11.907 -24.048 1.00 97.62 351 GLY A N 1
ATOM 2690 C CA . GLY A 1 351 ? 18.326 -11.891 -24.798 1.00 97.62 351 GLY A CA 1
ATOM 2691 C C . GLY A 1 351 ? 18.318 -12.848 -25.994 1.00 97.62 351 GLY A C 1
ATOM 2692 O O . GLY A 1 351 ? 18.703 -12.445 -27.093 1.00 97.62 351 GLY A O 1
ATOM 2693 N N . ASP A 1 352 ? 17.818 -14.074 -25.812 1.00 98.44 352 ASP A N 1
ATOM 2694 C CA . ASP A 1 352 ? 17.674 -15.045 -26.905 1.00 98.44 352 ASP A CA 1
ATOM 2695 C C . ASP A 1 352 ? 16.629 -14.593 -27.927 1.00 98.44 352 ASP A C 1
ATOM 2697 O O . ASP A 1 352 ? 16.813 -14.791 -29.126 1.00 98.44 352 ASP A O 1
ATOM 2701 N N . PHE A 1 353 ? 15.542 -13.961 -27.478 1.00 98.38 353 PHE A N 1
ATOM 2702 C CA . PHE A 1 353 ? 14.527 -13.391 -28.362 1.00 98.38 353 PHE A CA 1
ATOM 2703 C C . PHE A 1 353 ? 15.094 -12.246 -29.211 1.00 98.38 353 PHE A C 1
ATOM 2705 O O . PHE A 1 353 ? 14.894 -12.231 -30.427 1.00 98.38 353 PHE A O 1
ATOM 2712 N N . LEU A 1 354 ? 15.853 -11.328 -28.599 1.00 96.88 354 LEU A N 1
ATOM 2713 C CA . LEU A 1 354 ? 16.547 -10.256 -29.313 1.00 96.88 354 LEU A CA 1
ATOM 2714 C C . LEU A 1 354 ? 17.532 -10.823 -30.340 1.00 96.88 354 LEU A C 1
ATOM 2716 O O . LEU A 1 354 ? 17.533 -10.379 -31.484 1.00 96.88 354 LEU A O 1
ATOM 2720 N N . ALA A 1 355 ? 18.331 -11.821 -29.956 1.00 96.75 355 ALA A N 1
ATOM 2721 C CA . ALA A 1 355 ? 19.312 -12.444 -30.842 1.00 96.75 355 ALA A CA 1
ATOM 2722 C C . ALA A 1 355 ? 18.657 -13.224 -31.993 1.00 96.75 355 ALA A C 1
ATOM 2724 O O . ALA A 1 355 ? 19.114 -13.149 -33.132 1.00 96.75 355 ALA A O 1
ATOM 2725 N N . LYS A 1 356 ? 17.570 -13.955 -31.718 1.00 97.88 356 LYS A N 1
ATOM 2726 C CA . LYS A 1 356 ? 16.835 -14.752 -32.713 1.00 97.88 356 LYS A CA 1
ATOM 2727 C C . LYS A 1 356 ? 16.288 -13.900 -33.858 1.00 97.88 356 LYS A C 1
ATOM 2729 O O . LYS A 1 356 ? 16.232 -14.384 -34.988 1.00 97.88 356 LYS A O 1
ATOM 2734 N N . TYR A 1 357 ? 15.868 -12.676 -33.554 1.00 96.75 357 TYR A N 1
ATOM 2735 C CA . TYR A 1 357 ? 15.183 -11.783 -34.489 1.00 96.75 357 TYR A CA 1
ATOM 2736 C C . TYR A 1 357 ? 15.988 -10.522 -34.838 1.00 96.75 357 TYR A C 1
ATOM 2738 O O . TYR A 1 357 ? 15.439 -9.613 -35.441 1.00 96.75 357 TYR A O 1
ATOM 2746 N N . ASP A 1 358 ? 17.270 -10.461 -34.461 1.00 93.38 358 ASP A N 1
ATOM 2747 C CA . ASP A 1 358 ? 18.158 -9.309 -34.694 1.00 93.38 358 ASP A CA 1
ATOM 2748 C C . ASP A 1 358 ? 17.588 -7.965 -34.183 1.00 93.38 358 ASP A C 1
ATOM 2750 O O . ASP A 1 358 ? 17.692 -6.908 -34.801 1.00 93.38 358 ASP A O 1
ATOM 2754 N N . LEU A 1 359 ? 16.957 -7.996 -33.006 1.00 93.94 359 LEU A N 1
ATOM 2755 C CA . LEU A 1 359 ? 16.223 -6.854 -32.448 1.00 93.94 359 LEU A CA 1
ATOM 2756 C C . LEU A 1 359 ? 17.064 -5.995 -31.499 1.00 93.94 359 LEU A C 1
ATOM 2758 O O . LEU A 1 359 ? 16.516 -5.110 -30.842 1.00 93.94 359 LEU A O 1
ATOM 2762 N N . GLY A 1 360 ? 18.379 -6.212 -31.403 1.00 91.50 360 GLY A N 1
ATOM 2763 C CA . GLY A 1 360 ? 19.253 -5.469 -30.483 1.00 91.50 360 GLY A CA 1
ATOM 2764 C C . GLY A 1 360 ? 19.156 -3.945 -30.651 1.00 91.50 360 GLY A C 1
ATOM 2765 O O . GLY A 1 360 ? 19.140 -3.214 -29.662 1.00 91.50 360 GLY A O 1
ATOM 2766 N N . GLY A 1 361 ? 18.979 -3.464 -31.888 1.00 89.25 361 GLY A N 1
ATOM 2767 C CA . GLY A 1 361 ? 18.776 -2.040 -32.188 1.00 89.25 361 GLY A CA 1
ATOM 2768 C C . GLY A 1 361 ? 17.514 -1.430 -31.561 1.00 89.25 361 GLY A C 1
ATOM 2769 O O . GLY A 1 361 ? 17.488 -0.235 -31.272 1.00 89.25 361 GLY A O 1
ATOM 2770 N N . SER A 1 362 ? 16.485 -2.234 -31.266 1.00 90.25 362 SER A N 1
ATOM 2771 C CA . SER A 1 362 ? 15.240 -1.752 -30.644 1.00 90.25 362 SER A CA 1
ATOM 2772 C C . SER A 1 362 ? 15.456 -1.196 -29.229 1.00 90.25 362 SER A C 1
ATOM 2774 O O . SER A 1 362 ? 14.681 -0.353 -28.768 1.00 90.25 362 SER A O 1
ATOM 2776 N N . LEU A 1 363 ? 16.544 -1.594 -28.553 1.00 90.06 363 LEU A N 1
ATOM 2777 C CA . LEU A 1 363 ? 16.910 -1.109 -27.220 1.00 90.06 363 LEU A CA 1
ATOM 2778 C C . LEU A 1 363 ? 17.230 0.390 -27.185 1.00 90.06 363 LEU A C 1
ATOM 2780 O O . LEU A 1 363 ? 17.125 0.982 -26.110 1.00 90.06 363 LEU A O 1
ATOM 2784 N N . GLY A 1 364 ? 17.509 1.022 -28.333 1.00 84.62 364 GLY A N 1
ATOM 2785 C CA . GLY A 1 364 ? 17.601 2.483 -28.439 1.00 84.62 364 GLY A CA 1
ATOM 2786 C C . GLY A 1 364 ? 16.342 3.201 -27.946 1.00 84.62 364 GLY A C 1
ATOM 2787 O O . GLY A 1 364 ? 16.429 4.289 -27.381 1.00 84.62 364 GLY A O 1
ATOM 2788 N N . ILE A 1 365 ? 15.178 2.552 -28.066 1.00 82.62 365 ILE A N 1
ATOM 2789 C CA . ILE A 1 365 ? 13.903 3.052 -27.543 1.00 82.62 365 ILE A CA 1
ATOM 2790 C C . ILE A 1 365 ? 13.468 2.240 -26.321 1.00 82.62 365 ILE A C 1
ATOM 2792 O O . ILE A 1 365 ? 13.208 2.821 -25.267 1.00 82.62 365 ILE A O 1
ATOM 2796 N N . LEU A 1 366 ? 13.440 0.906 -26.413 1.00 86.94 366 LEU A N 1
ATOM 2797 C CA . LEU A 1 366 ? 12.848 0.054 -25.373 1.00 86.94 366 LEU A CA 1
ATOM 2798 C C . LEU A 1 366 ? 13.526 0.198 -24.006 1.00 86.94 366 LEU A C 1
ATOM 2800 O O . LEU A 1 366 ? 12.846 0.131 -22.985 1.00 86.94 366 LEU A O 1
ATOM 2804 N N . ARG A 1 367 ? 14.841 0.464 -23.950 1.00 86.62 367 ARG A N 1
ATOM 2805 C CA . ARG A 1 367 ? 15.573 0.604 -22.678 1.00 86.62 367 ARG A CA 1
ATOM 2806 C C . ARG A 1 367 ? 15.020 1.715 -21.780 1.00 86.62 367 ARG A C 1
ATOM 2808 O O . ARG A 1 367 ? 15.172 1.644 -20.567 1.00 86.62 367 ARG A O 1
ATOM 2815 N N . ASN A 1 368 ? 14.338 2.709 -22.340 1.00 79.56 368 ASN A N 1
ATOM 2816 C CA . ASN A 1 368 ? 13.709 3.777 -21.561 1.00 79.56 368 ASN A CA 1
ATOM 2817 C C . ASN A 1 368 ? 12.552 3.267 -20.681 1.00 79.56 368 ASN A C 1
ATOM 2819 O O . ASN A 1 368 ? 12.199 3.915 -19.700 1.00 79.56 368 ASN A O 1
ATOM 2823 N N . LEU A 1 369 ? 12.007 2.095 -21.010 1.00 80.56 369 LEU A N 1
ATOM 2824 C CA . LEU A 1 369 ? 10.848 1.490 -20.360 1.00 80.56 369 LEU A CA 1
ATOM 2825 C C . LEU A 1 369 ? 11.170 0.187 -19.627 1.00 80.56 369 LEU A C 1
ATOM 2827 O O . LEU A 1 369 ? 10.327 -0.354 -18.921 1.00 80.56 369 LEU A O 1
ATOM 2831 N N . LEU A 1 370 ? 12.393 -0.325 -19.779 1.00 86.81 370 LEU A N 1
ATOM 2832 C CA . LEU A 1 370 ? 12.844 -1.526 -19.085 1.00 86.81 370 LEU A CA 1
ATOM 2833 C C . LEU A 1 370 ? 13.245 -1.179 -17.651 1.00 86.81 370 LEU A C 1
ATOM 2835 O O . LEU A 1 370 ? 14.399 -0.832 -17.391 1.00 86.81 370 LEU A O 1
ATOM 2839 N N . TRP A 1 371 ? 12.284 -1.274 -16.732 1.00 85.44 371 TRP A N 1
ATOM 2840 C CA . TRP A 1 371 ? 12.483 -1.116 -15.287 1.00 85.44 371 TRP A CA 1
ATOM 2841 C C . TRP A 1 371 ? 12.592 -2.487 -14.607 1.00 85.44 371 TRP A C 1
ATOM 2843 O O . TRP A 1 371 ? 11.778 -2.848 -13.762 1.00 85.44 371 TRP A O 1
ATOM 2853 N N . LEU A 1 372 ? 13.578 -3.274 -15.042 1.00 90.69 372 LEU A N 1
ATOM 2854 C CA . LEU A 1 372 ? 13.800 -4.653 -14.602 1.00 90.69 372 LEU A CA 1
ATOM 2855 C C . LEU A 1 372 ? 15.260 -4.852 -14.198 1.00 90.69 372 LEU A C 1
ATOM 2857 O O . LEU A 1 372 ? 16.167 -4.371 -14.882 1.00 90.69 372 LEU A O 1
ATOM 2861 N N . SER A 1 373 ? 15.487 -5.597 -13.121 1.00 92.62 373 SER A N 1
ATOM 2862 C CA . SER A 1 373 ? 16.814 -5.833 -12.552 1.00 92.62 373 SER A CA 1
ATOM 2863 C C . SER A 1 373 ? 17.665 -6.805 -13.380 1.00 92.62 373 SER A C 1
ATOM 2865 O O . SER A 1 373 ? 18.868 -6.887 -13.165 1.00 92.62 373 SER A O 1
ATOM 2867 N N . ASP A 1 374 ? 17.071 -7.584 -14.292 1.00 93.50 374 ASP A N 1
ATOM 2868 C CA . ASP A 1 374 ? 17.793 -8.437 -15.252 1.00 93.50 374 ASP A CA 1
ATOM 2869 C C . ASP A 1 374 ? 16.917 -8.777 -16.471 1.00 93.50 374 ASP A C 1
ATOM 2871 O O . ASP A 1 374 ? 16.415 -9.893 -16.626 1.00 93.50 374 ASP A O 1
ATOM 2875 N N . ALA A 1 375 ? 16.696 -7.787 -17.341 1.00 94.19 375 ALA A N 1
ATOM 2876 C CA . ALA A 1 375 ? 15.788 -7.932 -18.479 1.00 94.19 375 ALA A CA 1
ATOM 2877 C C . ALA A 1 375 ? 16.191 -9.067 -19.439 1.00 94.19 375 ALA A C 1
ATOM 2879 O O . ALA A 1 375 ? 15.320 -9.775 -19.929 1.00 94.19 375 ALA A O 1
ATOM 2880 N N . LEU A 1 376 ? 17.490 -9.267 -19.703 1.00 95.94 376 LEU A N 1
ATOM 2881 C CA . LEU A 1 376 ? 17.961 -10.224 -20.718 1.00 95.94 376 LEU A CA 1
ATOM 2882 C C . LEU A 1 376 ? 17.696 -11.681 -20.351 1.00 95.94 376 LEU A C 1
ATOM 2884 O O . LEU A 1 376 ? 17.367 -12.473 -21.230 1.00 95.94 376 LEU A O 1
ATOM 2888 N N . ASN A 1 377 ? 17.836 -12.032 -19.075 1.00 95.31 377 ASN A N 1
ATOM 2889 C CA . ASN A 1 377 ? 17.649 -13.405 -18.606 1.00 95.31 377 ASN A CA 1
ATOM 2890 C C . ASN A 1 377 ? 16.186 -13.724 -18.266 1.00 95.31 377 ASN A C 1
ATOM 2892 O O . ASN A 1 377 ? 15.849 -14.867 -17.956 1.00 95.31 377 ASN A O 1
ATOM 2896 N N . MET A 1 378 ? 15.309 -12.723 -18.311 1.00 94.69 378 MET A N 1
ATOM 2897 C CA . MET A 1 378 ? 13.894 -12.881 -18.020 1.00 94.69 378 MET A CA 1
ATOM 2898 C C . MET A 1 378 ? 13.151 -13.488 -19.219 1.00 94.69 378 MET A C 1
ATOM 2900 O O . MET A 1 378 ? 13.474 -13.142 -20.358 1.00 94.69 378 MET A O 1
ATOM 2904 N N . PRO A 1 379 ? 12.135 -14.353 -19.011 1.00 97.25 379 PRO A N 1
ATOM 2905 C CA . PRO A 1 379 ? 11.266 -14.776 -20.101 1.00 97.25 379 PRO A CA 1
ATOM 2906 C C . PRO A 1 379 ? 10.662 -13.568 -20.826 1.00 97.25 379 PRO A C 1
ATOM 2908 O O . PRO A 1 379 ? 10.166 -12.635 -20.187 1.00 97.25 379 PRO A O 1
ATOM 2911 N N . THR A 1 380 ? 10.662 -13.612 -22.157 1.00 97.50 380 THR A N 1
ATOM 2912 C CA . THR A 1 380 ? 10.159 -12.543 -23.035 1.00 97.50 380 THR A CA 1
ATOM 2913 C C . THR A 1 380 ? 8.724 -12.156 -22.690 1.00 97.50 380 THR A C 1
ATOM 2915 O O . THR A 1 380 ? 8.366 -10.987 -22.801 1.00 97.50 380 THR A O 1
ATOM 2918 N N . TRP A 1 381 ? 7.933 -13.108 -22.188 1.00 94.94 381 TRP A N 1
ATOM 2919 C CA . TRP A 1 381 ? 6.627 -12.875 -21.580 1.00 94.94 381 TRP A CA 1
ATOM 2920 C C . TRP A 1 381 ? 6.594 -11.675 -20.624 1.00 94.94 381 TRP A C 1
ATOM 2922 O O . TRP A 1 381 ? 5.796 -10.756 -20.790 1.00 94.94 381 TRP A O 1
ATOM 2932 N N . PHE A 1 382 ? 7.465 -11.674 -19.614 1.00 92.94 382 PHE A N 1
ATOM 2933 C CA . PHE A 1 382 ? 7.456 -10.649 -18.575 1.00 92.94 382 PHE A CA 1
ATOM 2934 C C . PHE A 1 382 ? 8.002 -9.329 -19.100 1.00 92.94 382 PHE A C 1
ATOM 2936 O O . PHE A 1 382 ? 7.449 -8.277 -18.785 1.00 92.94 382 PHE A O 1
ATOM 2943 N N . VAL A 1 383 ? 9.002 -9.373 -19.981 1.00 93.88 383 VAL A N 1
ATOM 2944 C CA . VAL A 1 383 ? 9.507 -8.161 -20.633 1.00 93.88 383 VAL A CA 1
ATOM 2945 C C . VAL A 1 383 ? 8.422 -7.514 -21.498 1.00 93.88 383 VAL A C 1
ATOM 2947 O O . VAL A 1 383 ? 8.175 -6.322 -21.358 1.00 93.88 383 VAL A O 1
ATOM 2950 N N . MET A 1 384 ? 7.692 -8.281 -22.314 1.00 92.44 384 MET A N 1
ATOM 2951 C CA . MET A 1 384 ? 6.570 -7.770 -23.117 1.00 92.44 384 MET A CA 1
ATOM 2952 C C . MET A 1 384 ? 5.367 -7.329 -22.276 1.00 92.44 384 MET A C 1
ATOM 2954 O O . MET A 1 384 ? 4.580 -6.513 -22.744 1.00 92.44 384 MET A O 1
ATOM 2958 N N . SER A 1 385 ? 5.221 -7.803 -21.037 1.00 88.19 385 SER A N 1
ATOM 2959 C CA . SER A 1 385 ? 4.213 -7.248 -20.124 1.00 88.19 385 SER A CA 1
ATOM 2960 C C . SER A 1 385 ? 4.557 -5.821 -19.670 1.00 88.19 385 SER A C 1
ATOM 2962 O O . SER A 1 385 ? 3.656 -5.017 -19.441 1.00 88.19 385 SER A O 1
ATOM 2964 N N . VAL A 1 386 ? 5.851 -5.483 -19.607 1.00 86.50 386 VAL A N 1
ATOM 2965 C CA . VAL A 1 386 ? 6.341 -4.138 -19.268 1.00 86.50 386 VAL A CA 1
ATOM 2966 C C . VAL A 1 386 ? 6.420 -3.251 -20.512 1.00 86.50 386 VAL A C 1
ATOM 2968 O O . VAL A 1 386 ? 5.996 -2.103 -20.469 1.00 86.50 386 VAL A O 1
ATOM 2971 N N . VAL A 1 387 ? 6.919 -3.773 -21.636 1.00 87.06 387 VAL A N 1
ATOM 2972 C CA . VAL A 1 387 ? 7.150 -3.021 -22.887 1.00 87.06 387 VAL A CA 1
ATOM 2973 C C . VAL A 1 387 ? 6.362 -3.575 -24.078 1.00 87.06 387 VAL A C 1
ATOM 2975 O O . VAL A 1 387 ? 6.891 -3.765 -25.172 1.00 87.06 387 VAL A O 1
ATOM 2978 N N . GLY A 1 388 ? 5.079 -3.852 -23.864 1.00 87.75 388 GLY A N 1
ATOM 2979 C CA . GLY A 1 388 ? 4.163 -4.375 -24.877 1.00 87.75 388 GLY A CA 1
ATOM 2980 C C . GLY A 1 388 ? 3.572 -3.303 -25.793 1.00 87.75 388 GLY A C 1
ATOM 2981 O O . GLY A 1 388 ? 3.921 -2.121 -25.739 1.00 87.75 388 GLY A O 1
ATOM 2982 N N . LEU A 1 389 ? 2.628 -3.706 -26.650 1.00 87.56 389 LEU A N 1
ATOM 2983 C CA . LEU A 1 389 ? 2.008 -2.789 -27.610 1.00 87.56 389 LEU A CA 1
ATOM 2984 C C . LEU A 1 389 ? 1.347 -1.563 -26.956 1.00 87.56 389 LEU A C 1
ATOM 2986 O O . LEU A 1 389 ? 1.522 -0.484 -27.514 1.00 87.56 389 LEU A O 1
ATOM 2990 N N . PRO A 1 390 ? 0.612 -1.658 -25.820 1.00 83.75 390 PRO A N 1
ATOM 2991 C CA . PRO A 1 390 ? -0.007 -0.480 -25.214 1.00 83.75 390 PRO A CA 1
ATOM 2992 C C . PRO A 1 390 ? 1.025 0.580 -24.828 1.00 83.75 390 PRO A C 1
ATOM 2994 O O . PRO A 1 390 ? 0.790 1.765 -25.036 1.00 83.75 390 PRO A O 1
ATOM 2997 N N . GLN A 1 391 ? 2.177 0.154 -24.309 1.00 81.25 391 GLN A N 1
ATOM 2998 C CA . GLN A 1 391 ? 3.259 1.039 -23.888 1.00 81.25 391 GLN A CA 1
ATOM 2999 C C . GLN A 1 391 ? 3.981 1.643 -25.091 1.00 81.25 391 GLN A C 1
ATOM 3001 O O . GLN A 1 391 ? 4.228 2.845 -25.123 1.00 81.25 391 GLN A O 1
ATOM 3006 N N . ILE A 1 392 ? 4.243 0.835 -26.120 1.00 83.06 392 ILE A N 1
ATOM 3007 C CA . ILE A 1 392 ? 4.804 1.303 -27.393 1.00 83.06 392 ILE A CA 1
ATOM 3008 C C . ILE A 1 392 ? 3.875 2.335 -28.051 1.00 83.06 392 ILE A C 1
ATOM 3010 O O . ILE A 1 392 ? 4.334 3.379 -28.512 1.00 83.06 392 ILE A O 1
ATOM 3014 N N . GLN A 1 393 ? 2.568 2.068 -28.092 1.00 84.00 393 GLN A N 1
ATOM 3015 C CA . GLN A 1 393 ? 1.569 2.990 -28.641 1.00 84.00 393 GLN A CA 1
ATOM 3016 C C . GLN A 1 393 ? 1.521 4.304 -27.857 1.00 84.00 393 GLN A C 1
ATOM 3018 O O . GLN A 1 393 ? 1.386 5.368 -28.464 1.00 84.00 393 GLN A O 1
ATOM 3023 N N . ALA A 1 394 ? 1.682 4.242 -26.534 1.00 79.50 394 ALA A N 1
ATOM 3024 C CA . ALA A 1 394 ? 1.632 5.412 -25.669 1.00 79.50 394 ALA A CA 1
ATOM 3025 C C . ALA A 1 394 ? 2.770 6.418 -25.913 1.00 79.50 394 ALA A C 1
ATOM 3027 O O . ALA A 1 394 ? 2.564 7.606 -25.674 1.00 79.50 394 ALA A O 1
ATOM 3028 N N . PHE A 1 395 ? 3.907 5.980 -26.473 1.00 71.38 395 PHE A N 1
ATOM 3029 C CA . PHE A 1 395 ? 5.013 6.853 -26.903 1.00 71.38 395 PHE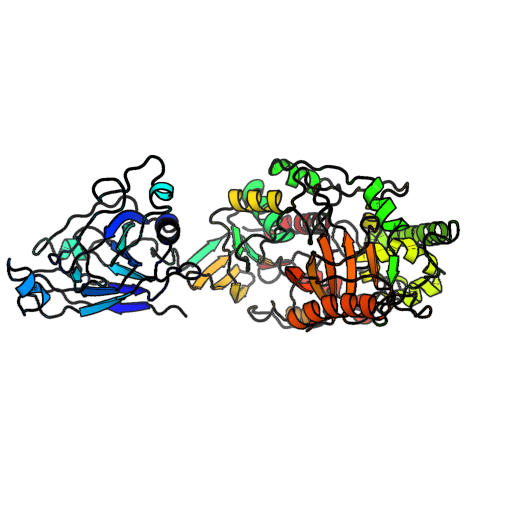 A CA 1
ATOM 3030 C C . PHE A 1 395 ? 4.720 7.693 -28.154 1.00 71.38 395 PHE A C 1
ATOM 3032 O O . PHE A 1 395 ? 5.493 8.590 -28.481 1.00 71.38 395 PHE A O 1
ATOM 3039 N N . GLY A 1 396 ? 3.634 7.426 -28.887 1.00 68.25 396 GLY A N 1
ATOM 3040 C CA . GLY A 1 396 ? 3.187 8.328 -29.954 1.00 68.25 396 GLY A CA 1
ATOM 3041 C C . GLY A 1 396 ? 4.091 8.405 -31.196 1.00 68.25 396 GLY A C 1
ATOM 3042 O O . GLY A 1 396 ? 4.117 9.424 -31.880 1.00 68.25 396 GLY A O 1
ATOM 3043 N N . LEU A 1 397 ? 4.785 7.324 -31.558 1.00 67.12 397 LEU A N 1
ATOM 3044 C CA . LEU A 1 397 ? 5.699 7.258 -32.715 1.00 67.12 397 LEU A CA 1
ATOM 3045 C C . LEU A 1 397 ? 4.991 6.875 -34.032 1.00 67.12 397 LEU A C 1
ATOM 3047 O O . LEU A 1 397 ? 5.409 5.965 -34.745 1.00 67.12 397 LEU A O 1
ATOM 3051 N N . GLY A 1 398 ? 3.876 7.542 -34.343 1.00 59.34 398 GLY A N 1
ATOM 3052 C CA . GLY A 1 398 ? 3.060 7.253 -35.536 1.00 59.34 398 GLY A CA 1
ATOM 3053 C C . GLY A 1 398 ? 2.156 6.017 -35.416 1.00 59.34 398 GLY A C 1
ATOM 3054 O O . GLY A 1 398 ? 1.530 5.612 -36.394 1.00 59.34 398 GLY A O 1
ATOM 3055 N N . LEU A 1 399 ? 2.061 5.432 -34.220 1.00 71.81 399 LEU A N 1
ATOM 3056 C CA . LEU A 1 399 ? 1.175 4.313 -33.911 1.00 71.81 399 LEU A CA 1
ATOM 3057 C C . LEU A 1 399 ? -0.141 4.819 -33.314 1.00 71.81 399 LEU A C 1
ATOM 3059 O O . LEU A 1 399 ? -0.155 5.704 -32.464 1.00 71.81 399 LEU A O 1
ATOM 3063 N N . ILE A 1 400 ? -1.256 4.233 -33.751 1.00 73.69 400 ILE A N 1
ATOM 3064 C CA . ILE A 1 400 ? -2.587 4.527 -33.208 1.00 73.69 400 ILE A CA 1
ATOM 3065 C C . ILE A 1 400 ? -2.810 3.642 -31.980 1.00 73.69 400 ILE A C 1
ATOM 3067 O O . ILE A 1 400 ? -2.694 2.422 -32.084 1.00 73.69 400 ILE A O 1
ATOM 3071 N N . GLY A 1 401 ? -3.159 4.239 -30.841 1.00 77.19 401 GLY A N 1
ATOM 3072 C CA . GLY A 1 401 ? -3.462 3.537 -29.593 1.00 77.19 401 GLY A CA 1
ATOM 3073 C C . GLY A 1 401 ? -3.667 4.503 -28.419 1.00 77.19 401 GLY A C 1
ATOM 3074 O O . GLY A 1 401 ? -3.771 5.713 -28.643 1.00 77.19 401 GLY A O 1
ATOM 3075 N N . PRO A 1 402 ? -3.770 3.998 -27.176 1.00 79.94 402 PRO A N 1
ATOM 3076 C CA . PRO A 1 402 ? -3.909 4.853 -26.001 1.00 79.94 402 PRO A CA 1
ATOM 3077 C C . PRO A 1 402 ? -2.623 5.660 -25.785 1.00 79.94 402 PRO A C 1
ATOM 3079 O O . PRO A 1 402 ? -1.551 5.078 -25.670 1.00 79.94 402 PRO A O 1
ATOM 3082 N N . SER A 1 403 ? -2.728 6.989 -25.713 1.00 83.50 403 SER A N 1
ATOM 3083 C CA . SER A 1 403 ? -1.610 7.866 -25.339 1.00 83.50 403 SER A CA 1
ATOM 3084 C C . SER A 1 403 ? -1.382 7.875 -23.824 1.00 83.50 403 SER A C 1
ATOM 3086 O O . SER A 1 403 ? -2.285 7.524 -23.056 1.00 83.50 403 SER A O 1
ATOM 3088 N N . PHE A 1 404 ? -0.203 8.312 -23.379 1.00 84.69 404 PHE A N 1
ATOM 3089 C CA . PHE A 1 404 ? -0.009 8.686 -21.979 1.00 84.69 404 PHE A CA 1
ATOM 3090 C C . PHE A 1 404 ? -0.807 9.946 -21.627 1.00 84.69 404 PHE A C 1
ATOM 3092 O O . PHE A 1 404 ? -1.005 10.836 -22.455 1.00 84.69 404 PHE A O 1
ATOM 3099 N N . LYS A 1 405 ? -1.274 10.008 -20.381 1.00 86.44 405 LYS A N 1
ATOM 3100 C CA . LYS A 1 405 ? -1.967 11.149 -19.785 1.00 86.44 405 LYS A CA 1
ATOM 3101 C C . LYS A 1 405 ? -1.403 11.437 -18.407 1.00 86.44 405 LYS A C 1
ATOM 3103 O O . LYS A 1 405 ? -1.138 10.508 -17.642 1.00 86.44 405 LYS A O 1
ATOM 3108 N N . TRP A 1 406 ? -1.302 12.717 -18.079 1.00 84.81 406 TRP A N 1
ATOM 3109 C CA . TRP A 1 406 ? -0.948 13.197 -16.747 1.00 84.81 406 TRP A CA 1
ATOM 3110 C C . TRP A 1 406 ? -2.167 13.833 -16.078 1.00 84.81 406 TRP A C 1
ATOM 3112 O O . TRP A 1 406 ? -3.012 14.406 -16.776 1.00 84.81 406 TRP A O 1
ATOM 3122 N N . PRO A 1 407 ? -2.289 13.777 -14.741 1.00 86.56 407 PRO A N 1
ATOM 3123 C CA . PRO A 1 407 ? -3.241 14.617 -14.029 1.00 86.56 407 PRO A CA 1
ATOM 3124 C C . PRO A 1 407 ? -3.007 16.088 -14.401 1.00 86.56 407 PRO A C 1
ATOM 3126 O O . PRO A 1 407 ? -1.873 16.548 -14.448 1.00 86.56 407 PRO A O 1
ATOM 3129 N N . ALA A 1 408 ? -4.063 16.865 -14.635 1.00 88.06 408 ALA A N 1
ATOM 3130 C CA . ALA A 1 408 ? -3.961 18.302 -14.918 1.00 88.06 408 ALA A CA 1
ATOM 3131 C C . ALA A 1 408 ? -3.408 19.093 -13.718 1.00 88.06 408 ALA A C 1
ATOM 3133 O O . ALA A 1 408 ? -2.911 20.206 -13.862 1.00 88.06 408 ALA A O 1
ATOM 3134 N N . THR A 1 409 ? -3.487 18.501 -12.525 1.00 81.38 409 THR A N 1
ATOM 3135 C CA . THR A 1 409 ? -2.821 18.976 -11.309 1.00 81.38 409 THR A CA 1
ATOM 3136 C C . THR A 1 409 ? -1.348 18.593 -11.248 1.00 81.38 409 THR A C 1
ATOM 3138 O O . THR A 1 409 ? -0.701 18.980 -10.288 1.00 81.38 409 THR A O 1
ATOM 3141 N N . TYR A 1 410 ? -0.858 17.820 -12.226 1.00 75.94 410 TYR A N 1
ATOM 3142 C CA . TYR A 1 410 ? 0.382 17.039 -12.273 1.00 75.94 410 TYR A CA 1
ATOM 3143 C C . TYR A 1 410 ? 0.823 16.483 -10.921 1.00 75.94 410 TYR A C 1
ATOM 3145 O O . TYR A 1 410 ? 1.974 16.604 -10.520 1.00 75.94 410 TYR A O 1
ATOM 3153 N N . SER A 1 411 ? -0.155 15.967 -10.188 1.00 77.12 411 SER A N 1
ATOM 3154 C CA . SER A 1 411 ? 0.042 15.208 -8.973 1.00 77.12 411 SER A CA 1
ATOM 3155 C C . SER A 1 411 ? -0.855 13.995 -9.062 1.00 77.12 411 SER A C 1
ATOM 3157 O O . SER A 1 411 ? -2.079 14.130 -9.199 1.00 77.12 411 SER A O 1
ATOM 3159 N N . ALA A 1 412 ? -0.259 12.811 -8.969 1.00 73.62 412 ALA A N 1
ATOM 3160 C CA . ALA A 1 412 ? -1.038 11.591 -8.826 1.00 73.62 412 ALA A CA 1
ATOM 3161 C C . ALA A 1 412 ? -1.838 11.576 -7.505 1.00 73.62 412 ALA A C 1
ATOM 3163 O O . ALA A 1 412 ? -2.873 10.910 -7.451 1.00 73.62 412 ALA A O 1
ATOM 3164 N N . GLU A 1 413 ? -1.427 12.336 -6.474 1.00 78.12 413 GLU A N 1
ATOM 3165 C CA . GLU A 1 413 ? -2.106 12.363 -5.163 1.00 78.12 413 GLU A CA 1
ATOM 3166 C C . GLU A 1 413 ? -3.529 12.870 -5.248 1.00 78.12 413 GLU A C 1
ATOM 3168 O O . GLU A 1 413 ? -4.405 12.297 -4.611 1.00 78.12 413 GLU A O 1
ATOM 3173 N N . THR A 1 414 ? -3.780 13.892 -6.069 1.00 85.00 414 THR A N 1
ATOM 3174 C CA . THR A 1 414 ? -5.082 14.569 -6.080 1.00 85.00 414 THR A CA 1
ATOM 3175 C C . THR A 1 414 ? -6.237 13.597 -6.331 1.00 85.00 414 THR A C 1
ATOM 3177 O O . THR A 1 414 ? -7.336 13.792 -5.819 1.00 85.00 414 THR A O 1
ATOM 3180 N N . LEU A 1 415 ? -6.014 12.550 -7.130 1.00 89.75 415 LEU A N 1
ATOM 3181 C CA . LEU A 1 415 ? -7.018 11.513 -7.342 1.00 89.75 415 LEU A CA 1
ATOM 3182 C C . LEU A 1 415 ? -7.270 10.706 -6.061 1.00 89.75 415 LEU A C 1
ATOM 3184 O O . LEU A 1 415 ? -8.421 10.552 -5.664 1.00 89.75 415 LEU A O 1
ATOM 3188 N N . TYR A 1 416 ? -6.215 10.203 -5.422 1.00 89.38 416 TYR A N 1
ATOM 3189 C CA . TYR A 1 416 ? -6.323 9.328 -4.252 1.00 89.38 416 TYR A CA 1
ATOM 3190 C C . TYR A 1 416 ? -6.737 10.072 -2.981 1.00 89.38 416 TYR A C 1
ATOM 3192 O O . TYR A 1 416 ? -7.459 9.500 -2.174 1.00 89.38 416 TYR A O 1
ATOM 3200 N N . GLU A 1 417 ? -6.371 11.344 -2.824 1.00 87.75 417 GLU A N 1
ATOM 3201 C CA . GLU A 1 417 ? -6.902 12.215 -1.767 1.00 87.75 417 GLU A CA 1
ATOM 3202 C C . GLU A 1 417 ? -8.423 12.324 -1.880 1.00 87.75 417 GLU A C 1
ATOM 3204 O O . GLU A 1 417 ? -9.138 12.083 -0.917 1.00 87.75 417 GLU A O 1
ATOM 3209 N N . ARG A 1 418 ? -8.939 12.569 -3.090 1.00 91.50 418 ARG A N 1
ATOM 3210 C CA . ARG A 1 418 ? -10.388 12.660 -3.320 1.00 91.50 418 ARG A CA 1
ATOM 3211 C C . ARG A 1 418 ? -11.098 11.316 -3.177 1.00 91.50 418 ARG A C 1
ATOM 3213 O O . ARG A 1 418 ? -12.267 11.286 -2.800 1.00 91.50 418 ARG A O 1
ATOM 3220 N N . VAL A 1 419 ? -10.417 10.210 -3.482 1.00 94.25 419 VAL A N 1
ATOM 3221 C CA . VAL A 1 419 ? -10.916 8.861 -3.177 1.00 94.25 419 VAL A CA 1
ATOM 3222 C C . VAL A 1 419 ? -10.991 8.655 -1.666 1.00 94.25 419 VAL A C 1
ATOM 3224 O O . VAL A 1 419 ? -12.009 8.165 -1.192 1.00 94.25 419 VAL A O 1
ATOM 3227 N N . LEU A 1 420 ? -9.962 9.045 -0.911 1.00 89.81 420 LEU A N 1
ATOM 3228 C CA . LEU A 1 420 ? -9.951 8.937 0.546 1.00 89.81 420 LEU A CA 1
ATOM 3229 C C . LEU A 1 420 ? -11.044 9.803 1.178 1.00 89.81 420 LEU A C 1
ATOM 3231 O O . LEU A 1 420 ? -11.775 9.302 2.020 1.00 89.81 420 LEU A O 1
ATOM 3235 N N . ASP A 1 421 ? -11.210 11.047 0.723 1.00 89.94 421 ASP A N 1
ATOM 3236 C CA . ASP A 1 421 ? -12.281 11.945 1.174 1.00 89.94 421 ASP A CA 1
ATOM 3237 C C . ASP A 1 421 ? -13.668 11.341 0.925 1.00 89.94 421 ASP A C 1
ATOM 3239 O O . ASP A 1 421 ? -14.568 11.454 1.755 1.00 89.94 421 ASP A O 1
ATOM 3243 N N . LEU A 1 422 ? -13.845 10.690 -0.230 1.00 94.19 422 LEU A N 1
ATOM 3244 C CA . LEU A 1 422 ? -15.080 9.992 -0.561 1.00 94.19 422 LEU A CA 1
ATOM 3245 C C . LEU A 1 422 ? -15.281 8.773 0.354 1.00 94.19 422 LEU A C 1
ATOM 3247 O O . LEU A 1 422 ? -16.392 8.571 0.845 1.00 94.19 422 LEU A O 1
ATOM 3251 N N . LEU A 1 423 ? -14.245 7.952 0.555 1.00 93.69 423 LEU A N 1
ATOM 3252 C CA . LEU A 1 423 ? -14.324 6.703 1.317 1.00 93.69 423 LEU A CA 1
ATOM 3253 C C . LEU A 1 423 ? -14.454 6.924 2.834 1.00 93.69 423 LEU A C 1
ATOM 3255 O O . LEU A 1 423 ? -15.209 6.206 3.481 1.00 93.69 423 LEU A O 1
ATOM 3259 N N . GLY A 1 424 ? -13.795 7.943 3.385 1.00 90.00 424 GLY A N 1
ATOM 3260 C CA . GLY A 1 424 ? -13.881 8.321 4.795 1.00 90.00 424 GLY A CA 1
ATOM 3261 C C . GLY A 1 424 ? -13.574 7.155 5.738 1.00 90.00 424 GLY A C 1
ATOM 3262 O O . GLY A 1 424 ? -12.531 6.510 5.627 1.00 90.00 424 GLY A O 1
ATOM 3263 N N . ASP A 1 425 ? -14.515 6.871 6.638 1.00 87.25 425 ASP A N 1
ATOM 3264 C CA . ASP A 1 425 ? -14.399 5.829 7.668 1.00 87.25 425 ASP A CA 1
ATOM 3265 C C . ASP A 1 425 ? -14.356 4.394 7.104 1.00 87.25 425 ASP A C 1
ATOM 3267 O O . ASP A 1 425 ? -14.005 3.459 7.826 1.00 87.25 425 ASP A O 1
ATOM 3271 N N . ASP A 1 426 ? -14.631 4.207 5.807 1.00 94.62 426 ASP A N 1
ATOM 3272 C CA . ASP A 1 426 ? -14.483 2.920 5.113 1.00 94.62 426 ASP A CA 1
ATOM 3273 C C . ASP A 1 426 ? -13.002 2.564 4.833 1.00 94.62 426 ASP A C 1
ATOM 3275 O O . ASP A 1 426 ? -12.715 1.574 4.150 1.00 94.62 426 ASP A O 1
ATOM 3279 N N . VAL A 1 427 ? -12.036 3.353 5.328 1.00 95.12 427 VAL A N 1
ATOM 3280 C CA . VAL A 1 427 ? -10.590 3.127 5.163 1.00 95.12 427 VAL A CA 1
ATOM 3281 C C . VAL A 1 427 ? -9.867 3.093 6.511 1.00 95.12 427 VAL A C 1
ATOM 3283 O O . VAL A 1 427 ? -9.769 4.088 7.224 1.00 95.12 427 VAL A O 1
ATOM 3286 N N . LEU A 1 428 ? -9.244 1.958 6.823 1.00 92.62 428 LEU A N 1
ATOM 3287 C CA . LEU A 1 428 ? -8.300 1.813 7.928 1.00 92.62 428 LEU A CA 1
ATOM 3288 C C . LEU A 1 428 ? -6.873 2.063 7.429 1.00 92.62 428 LEU A C 1
ATOM 3290 O O . LEU A 1 428 ? -6.238 1.174 6.858 1.00 92.62 428 LEU A O 1
ATOM 3294 N N . LEU A 1 429 ? -6.365 3.272 7.665 1.00 89.31 429 LEU A N 1
ATOM 3295 C CA . LEU A 1 429 ? -4.971 3.645 7.401 1.00 89.31 429 LEU A CA 1
ATOM 3296 C C . LEU A 1 429 ? -4.034 3.141 8.506 1.00 89.31 429 LEU A C 1
ATOM 3298 O O . LEU A 1 429 ? -4.459 2.862 9.632 1.00 89.31 429 LEU A O 1
ATOM 3302 N N . GLY A 1 430 ? -2.744 3.018 8.194 1.00 87.81 430 GLY A N 1
ATOM 3303 C CA . GLY A 1 430 ? -1.729 2.538 9.138 1.00 87.81 430 GLY A CA 1
ATOM 3304 C C . GLY A 1 430 ? -2.034 1.141 9.687 1.00 87.81 430 GLY A C 1
ATOM 3305 O O . GLY A 1 430 ? -1.673 0.835 10.824 1.00 87.81 430 GLY A O 1
ATOM 3306 N N . SER A 1 431 ? -2.773 0.330 8.926 1.00 91.81 431 SER A N 1
ATOM 3307 C CA . SER A 1 431 ? -3.418 -0.887 9.407 1.00 91.81 431 SER A CA 1
ATOM 3308 C C . SER A 1 431 ? -2.984 -2.116 8.618 1.00 91.81 431 SER A C 1
ATOM 3310 O O . SER A 1 431 ? -2.834 -2.087 7.399 1.00 91.81 431 SER A O 1
ATOM 3312 N N . THR A 1 432 ? -2.774 -3.229 9.316 1.00 93.62 432 THR A N 1
ATOM 3313 C CA . THR A 1 432 ? -2.276 -4.480 8.724 1.00 93.62 432 THR A CA 1
ATOM 3314 C C . THR A 1 432 ? -3.066 -5.676 9.227 1.00 93.62 432 THR A C 1
ATOM 3316 O O . THR A 1 432 ? -3.469 -5.729 10.387 1.00 93.62 432 THR A O 1
ATOM 3319 N N . VAL A 1 433 ? -3.285 -6.662 8.360 1.00 95.12 433 VAL A N 1
ATOM 3320 C CA . VAL A 1 433 ? -3.859 -7.948 8.771 1.00 95.12 433 VAL A CA 1
ATOM 3321 C C . VAL A 1 433 ? -2.791 -8.737 9.526 1.00 95.12 433 VAL A C 1
ATOM 3323 O O . VAL A 1 433 ? -1.681 -8.918 9.023 1.00 95.12 433 VAL A O 1
ATOM 3326 N N . VAL A 1 434 ? -3.120 -9.214 10.725 1.00 93.69 434 VAL A N 1
ATOM 3327 C CA . VAL A 1 434 ? -2.228 -10.045 11.558 1.00 93.69 434 VAL A CA 1
ATOM 3328 C C . VAL A 1 434 ? -2.657 -11.509 11.604 1.00 93.69 434 VAL A C 1
ATOM 3330 O O . VAL A 1 434 ? -1.835 -12.378 11.878 1.00 93.69 434 VAL A O 1
ATOM 3333 N N . SER A 1 435 ? -3.924 -11.794 11.305 1.00 94.00 435 SER A N 1
ATOM 3334 C CA . SER A 1 435 ? -4.422 -13.148 11.069 1.00 94.00 435 SER A CA 1
ATOM 3335 C C . SER A 1 435 ? -5.655 -13.113 10.171 1.00 94.00 435 SER A C 1
ATOM 3337 O O . SER A 1 435 ? -6.369 -12.108 10.104 1.00 94.00 435 SER A O 1
ATOM 3339 N N . SER A 1 436 ? -5.915 -14.224 9.491 1.00 96.69 436 SER A N 1
ATOM 3340 C CA . SER A 1 436 ? -7.101 -14.410 8.660 1.00 96.69 436 SER A CA 1
ATOM 3341 C C . SER A 1 436 ? -7.656 -15.820 8.815 1.00 96.69 436 SER A C 1
ATOM 3343 O O . SER A 1 436 ? -6.924 -16.756 9.134 1.00 96.69 436 SER A O 1
ATOM 3345 N N . GLN A 1 437 ? -8.961 -15.948 8.610 1.00 97.44 437 GLN A N 1
ATOM 3346 C CA . GLN A 1 437 ? -9.695 -17.200 8.506 1.00 97.44 437 GLN A CA 1
ATOM 3347 C C . GLN A 1 437 ? -10.664 -17.073 7.329 1.00 97.44 437 GLN A C 1
ATOM 3349 O O . GLN A 1 437 ? -11.604 -16.277 7.369 1.00 97.44 437 GLN A O 1
ATOM 3354 N N . ARG A 1 438 ? -10.419 -17.822 6.254 1.00 97.50 438 ARG A N 1
ATOM 3355 C CA . ARG A 1 438 ? -11.154 -17.739 4.984 1.00 97.50 438 ARG A CA 1
ATOM 3356 C C . ARG A 1 438 ? -11.837 -19.061 4.663 1.00 97.50 438 ARG A C 1
ATOM 3358 O O . ARG A 1 438 ? -11.227 -20.133 4.724 1.00 97.50 438 ARG A O 1
ATOM 3365 N N . SER A 1 439 ? -13.103 -18.984 4.271 1.00 96.44 439 SER A N 1
ATOM 3366 C CA . SER A 1 439 ? -13.951 -20.129 3.930 1.00 96.44 439 SER A CA 1
ATOM 3367 C C . SER A 1 439 ? -14.918 -19.783 2.797 1.00 96.44 439 SER A C 1
ATOM 3369 O O . SER A 1 439 ? -15.090 -18.620 2.430 1.00 96.44 439 SER A O 1
ATOM 3371 N N . ASP A 1 440 ? -15.621 -20.782 2.268 1.00 94.69 440 ASP A N 1
ATOM 3372 C CA . ASP A 1 440 ? -16.661 -20.551 1.254 1.00 94.69 440 ASP A CA 1
ATOM 3373 C C . ASP A 1 440 ? -17.874 -19.773 1.798 1.00 94.69 440 ASP A C 1
ATOM 3375 O O . ASP A 1 440 ? -18.656 -19.231 1.021 1.00 94.69 440 ASP A O 1
ATOM 3379 N N . SER A 1 441 ? -18.022 -19.686 3.126 1.00 92.75 441 SER A N 1
ATOM 3380 C CA . SER A 1 441 ? -19.086 -18.926 3.797 1.00 92.75 441 SER A CA 1
ATOM 3381 C C . SER A 1 441 ? -18.718 -17.483 4.149 1.00 92.75 441 SER A C 1
ATOM 3383 O O . SER A 1 441 ? -19.600 -16.726 4.545 1.00 92.75 441 SER A O 1
ATOM 3385 N N . GLY A 1 442 ? -17.446 -17.098 4.031 1.00 96.56 442 GLY A N 1
ATOM 3386 C CA . GLY A 1 442 ? -16.987 -15.751 4.357 1.00 96.56 442 GLY A CA 1
ATOM 3387 C C . GLY A 1 442 ? -15.579 -15.724 4.936 1.00 96.56 442 GLY A C 1
ATOM 3388 O O . GLY A 1 442 ? -14.856 -16.730 4.929 1.00 96.56 442 GLY A O 1
ATOM 3389 N N . VAL A 1 443 ? -15.205 -14.548 5.425 1.00 98.19 443 VAL A N 1
ATOM 3390 C CA . VAL A 1 443 ? -13.857 -14.205 5.869 1.00 98.19 443 VAL A CA 1
ATOM 3391 C C . VAL A 1 443 ? -13.913 -13.514 7.225 1.00 98.19 443 VAL A C 1
ATOM 3393 O O . VAL A 1 443 ? -14.726 -12.620 7.430 1.00 98.19 443 VAL A O 1
ATOM 3396 N N . GLU A 1 444 ? -13.015 -13.894 8.125 1.00 98.06 444 GLU A N 1
ATOM 3397 C CA . GLU A 1 444 ? -12.747 -13.186 9.374 1.00 98.06 444 GLU A CA 1
ATOM 3398 C C . GLU A 1 444 ? -11.267 -12.792 9.416 1.00 98.06 444 GLU A C 1
ATOM 3400 O O . GLU A 1 444 ? -10.384 -13.624 9.207 1.00 98.06 444 GLU A O 1
ATOM 3405 N N . LEU A 1 445 ? -10.983 -11.515 9.653 1.00 97.75 445 LEU A N 1
ATOM 3406 C CA . LEU A 1 445 ? -9.635 -10.961 9.747 1.00 97.75 445 LEU A CA 1
ATOM 3407 C C . LEU A 1 445 ? -9.428 -10.366 11.134 1.00 97.75 445 LEU A C 1
ATOM 3409 O O . LEU A 1 445 ? -10.301 -9.669 11.643 1.00 97.75 445 LEU A O 1
ATOM 3413 N N . THR A 1 446 ? -8.245 -10.545 11.710 1.00 95.31 446 THR A N 1
ATOM 3414 C CA . THR A 1 446 ? -7.777 -9.656 12.779 1.00 95.31 446 THR A CA 1
ATOM 3415 C C . THR A 1 446 ? -6.866 -8.605 12.163 1.00 95.31 446 THR A C 1
ATOM 3417 O O . THR A 1 446 ? -5.845 -8.927 11.550 1.00 95.31 446 THR A O 1
ATOM 3420 N N . VAL A 1 447 ? -7.236 -7.340 12.327 1.00 94.94 447 VAL A N 1
ATOM 3421 C CA . VAL A 1 447 ? -6.537 -6.179 11.780 1.00 94.94 447 VAL A CA 1
ATOM 3422 C C . VAL A 1 447 ? -5.902 -5.403 12.922 1.00 94.94 447 VAL A C 1
ATOM 3424 O O . VAL A 1 447 ? -6.590 -4.934 13.825 1.00 94.94 447 VAL A O 1
ATOM 3427 N N . GLN A 1 448 ? -4.585 -5.243 12.886 1.00 90.12 448 GLN A N 1
ATOM 3428 C CA . GLN A 1 448 ? -3.872 -4.316 13.752 1.00 90.12 448 GLN A CA 1
ATOM 3429 C C . GLN A 1 448 ? -3.977 -2.910 13.164 1.00 90.12 448 GLN A C 1
ATOM 3431 O O . GLN A 1 448 ? -3.431 -2.653 12.096 1.00 90.12 448 GLN A O 1
ATOM 3436 N N . THR A 1 449 ? -4.639 -2.009 13.886 1.00 86.38 449 THR A N 1
ATOM 3437 C CA . THR A 1 449 ? -4.721 -0.571 13.579 1.00 86.38 449 THR A CA 1
ATOM 3438 C C . THR A 1 449 ? -3.805 0.228 14.520 1.00 86.38 449 THR A C 1
ATOM 3440 O O . THR A 1 449 ? -3.353 -0.323 15.537 1.00 86.38 449 THR A O 1
ATOM 3443 N N . PRO A 1 450 ? -3.539 1.525 14.263 1.00 79.44 450 PRO A N 1
ATOM 3444 C CA . PRO A 1 450 ? -2.821 2.385 15.213 1.00 79.44 450 PRO A CA 1
ATOM 3445 C C . PRO A 1 450 ? -3.517 2.462 16.580 1.00 79.44 450 PRO A C 1
ATOM 3447 O O . PRO A 1 450 ? -2.875 2.569 17.622 1.00 79.44 450 PRO A O 1
ATOM 3450 N N . SER A 1 451 ? -4.842 2.327 16.579 1.00 70.50 451 SER A N 1
ATOM 3451 C CA . SER A 1 451 ? -5.711 2.305 17.749 1.00 70.50 451 SER A CA 1
ATOM 3452 C C . SER A 1 451 ? -6.055 0.871 18.178 1.00 70.50 451 SER A C 1
ATOM 3454 O O . SER A 1 451 ? -7.185 0.586 18.538 1.00 70.50 451 SER A O 1
ATOM 3456 N N . GLY A 1 452 ? -5.128 -0.085 18.099 1.00 72.44 452 GLY A N 1
ATOM 3457 C CA . GLY A 1 452 ? -5.374 -1.455 18.575 1.00 72.44 452 GLY A CA 1
ATOM 3458 C C . GLY A 1 452 ? -6.002 -2.399 17.543 1.00 72.44 452 GLY A C 1
ATOM 3459 O O . GLY A 1 452 ? -6.071 -2.098 16.354 1.00 72.44 452 GLY A O 1
ATOM 3460 N N . GLN A 1 453 ? -6.372 -3.603 17.981 1.00 84.31 453 GLN A N 1
ATOM 3461 C CA . GLN A 1 453 ? -6.856 -4.651 17.077 1.00 84.31 453 GLN A CA 1
ATOM 3462 C C . GLN A 1 453 ? -8.367 -4.571 16.856 1.00 84.31 453 GLN A C 1
ATOM 3464 O O . GLN A 1 453 ? -9.120 -4.326 17.797 1.00 84.31 453 GLN A O 1
ATOM 3469 N N . LYS A 1 454 ? -8.789 -4.837 15.619 1.00 88.00 454 LYS A N 1
ATOM 3470 C CA . LYS A 1 454 ? -10.185 -4.986 15.202 1.00 88.00 454 LYS A CA 1
ATOM 3471 C C . LYS A 1 454 ? -10.393 -6.358 14.571 1.00 88.00 454 LYS A C 1
ATOM 3473 O O . LYS A 1 454 ? -9.521 -6.842 13.851 1.00 88.00 454 LYS A O 1
ATOM 3478 N N . THR A 1 455 ? -11.551 -6.955 14.808 1.00 92.88 455 THR A N 1
ATOM 3479 C CA . THR A 1 455 ? -12.034 -8.114 14.051 1.00 92.88 455 THR A CA 1
ATOM 3480 C C . THR A 1 455 ? -12.854 -7.598 12.876 1.00 92.88 455 THR A C 1
ATOM 3482 O O . THR A 1 455 ? -13.735 -6.769 13.063 1.00 92.88 455 THR A O 1
ATOM 3485 N N . VAL A 1 456 ? -12.567 -8.049 11.662 1.00 96.88 456 VAL A N 1
ATOM 3486 C CA . VAL A 1 456 ? -13.330 -7.690 10.463 1.00 96.88 456 VAL A CA 1
ATOM 3487 C C . VAL A 1 456 ? -13.945 -8.957 9.904 1.00 96.88 456 VAL A C 1
ATOM 3489 O O . VAL A 1 456 ? -13.217 -9.858 9.492 1.00 96.88 456 VAL A O 1
ATOM 3492 N N . LYS A 1 457 ? -15.272 -9.024 9.866 1.00 97.94 457 LYS A N 1
ATOM 3493 C CA . LYS A 1 457 ? -16.008 -10.089 9.187 1.00 97.94 457 LYS A CA 1
ATOM 3494 C C . LYS A 1 457 ? -16.487 -9.571 7.843 1.00 97.94 457 LYS A C 1
ATOM 3496 O O . LYS A 1 457 ? -17.092 -8.507 7.755 1.00 97.94 457 LYS A O 1
ATOM 3501 N N . ALA A 1 458 ? -16.208 -10.320 6.789 1.00 98.44 458 ALA A N 1
ATOM 3502 C CA . ALA A 1 458 ? -16.595 -9.952 5.442 1.00 98.44 458 ALA A CA 1
ATOM 3503 C C . ALA A 1 458 ? -17.222 -11.124 4.698 1.00 98.44 458 ALA A C 1
ATOM 3505 O O . ALA A 1 458 ? -16.780 -12.269 4.825 1.00 98.44 458 ALA A O 1
ATOM 3506 N N . LYS A 1 459 ? -18.232 -10.844 3.868 1.00 98.44 459 LYS A N 1
ATOM 3507 C CA . LYS A 1 459 ? -18.794 -11.874 2.982 1.00 98.44 459 LYS A CA 1
ATOM 3508 C C . LYS A 1 459 ? -17.801 -12.251 1.882 1.00 98.44 459 LYS A C 1
ATOM 3510 O O . LYS A 1 459 ? -17.735 -13.420 1.509 1.00 98.44 459 LYS A O 1
ATOM 3515 N N . LYS A 1 460 ? -17.033 -11.281 1.370 1.00 98.56 460 LYS A N 1
ATOM 3516 C CA . LYS A 1 460 ? -15.944 -11.473 0.400 1.00 98.56 460 LYS A CA 1
ATOM 3517 C C . LYS A 1 460 ? -14.682 -10.726 0.811 1.00 98.56 460 LYS A C 1
ATOM 3519 O O . LYS A 1 460 ? -14.732 -9.703 1.487 1.00 98.56 460 LYS A O 1
ATOM 3524 N N . LEU A 1 461 ? -13.551 -11.217 0.328 1.00 98.31 461 LEU A N 1
ATOM 3525 C CA . LEU A 1 461 ? -12.251 -10.573 0.437 1.00 98.31 461 LEU A CA 1
ATOM 3526 C C . LEU A 1 461 ? -11.722 -10.261 -0.961 1.00 98.31 461 LEU A C 1
ATOM 3528 O O . LEU A 1 461 ? -11.707 -11.138 -1.821 1.00 98.31 461 LEU A O 1
ATOM 3532 N N . LEU A 1 462 ? -11.257 -9.035 -1.179 1.00 98.44 462 LEU A N 1
ATOM 3533 C CA . LEU A 1 462 ? -10.475 -8.652 -2.348 1.00 98.44 462 LEU A CA 1
ATOM 3534 C C . LEU A 1 462 ? -9.054 -8.297 -1.909 1.00 98.44 462 LEU A C 1
ATOM 3536 O O . LEU A 1 462 ? -8.840 -7.329 -1.183 1.00 98.44 462 LEU A O 1
ATOM 3540 N N . VAL A 1 463 ? -8.066 -9.048 -2.377 1.00 96.75 463 VAL A N 1
ATOM 3541 C CA . VAL A 1 463 ? -6.658 -8.787 -2.075 1.00 96.75 463 VAL A CA 1
ATOM 3542 C C . VAL A 1 463 ? -6.020 -8.055 -3.254 1.00 96.75 463 VAL A C 1
ATOM 3544 O O . VAL A 1 463 ? -5.812 -8.648 -4.310 1.00 96.75 463 VAL A O 1
ATOM 3547 N N . ALA A 1 464 ? -5.731 -6.762 -3.086 1.00 94.75 464 ALA A N 1
ATOM 3548 C CA . ALA A 1 464 ? -5.039 -5.932 -4.079 1.00 94.75 464 ALA A CA 1
ATOM 3549 C C . ALA A 1 464 ? -3.527 -5.815 -3.815 1.00 94.75 464 ALA A C 1
ATOM 3551 O O . ALA A 1 464 ? -2.775 -5.345 -4.669 1.00 94.75 464 ALA A O 1
ATOM 3552 N N . ALA A 1 465 ? -3.073 -6.244 -2.636 1.00 90.38 465 ALA A N 1
ATOM 3553 C CA . ALA A 1 465 ? -1.662 -6.342 -2.305 1.00 90.38 465 ALA A CA 1
ATOM 3554 C C . ALA A 1 465 ? -1.049 -7.634 -2.893 1.00 90.38 465 ALA A C 1
ATOM 3556 O O . ALA A 1 465 ? -1.649 -8.705 -2.779 1.00 90.38 465 ALA A O 1
ATOM 3557 N N . PRO A 1 466 ? 0.152 -7.580 -3.495 1.00 89.81 466 PRO A N 1
ATOM 3558 C CA . PRO A 1 466 ? 0.776 -8.760 -4.088 1.00 89.81 466 PRO A CA 1
ATOM 3559 C C . PRO A 1 466 ? 1.075 -9.838 -3.026 1.00 89.81 466 PRO A C 1
ATOM 3561 O O . PRO A 1 466 ? 1.446 -9.487 -1.899 1.00 89.81 466 PRO A O 1
ATOM 3564 N N . PRO A 1 467 ? 0.989 -11.143 -3.359 1.00 92.06 467 PRO A N 1
ATOM 3565 C CA . PRO A 1 467 ? 1.319 -12.242 -2.449 1.00 92.06 467 PRO A CA 1
ATOM 3566 C C . PRO A 1 467 ? 2.844 -12.433 -2.341 1.00 92.06 467 PRO A C 1
ATOM 3568 O O . PRO A 1 467 ? 3.390 -13.496 -2.628 1.00 92.06 467 PRO A O 1
ATOM 3571 N N . SER A 1 468 ? 3.554 -11.367 -1.972 1.00 88.62 468 SER A N 1
ATOM 3572 C CA . SER A 1 468 ? 5.002 -11.386 -1.774 1.00 88.62 468 SER A CA 1
ATOM 3573 C C . SER A 1 468 ? 5.369 -12.021 -0.426 1.00 88.62 468 SER A C 1
ATOM 3575 O O . SER A 1 468 ? 4.531 -12.057 0.481 1.00 88.62 468 SER A O 1
ATOM 3577 N N . PRO A 1 469 ? 6.623 -12.474 -0.233 1.00 83.19 469 PRO A N 1
ATOM 3578 C CA . PRO A 1 469 ? 7.067 -13.073 1.029 1.00 83.19 469 PRO A CA 1
ATOM 3579 C C . PRO A 1 469 ? 6.773 -12.216 2.270 1.00 83.19 469 PRO A C 1
ATOM 3581 O O . PRO A 1 469 ? 6.445 -12.748 3.327 1.00 83.19 469 PRO A O 1
ATOM 3584 N N . ASN A 1 470 ? 6.809 -10.889 2.127 1.00 80.88 470 ASN A N 1
ATOM 3585 C CA . ASN A 1 470 ? 6.548 -9.944 3.217 1.00 80.88 470 ASN A CA 1
ATOM 3586 C C . ASN A 1 470 ? 5.054 -9.712 3.486 1.00 80.88 470 ASN A C 1
ATOM 3588 O O . ASN A 1 470 ? 4.710 -9.020 4.440 1.00 80.88 470 ASN A O 1
ATOM 3592 N N . ASN A 1 471 ? 4.171 -10.243 2.640 1.00 84.75 471 ASN A N 1
ATOM 3593 C CA . ASN A 1 471 ? 2.738 -9.989 2.702 1.00 84.75 471 ASN A CA 1
ATOM 3594 C C . ASN A 1 471 ? 1.906 -11.261 2.906 1.00 84.75 471 ASN A C 1
ATOM 3596 O O . ASN A 1 471 ? 0.736 -11.141 3.232 1.00 84.75 471 ASN A O 1
ATOM 3600 N N . VAL A 1 472 ? 2.476 -12.463 2.751 1.00 86.50 472 VAL A N 1
ATOM 3601 C CA . VAL A 1 472 ? 1.735 -13.737 2.877 1.00 86.50 472 VAL A CA 1
ATOM 3602 C C . VAL A 1 472 ? 1.666 -14.303 4.305 1.00 86.50 472 VAL A C 1
ATOM 3604 O O . VAL A 1 472 ? 0.822 -15.147 4.579 1.00 86.50 472 VAL A O 1
ATOM 3607 N N . GLY A 1 473 ? 2.509 -13.837 5.233 1.00 85.62 473 GLY A N 1
ATOM 3608 C CA . GLY A 1 473 ? 2.681 -14.469 6.553 1.00 85.62 473 GLY A CA 1
ATOM 3609 C C . GLY A 1 473 ? 1.451 -14.455 7.473 1.00 85.62 473 GLY A C 1
ATOM 3610 O O . GLY A 1 473 ? 1.298 -15.358 8.290 1.00 85.62 473 GLY A O 1
ATOM 3611 N N . SER A 1 474 ? 0.568 -13.465 7.332 1.00 88.25 474 SER A N 1
ATOM 3612 C CA . SER A 1 474 ? -0.671 -13.349 8.122 1.00 88.25 474 SER A CA 1
ATOM 3613 C C . SER A 1 474 ? -1.859 -14.108 7.514 1.00 88.25 474 SER A C 1
ATOM 3615 O O . SER A 1 474 ? -2.966 -14.082 8.065 1.00 88.25 474 SER A O 1
ATOM 3617 N N . TRP A 1 475 ? -1.661 -14.739 6.353 1.00 94.00 475 TRP A N 1
ATOM 3618 C CA . TRP A 1 475 ? -2.729 -15.382 5.597 1.00 94.00 475 TRP A CA 1
ATOM 3619 C C . TRP A 1 475 ? -2.824 -16.869 5.912 1.00 94.00 475 TRP A C 1
ATOM 3621 O O . TRP A 1 475 ? -1.819 -17.576 5.938 1.00 94.00 475 TRP A O 1
ATOM 3631 N N . ASP A 1 476 ? -4.043 -17.366 6.088 1.00 95.06 476 ASP A N 1
ATOM 3632 C CA . ASP A 1 476 ? -4.338 -18.793 6.215 1.00 95.06 476 ASP A CA 1
ATOM 3633 C C . ASP A 1 476 ? -4.337 -19.479 4.841 1.00 95.06 476 ASP A C 1
ATOM 3635 O O . ASP A 1 476 ? -5.348 -20.023 4.389 1.00 95.06 476 ASP A O 1
ATOM 3639 N N . LEU A 1 477 ? -3.217 -19.379 4.124 1.00 95.69 477 LEU A N 1
ATOM 3640 C CA . LEU A 1 477 ? -3.069 -19.960 2.793 1.00 95.69 477 LEU A CA 1
ATOM 3641 C C . LEU A 1 477 ? -3.304 -21.473 2.824 1.00 95.69 477 LEU A C 1
ATOM 3643 O O . LEU A 1 477 ? -2.815 -22.157 3.725 1.00 95.69 477 LEU A O 1
ATOM 3647 N N . ASP A 1 478 ? -4.028 -21.993 1.835 1.00 95.19 478 ASP A N 1
ATOM 3648 C CA . ASP A 1 478 ? -4.038 -23.436 1.592 1.00 95.19 478 ASP A CA 1
ATOM 3649 C C . ASP A 1 478 ? -2.765 -23.898 0.854 1.00 95.19 478 ASP A C 1
ATOM 3651 O O . ASP A 1 478 ? -1.949 -23.090 0.398 1.00 95.19 478 ASP A O 1
ATOM 3655 N N . ASP A 1 479 ? -2.584 -25.217 0.737 1.00 96.19 479 ASP A N 1
ATOM 3656 C CA . ASP A 1 479 ? -1.398 -25.807 0.105 1.00 96.19 479 ASP A CA 1
ATOM 3657 C C . ASP A 1 479 ? -1.222 -25.365 -1.359 1.00 96.19 479 ASP A C 1
ATOM 3659 O O . ASP A 1 479 ? -0.094 -25.243 -1.842 1.00 96.19 479 ASP A O 1
ATOM 3663 N N . ASN A 1 480 ? -2.319 -25.121 -2.081 1.00 96.31 480 ASN A N 1
ATOM 3664 C CA . ASN A 1 480 ? -2.282 -24.726 -3.485 1.00 96.31 480 ASN A CA 1
ATOM 3665 C C . ASN A 1 480 ? -1.934 -23.238 -3.638 1.00 96.31 480 ASN A C 1
ATOM 3667 O O . ASN A 1 480 ? -1.088 -22.896 -4.466 1.00 96.31 480 ASN A O 1
ATOM 3671 N N . GLU A 1 481 ? -2.526 -22.365 -2.819 1.00 96.94 481 GLU A N 1
ATOM 3672 C CA . GLU A 1 481 ? -2.162 -20.948 -2.717 1.00 96.94 481 GLU A CA 1
ATOM 3673 C C . GLU A 1 481 ? -0.673 -20.806 -2.369 1.00 96.94 481 GLU A C 1
ATOM 3675 O O . GLU A 1 481 ? 0.073 -20.141 -3.090 1.00 96.94 481 GLU A O 1
ATOM 3680 N N . ALA A 1 482 ? -0.208 -21.494 -1.320 1.00 95.88 482 ALA A N 1
ATOM 3681 C CA . ALA A 1 482 ? 1.187 -21.452 -0.888 1.00 95.88 482 ALA A CA 1
ATOM 3682 C C . ALA A 1 482 ? 2.154 -21.955 -1.974 1.00 95.88 482 ALA A C 1
ATOM 3684 O O . ALA A 1 482 ? 3.193 -21.334 -2.218 1.00 95.88 482 ALA A O 1
ATOM 3685 N N . LEU A 1 483 ? 1.805 -23.046 -2.668 1.00 96.00 483 LEU A N 1
ATOM 3686 C CA . LEU A 1 483 ? 2.611 -23.588 -3.762 1.00 96.00 483 LEU A CA 1
ATOM 3687 C C . LEU A 1 483 ? 2.702 -22.614 -4.938 1.00 96.00 483 LEU A C 1
ATOM 3689 O O . LEU A 1 483 ? 3.791 -22.417 -5.476 1.00 96.00 483 LEU A O 1
ATOM 3693 N N . LEU A 1 484 ? 1.586 -22.011 -5.356 1.00 96.81 484 LEU A N 1
ATOM 3694 C CA . LEU A 1 484 ? 1.572 -21.065 -6.474 1.00 96.81 484 LEU A CA 1
ATOM 3695 C C . LEU A 1 484 ? 2.319 -19.779 -6.124 1.00 96.81 484 LEU A C 1
ATOM 3697 O O . LEU A 1 484 ? 3.156 -19.332 -6.907 1.00 96.81 484 LEU A O 1
ATOM 3701 N N . PHE A 1 485 ? 2.075 -19.208 -4.946 1.00 96.31 485 PHE A N 1
ATOM 3702 C CA . PHE A 1 485 ? 2.741 -17.974 -4.531 1.00 96.31 485 PHE A CA 1
ATOM 3703 C C . PHE A 1 485 ? 4.245 -18.179 -4.323 1.00 96.31 485 PHE A C 1
ATOM 3705 O O . PHE A 1 485 ? 5.036 -17.301 -4.667 1.00 96.31 485 PHE A O 1
ATOM 3712 N N . GLY A 1 486 ? 4.658 -19.367 -3.872 1.00 95.00 486 GLY A N 1
ATOM 3713 C CA . GLY A 1 486 ? 6.066 -19.747 -3.744 1.00 95.00 486 GLY A CA 1
ATOM 3714 C C . GLY A 1 486 ? 6.833 -19.855 -5.069 1.00 95.00 486 GLY A C 1
ATOM 3715 O O . GLY A 1 486 ? 8.061 -19.885 -5.047 1.00 95.00 486 GLY A O 1
ATOM 3716 N N . LYS A 1 487 ? 6.148 -19.892 -6.223 1.00 96.25 487 LYS A N 1
ATOM 3717 C CA . LYS A 1 487 ? 6.797 -19.877 -7.549 1.00 96.25 487 LYS A CA 1
ATOM 3718 C C . LYS A 1 487 ? 7.212 -18.479 -8.000 1.00 96.25 487 LYS A C 1
ATOM 3720 O O . LYS A 1 487 ? 8.033 -18.364 -8.911 1.00 96.25 487 LYS A O 1
ATOM 3725 N N . PHE A 1 488 ? 6.656 -17.424 -7.402 1.00 95.44 488 PHE A N 1
ATOM 3726 C CA . PHE A 1 488 ? 7.063 -16.066 -7.735 1.00 95.44 488 PHE A CA 1
ATOM 3727 C C . PHE A 1 488 ? 8.481 -15.795 -7.237 1.00 95.44 488 PHE A C 1
ATOM 3729 O O . PHE A 1 488 ? 8.791 -15.913 -6.052 1.00 95.44 488 PHE A O 1
ATOM 3736 N N . SER A 1 489 ? 9.324 -15.340 -8.154 1.00 93.25 489 SER A N 1
ATOM 3737 C CA . SER A 1 489 ? 10.536 -14.597 -7.833 1.00 93.25 489 SER A CA 1
ATOM 3738 C C . SER A 1 489 ? 10.258 -13.100 -7.947 1.00 93.25 489 SER A C 1
ATOM 3740 O O . SER A 1 489 ? 9.392 -12.676 -8.714 1.00 93.25 489 SER A O 1
ATOM 3742 N N . TRP A 1 490 ? 10.989 -12.313 -7.162 1.00 92.19 490 TRP A N 1
ATOM 3743 C CA . TRP A 1 490 ? 10.726 -10.892 -6.958 1.00 92.19 490 TRP A CA 1
ATOM 3744 C C . TRP A 1 490 ? 11.987 -10.066 -7.185 1.00 92.19 490 TRP A C 1
ATOM 3746 O O . TRP A 1 490 ? 13.112 -10.546 -7.019 1.00 92.19 490 TRP A O 1
ATOM 3756 N N . GLU A 1 491 ? 11.775 -8.814 -7.550 1.00 92.19 491 GLU A N 1
ATOM 3757 C CA . GLU A 1 491 ? 12.770 -7.745 -7.555 1.00 92.19 491 GLU A CA 1
ATOM 3758 C C . GLU A 1 491 ? 12.417 -6.749 -6.451 1.00 92.19 491 GLU A C 1
ATOM 3760 O O . GLU A 1 491 ? 11.402 -6.891 -5.769 1.00 92.19 491 GLU A O 1
ATOM 3765 N N . THR A 1 492 ? 13.246 -5.736 -6.261 1.00 91.69 492 THR A N 1
ATOM 3766 C CA . THR A 1 492 ? 12.958 -4.600 -5.384 1.00 91.69 492 THR A CA 1
ATOM 3767 C C . THR A 1 492 ? 13.083 -3.308 -6.167 1.00 91.69 492 THR A C 1
ATOM 3769 O O . THR A 1 492 ? 14.007 -3.172 -6.973 1.00 91.69 492 THR A O 1
ATOM 3772 N N . LEU A 1 493 ? 12.191 -2.357 -5.903 1.00 90.94 493 LEU A N 1
ATOM 3773 C CA . LEU A 1 493 ? 12.238 -1.024 -6.493 1.00 90.94 493 LEU A CA 1
ATOM 3774 C C . LEU A 1 493 ? 12.308 0.031 -5.393 1.00 90.94 493 LEU A C 1
ATOM 3776 O O . LEU A 1 493 ? 11.466 0.077 -4.497 1.00 90.94 493 LEU A O 1
ATOM 3780 N N . PHE A 1 494 ? 13.283 0.921 -5.519 1.00 92.38 494 PHE A N 1
ATOM 3781 C CA . PHE A 1 494 ? 13.377 2.134 -4.722 1.00 92.38 494 PHE A CA 1
ATOM 3782 C C . PHE A 1 494 ? 13.369 3.331 -5.649 1.00 92.38 494 PHE A C 1
ATOM 3784 O O . PHE A 1 494 ? 13.998 3.293 -6.710 1.00 92.38 494 PHE A O 1
ATOM 3791 N N . VAL A 1 495 ? 12.704 4.401 -5.236 1.00 90.44 495 VAL A N 1
ATOM 3792 C CA . VAL A 1 495 ? 12.693 5.654 -5.988 1.00 90.44 495 VAL A CA 1
ATOM 3793 C C . VAL A 1 495 ? 13.002 6.804 -5.043 1.00 90.44 495 VAL A C 1
ATOM 3795 O O . VAL A 1 495 ? 12.631 6.779 -3.869 1.00 90.44 495 VAL A O 1
ATOM 3798 N N . GLY A 1 496 ? 13.729 7.801 -5.525 1.00 90.44 496 GLY A N 1
ATOM 3799 C CA . GLY A 1 496 ? 14.104 8.958 -4.730 1.00 90.44 496 GLY A CA 1
ATOM 3800 C C . GLY A 1 496 ? 14.326 10.204 -5.565 1.00 90.44 496 GLY A C 1
ATOM 3801 O O . GLY A 1 496 ? 14.315 10.172 -6.795 1.00 90.44 496 GLY A O 1
ATOM 3802 N N . VAL A 1 497 ? 14.547 11.309 -4.865 1.00 90.69 497 VAL A N 1
ATOM 3803 C CA . VAL A 1 497 ? 14.882 12.605 -5.448 1.00 90.69 497 VAL A CA 1
ATOM 3804 C C . VAL A 1 497 ? 16.187 13.074 -4.830 1.00 90.69 497 VAL A C 1
ATOM 3806 O O . VAL A 1 497 ? 16.299 13.172 -3.606 1.00 90.69 497 VAL A O 1
ATOM 3809 N N . VAL A 1 498 ? 17.167 13.355 -5.681 1.00 92.50 498 VAL A N 1
ATOM 3810 C CA . VAL A 1 498 ? 18.472 13.895 -5.298 1.00 92.50 498 VAL A CA 1
ATOM 3811 C C . VAL A 1 498 ? 18.530 15.363 -5.697 1.00 92.50 498 VAL A C 1
ATOM 3813 O O . VAL A 1 498 ? 18.080 15.727 -6.784 1.00 92.50 498 VAL A O 1
ATOM 3816 N N . GLN A 1 499 ? 19.092 16.193 -4.827 1.00 91.50 499 GLN A N 1
ATOM 3817 C CA . GLN A 1 499 ? 19.408 17.590 -5.112 1.00 91.50 499 GLN A CA 1
ATOM 3818 C C . GLN A 1 499 ? 20.916 17.841 -5.078 1.00 91.50 499 GLN A C 1
ATOM 3820 O O . GLN A 1 499 ? 21.656 17.002 -4.561 1.00 91.50 499 GLN A O 1
ATOM 3825 N N . ASP A 1 500 ? 21.349 19.006 -5.565 1.00 90.06 500 ASP A N 1
ATOM 3826 C CA . ASP A 1 500 ? 22.740 19.483 -5.500 1.00 90.06 500 ASP A CA 1
ATOM 3827 C C . ASP A 1 500 ? 23.741 18.481 -6.104 1.00 90.06 500 ASP A C 1
ATOM 3829 O O . ASP A 1 500 ? 24.809 18.200 -5.555 1.00 90.06 500 ASP A O 1
ATOM 3833 N N . THR A 1 501 ? 23.371 17.905 -7.247 1.00 92.56 501 THR A N 1
ATOM 3834 C CA . THR A 1 501 ? 24.159 16.897 -7.966 1.00 92.56 501 THR A CA 1
ATOM 3835 C C . THR A 1 501 ? 25.382 17.496 -8.648 1.00 92.56 501 THR A C 1
ATOM 3837 O O . THR A 1 501 ? 26.418 16.839 -8.722 1.00 92.56 501 THR A O 1
ATOM 3840 N N . GLY A 1 502 ? 25.281 18.737 -9.135 1.00 91.75 502 GLY A N 1
ATOM 3841 C CA . GLY A 1 502 ? 26.298 19.346 -10.000 1.00 91.75 502 GLY A CA 1
ATOM 3842 C C . GLY A 1 502 ? 26.195 18.921 -11.470 1.00 91.75 502 GLY A C 1
ATOM 3843 O O . GLY A 1 502 ? 27.060 19.269 -12.276 1.00 91.75 502 GLY A O 1
ATOM 3844 N N . PHE A 1 503 ? 25.140 18.195 -11.860 1.00 92.94 503 PHE A N 1
ATOM 3845 C CA . PHE A 1 503 ? 24.926 17.856 -13.262 1.00 92.94 503 PHE A CA 1
ATOM 3846 C C . PHE A 1 503 ? 24.704 19.109 -14.130 1.00 92.94 503 PHE A C 1
ATOM 3848 O O . PHE A 1 503 ? 24.147 20.110 -13.670 1.00 92.94 503 PHE A O 1
ATOM 3855 N N . PRO A 1 504 ? 25.109 19.082 -15.416 1.00 88.00 504 PRO A N 1
ATOM 3856 C CA . PRO A 1 504 ? 24.937 20.231 -16.294 1.00 88.00 504 PRO A CA 1
ATOM 3857 C C . PRO A 1 504 ? 23.464 20.621 -16.445 1.00 88.00 504 PRO A C 1
ATOM 3859 O O . PRO A 1 504 ? 22.610 19.777 -16.702 1.00 88.00 504 PRO A O 1
ATOM 3862 N N . SER A 1 505 ? 23.166 21.921 -16.404 1.00 82.06 505 SER A N 1
ATOM 3863 C CA . SER A 1 505 ? 21.784 22.427 -16.473 1.00 82.06 505 SER A CA 1
ATOM 3864 C C . SER A 1 505 ? 21.032 22.053 -17.759 1.00 82.06 505 SER A C 1
ATOM 3866 O O . SER A 1 505 ? 19.800 22.044 -17.758 1.00 82.06 505 SER A O 1
ATOM 3868 N N . HIS A 1 506 ? 21.755 21.740 -18.837 1.00 82.19 506 HIS A N 1
ATOM 3869 C CA . HIS A 1 506 ? 21.213 21.302 -20.126 1.00 82.19 506 HIS A CA 1
ATOM 3870 C C . HIS A 1 506 ? 21.054 19.777 -20.247 1.00 82.19 506 HIS A C 1
ATOM 3872 O O . HIS A 1 506 ? 20.526 19.308 -21.252 1.00 82.19 506 HIS A O 1
ATOM 3878 N N . ALA A 1 507 ? 21.539 18.994 -19.279 1.00 84.50 507 ALA A N 1
ATOM 3879 C CA . ALA A 1 507 ? 21.314 17.557 -19.263 1.00 84.50 507 ALA A CA 1
ATOM 3880 C C . ALA A 1 507 ? 19.855 17.271 -18.878 1.00 84.50 507 ALA A C 1
ATOM 3882 O O . ALA A 1 507 ? 19.319 17.878 -17.953 1.00 84.50 507 ALA A O 1
ATOM 3883 N N . THR A 1 508 ? 19.215 16.350 -19.596 1.00 81.88 508 THR A N 1
ATOM 3884 C CA . THR A 1 508 ? 17.827 15.923 -19.341 1.00 81.88 508 THR A CA 1
ATOM 3885 C C . THR A 1 508 ? 17.767 14.583 -18.611 1.00 81.88 508 THR A C 1
ATOM 3887 O O . THR A 1 508 ? 16.855 14.340 -17.824 1.00 81.88 508 THR A O 1
ATOM 3890 N N . GLY A 1 509 ? 18.773 13.731 -18.819 1.00 89.31 509 GLY A N 1
ATOM 3891 C CA . GLY A 1 509 ? 18.872 12.420 -18.196 1.00 89.31 509 GLY A CA 1
ATOM 3892 C C . GLY A 1 509 ? 20.283 11.847 -18.268 1.00 89.31 509 GLY A C 1
ATOM 3893 O O . GLY A 1 509 ? 21.036 12.104 -19.212 1.00 89.31 509 GLY A O 1
ATOM 3894 N N . ILE A 1 510 ? 20.629 11.042 -17.272 1.00 93.06 510 ILE A N 1
ATOM 3895 C CA . ILE A 1 510 ? 21.861 10.259 -17.195 1.00 93.06 510 ILE A CA 1
ATOM 3896 C C . ILE A 1 510 ? 21.460 8.835 -16.826 1.00 93.06 510 ILE A C 1
ATOM 3898 O O . ILE A 1 510 ? 20.748 8.614 -15.848 1.00 93.06 510 ILE A O 1
ATOM 3902 N N . ARG A 1 511 ? 21.895 7.856 -17.611 1.00 92.81 511 ARG A N 1
ATOM 3903 C CA . ARG A 1 511 ? 21.511 6.452 -17.467 1.00 92.81 511 ARG A CA 1
ATOM 3904 C C . ARG A 1 511 ? 22.723 5.574 -17.231 1.00 92.81 511 ARG A C 1
ATOM 3906 O O . ARG A 1 511 ? 23.750 5.746 -17.886 1.00 92.81 511 ARG A O 1
ATOM 3913 N N . ASN A 1 512 ? 22.528 4.575 -16.379 1.00 95.81 512 ASN A N 1
ATOM 3914 C CA . ASN A 1 512 ? 23.469 3.490 -16.201 1.00 95.81 512 ASN A CA 1
ATOM 3915 C C . ASN A 1 512 ? 23.489 2.564 -17.427 1.00 95.81 512 ASN A C 1
ATOM 3917 O O . ASN A 1 512 ? 22.487 1.912 -17.761 1.00 95.81 512 ASN A O 1
ATOM 3921 N N . ALA A 1 513 ? 24.646 2.510 -18.072 1.00 95.38 513 ALA A N 1
ATOM 3922 C CA . ALA A 1 513 ? 24.957 1.640 -19.191 1.00 95.38 513 ALA A CA 1
ATOM 3923 C C . ALA A 1 513 ? 26.349 1.037 -18.955 1.00 95.38 513 ALA A C 1
ATOM 3925 O O . ALA A 1 513 ? 27.345 1.698 -19.251 1.00 95.38 513 ALA A O 1
ATOM 3926 N N . PRO A 1 514 ? 26.447 -0.190 -18.412 1.00 95.56 514 PRO A N 1
ATOM 3927 C CA . PRO A 1 514 ? 27.730 -0.871 -18.288 1.00 95.56 514 PRO A CA 1
ATOM 3928 C C . PRO A 1 514 ? 28.423 -0.974 -19.645 1.00 95.56 514 PRO A C 1
ATOM 3930 O O . PRO A 1 514 ? 27.755 -1.233 -20.651 1.00 95.56 514 PRO A O 1
ATOM 3933 N N . ASN A 1 515 ? 29.747 -0.820 -19.691 1.00 95.12 515 ASN A N 1
ATOM 3934 C CA . ASN A 1 515 ? 30.511 -0.948 -20.936 1.00 95.12 515 ASN A CA 1
ATOM 3935 C C . ASN A 1 515 ? 30.694 -2.423 -21.353 1.00 95.12 515 ASN A C 1
ATOM 3937 O O . ASN A 1 515 ? 31.807 -2.945 -21.424 1.00 95.12 515 ASN A O 1
ATOM 3941 N N . ASP A 1 516 ? 29.574 -3.102 -21.597 1.00 94.62 516 ASP A N 1
ATOM 3942 C CA . ASP A 1 516 ? 29.494 -4.513 -21.958 1.00 94.62 516 ASP A CA 1
ATOM 3943 C C . ASP A 1 516 ? 28.554 -4.712 -23.165 1.00 94.62 516 ASP A C 1
ATOM 3945 O O . ASP A 1 516 ? 27.344 -4.925 -23.004 1.00 94.62 516 ASP A O 1
ATOM 3949 N N . PRO A 1 517 ? 29.090 -4.671 -24.399 1.00 91.94 517 PRO A N 1
ATOM 3950 C CA . PRO A 1 517 ? 28.296 -4.899 -25.603 1.00 91.94 517 PRO A CA 1
ATOM 3951 C C . PRO A 1 517 ? 27.702 -6.312 -25.681 1.00 91.94 517 PRO A C 1
ATOM 3953 O O . PRO A 1 517 ? 26.684 -6.496 -26.344 1.00 91.94 517 PRO A O 1
ATOM 3956 N N . SER A 1 518 ? 28.282 -7.311 -25.001 1.00 91.44 518 SER A N 1
ATOM 3957 C CA . SER A 1 518 ? 27.755 -8.686 -25.019 1.00 91.44 518 SER A CA 1
ATOM 3958 C C . SER A 1 518 ? 26.413 -8.813 -24.294 1.00 91.44 518 SER A C 1
ATOM 3960 O O . SER A 1 518 ? 25.633 -9.723 -24.574 1.00 91.44 518 SER A O 1
ATOM 3962 N N . ARG A 1 519 ? 26.121 -7.860 -23.404 1.00 93.12 519 ARG A N 1
ATOM 3963 C CA . ARG A 1 519 ? 24.850 -7.715 -22.691 1.00 93.12 519 ARG A CA 1
ATOM 3964 C C . ARG A 1 519 ? 24.031 -6.536 -23.198 1.00 93.12 519 ARG A C 1
ATOM 3966 O O . ARG A 1 519 ? 23.205 -6.006 -22.458 1.00 93.12 519 ARG A O 1
ATOM 3973 N N . TYR A 1 520 ? 24.276 -6.088 -24.428 1.00 94.12 520 TYR A N 1
ATOM 3974 C CA . TYR A 1 520 ? 23.614 -4.914 -24.989 1.00 94.12 520 TYR A CA 1
ATOM 3975 C C . TYR A 1 520 ? 23.662 -3.708 -24.036 1.00 94.12 520 TYR A C 1
ATOM 3977 O O . TYR A 1 520 ? 22.679 -2.989 -23.935 1.00 94.12 520 TYR A O 1
ATOM 3985 N N . TYR A 1 521 ? 24.753 -3.515 -23.284 1.00 94.56 521 TYR A N 1
ATOM 3986 C CA . TYR A 1 521 ? 24.905 -2.419 -22.316 1.00 94.56 521 TYR A CA 1
ATOM 3987 C C . TYR A 1 521 ? 23.783 -2.334 -21.257 1.00 94.56 521 TYR A C 1
ATOM 3989 O O . TYR A 1 521 ? 23.530 -1.268 -20.688 1.00 94.56 521 TYR A O 1
ATOM 3997 N N . LEU A 1 522 ? 23.083 -3.443 -20.989 1.00 94.69 522 LEU A N 1
ATOM 3998 C CA . LEU A 1 522 ? 22.037 -3.510 -19.976 1.00 94.69 522 LEU A CA 1
ATOM 3999 C C . LEU A 1 522 ? 22.624 -3.896 -18.610 1.00 94.69 522 LEU A C 1
ATOM 4001 O O . LEU A 1 522 ? 23.329 -4.909 -18.508 1.00 94.69 522 LEU A O 1
ATOM 4005 N N . PRO A 1 523 ? 22.319 -3.133 -17.544 1.00 94.88 523 PRO A N 1
ATOM 4006 C CA . PRO A 1 523 ? 22.693 -3.512 -16.190 1.00 94.88 523 PRO A CA 1
ATOM 4007 C C . PRO A 1 523 ? 21.951 -4.773 -15.737 1.00 94.88 523 PRO A C 1
ATOM 4009 O O . PRO A 1 523 ? 20.932 -5.167 -16.308 1.00 94.88 523 PRO A O 1
ATOM 4012 N N . HIS A 1 524 ? 22.502 -5.426 -14.717 1.00 94.88 524 HIS A N 1
ATOM 4013 C CA . HIS A 1 524 ? 21.906 -6.604 -14.102 1.00 94.88 524 HIS A CA 1
ATOM 4014 C C . HIS A 1 524 ? 22.221 -6.658 -12.604 1.00 94.88 524 HIS A C 1
ATOM 4016 O O . HIS A 1 524 ? 23.220 -6.095 -12.154 1.00 94.88 524 HIS A O 1
ATOM 4022 N N . GLY A 1 525 ? 21.386 -7.357 -11.838 1.00 95.25 525 GLY A N 1
ATOM 4023 C CA . GLY A 1 525 ? 21.513 -7.441 -10.385 1.00 95.25 525 GLY A CA 1
ATOM 4024 C C . GLY A 1 525 ? 20.936 -6.204 -9.698 1.00 95.25 525 GLY A C 1
ATOM 4025 O O . GLY A 1 525 ? 19.890 -5.710 -10.106 1.00 95.25 525 GLY A O 1
ATOM 4026 N N . SER A 1 526 ? 21.604 -5.716 -8.653 1.00 97.12 526 SER A N 1
ATOM 4027 C CA . SER A 1 526 ? 21.202 -4.489 -7.959 1.00 97.12 526 SER A CA 1
ATOM 4028 C C . SER A 1 526 ? 22.008 -3.290 -8.448 1.00 97.12 526 SER A C 1
ATOM 4030 O O . SER A 1 526 ? 23.237 -3.348 -8.462 1.00 97.12 526 SER A O 1
ATOM 4032 N N . PHE A 1 527 ? 21.334 -2.215 -8.861 1.00 97.12 527 PHE A N 1
ATOM 4033 C CA . PHE A 1 527 ? 21.976 -1.030 -9.431 1.00 97.12 527 PHE A CA 1
ATOM 4034 C C . PHE A 1 527 ? 21.081 0.218 -9.388 1.00 97.12 527 PHE A C 1
ATOM 4036 O O . PHE A 1 527 ? 19.856 0.140 -9.490 1.00 97.12 527 PHE A O 1
ATOM 4043 N N . THR A 1 528 ? 21.713 1.393 -9.330 1.00 97.50 528 THR A N 1
ATOM 4044 C CA . THR A 1 528 ? 21.070 2.672 -9.670 1.00 97.50 528 THR A CA 1
ATOM 4045 C C . THR A 1 528 ? 20.868 2.728 -11.183 1.00 97.50 528 THR A C 1
ATOM 4047 O O . THR A 1 528 ? 21.824 2.544 -11.939 1.00 97.50 528 THR A O 1
ATOM 4050 N N . ASP A 1 529 ? 19.633 2.932 -11.639 1.00 94.94 529 ASP A N 1
ATOM 4051 C CA . ASP A 1 529 ? 19.279 2.818 -13.060 1.00 94.94 529 ASP A CA 1
ATOM 4052 C C . ASP A 1 529 ? 19.516 4.115 -13.837 1.00 94.94 529 ASP A C 1
ATOM 4054 O O . ASP A 1 529 ? 20.084 4.104 -14.931 1.00 94.94 529 ASP A O 1
ATOM 4058 N N . ALA A 1 530 ? 19.061 5.240 -13.287 1.00 93.00 530 ALA A N 1
ATOM 4059 C CA . ALA A 1 530 ? 19.134 6.530 -13.955 1.00 93.00 530 ALA A CA 1
ATOM 4060 C C . ALA A 1 530 ? 18.948 7.699 -12.982 1.00 93.00 530 ALA A C 1
ATOM 4062 O O . ALA A 1 530 ? 18.387 7.544 -11.896 1.00 93.00 530 ALA A O 1
ATOM 4063 N N . PHE A 1 531 ? 19.357 8.877 -13.439 1.00 92.94 531 PHE A N 1
ATOM 4064 C CA . PHE A 1 531 ? 18.971 10.186 -12.931 1.00 92.94 531 PHE A CA 1
ATOM 4065 C C . PHE A 1 531 ? 18.226 10.907 -14.054 1.00 92.94 531 PHE A C 1
ATOM 4067 O O . PHE A 1 531 ? 18.769 11.074 -15.144 1.00 92.94 531 PHE A O 1
ATOM 4074 N N . SER A 1 532 ? 16.984 11.312 -13.815 1.00 88.69 532 SER A N 1
ATOM 4075 C CA . SER A 1 532 ? 16.185 12.093 -14.772 1.00 88.69 532 SER A CA 1
ATOM 4076 C C . SER A 1 532 ? 15.879 13.449 -14.163 1.00 88.69 532 SER A C 1
ATOM 4078 O O . SER A 1 532 ? 15.561 13.531 -12.975 1.00 88.69 532 SER A O 1
ATOM 4080 N N . LYS A 1 533 ? 16.040 14.515 -14.946 1.00 85.62 533 LYS A N 1
ATOM 4081 C CA . LYS A 1 533 ? 15.852 15.870 -14.440 1.00 85.62 533 LYS A CA 1
ATOM 4082 C C . LYS A 1 533 ? 14.382 16.080 -14.099 1.00 85.62 533 LYS A C 1
ATOM 4084 O O . LYS A 1 533 ? 13.516 15.867 -14.944 1.00 85.62 533 LYS A O 1
ATOM 4089 N N . ALA A 1 534 ? 14.110 16.510 -12.875 1.00 79.00 534 ALA A N 1
ATOM 4090 C CA . ALA A 1 534 ? 12.757 16.805 -12.446 1.00 79.00 534 ALA A CA 1
ATOM 4091 C C . ALA A 1 534 ? 12.338 18.194 -12.945 1.00 79.00 534 ALA A C 1
ATOM 4093 O O . ALA A 1 534 ? 13.019 19.191 -12.679 1.00 79.00 534 ALA A O 1
ATOM 4094 N N . ASP A 1 535 ? 11.208 18.282 -13.649 1.00 70.44 535 ASP A N 1
ATOM 4095 C CA . ASP A 1 535 ? 10.641 19.577 -14.021 1.00 70.44 535 ASP A CA 1
ATOM 4096 C C . ASP A 1 535 ? 9.866 20.170 -12.843 1.00 70.44 535 ASP A C 1
ATOM 4098 O O . ASP A 1 535 ? 8.740 19.790 -12.532 1.00 70.44 535 ASP A O 1
ATOM 4102 N N . THR A 1 536 ? 10.500 21.121 -12.168 1.00 65.62 536 THR A N 1
ATOM 4103 C CA . THR A 1 536 ? 9.908 21.847 -11.042 1.00 65.62 536 THR A CA 1
ATOM 4104 C C . THR A 1 536 ? 9.326 23.198 -11.442 1.00 65.62 536 THR A C 1
ATOM 4106 O O . THR A 1 536 ? 8.799 23.909 -10.587 1.00 65.62 536 THR A O 1
ATOM 4109 N N . GLY A 1 537 ? 9.473 23.615 -12.706 1.00 65.00 537 GLY A N 1
ATOM 4110 C CA . GLY A 1 537 ? 9.151 24.970 -13.166 1.00 65.00 537 GLY A CA 1
ATOM 4111 C C . GLY A 1 537 ? 9.997 26.096 -12.540 1.00 65.00 537 GLY A C 1
ATOM 4112 O O . GLY A 1 537 ? 9.880 27.246 -12.958 1.00 65.00 537 GLY A O 1
ATOM 4113 N N . THR A 1 538 ? 10.860 25.797 -11.560 1.00 67.88 538 THR A N 1
ATOM 4114 C CA . THR A 1 538 ? 11.717 26.767 -10.851 1.00 67.88 538 THR A CA 1
ATOM 4115 C C . THR A 1 538 ? 13.179 26.711 -11.294 1.00 67.88 538 THR A C 1
ATOM 4117 O O . THR A 1 538 ? 13.959 27.594 -10.945 1.00 67.88 538 THR A O 1
ATOM 4120 N N . GLY A 1 539 ? 13.555 25.688 -12.070 1.00 69.75 539 GLY A N 1
ATOM 4121 C CA . GLY A 1 539 ? 14.934 25.461 -12.507 1.00 69.75 539 GLY A CA 1
ATOM 4122 C C . GLY A 1 539 ? 15.856 24.916 -11.413 1.00 69.75 539 GLY A C 1
ATOM 4123 O O . GLY A 1 539 ? 17.072 24.976 -11.582 1.00 69.75 539 GLY A O 1
ATOM 4124 N N . ALA A 1 540 ? 15.299 24.408 -10.308 1.00 78.50 540 ALA A N 1
ATOM 4125 C CA . ALA A 1 540 ? 16.062 23.774 -9.237 1.00 78.50 540 ALA A CA 1
ATOM 4126 C C . ALA A 1 540 ? 16.840 22.541 -9.735 1.00 78.50 540 ALA A C 1
ATOM 4128 O O . ALA A 1 540 ? 16.374 21.819 -10.620 1.00 78.50 540 ALA A O 1
ATOM 4129 N N . ASP A 1 541 ? 18.014 22.293 -9.144 1.00 85.94 541 ASP A N 1
ATOM 4130 C CA . ASP A 1 541 ? 18.831 21.106 -9.420 1.00 85.94 541 ASP A CA 1
ATOM 4131 C C . ASP A 1 541 ? 18.254 19.890 -8.690 1.00 85.94 541 ASP A C 1
ATOM 4133 O O . ASP A 1 541 ? 18.736 19.502 -7.630 1.00 85.94 541 ASP A O 1
ATOM 4137 N N . LEU A 1 542 ? 17.166 19.342 -9.227 1.00 88.31 542 LEU A N 1
ATOM 4138 C CA . LEU A 1 542 ? 16.463 18.193 -8.671 1.00 88.31 542 LEU A CA 1
ATOM 4139 C C . LEU A 1 542 ? 16.367 17.081 -9.711 1.00 88.31 542 LEU A C 1
ATOM 4141 O O . LEU A 1 542 ? 15.996 17.313 -10.863 1.00 88.31 542 LEU A O 1
ATOM 4145 N N . TRP A 1 543 ? 16.682 15.863 -9.281 1.00 90.31 543 TRP A N 1
ATOM 4146 C CA . TRP A 1 543 ? 16.756 14.688 -10.140 1.00 90.31 543 TRP A CA 1
ATOM 4147 C C . TRP A 1 543 ? 16.024 13.519 -9.504 1.00 90.31 543 TRP A C 1
ATOM 4149 O O . TRP A 1 543 ? 16.369 13.085 -8.405 1.00 90.31 543 TRP A O 1
ATOM 4159 N N . THR A 1 544 ? 15.047 12.965 -10.214 1.00 89.88 544 THR A N 1
ATOM 4160 C CA . THR A 1 544 ? 14.458 11.676 -9.849 1.00 89.88 544 THR A CA 1
ATOM 4161 C C . THR A 1 544 ? 15.458 10.571 -10.154 1.00 89.88 544 THR A C 1
ATOM 4163 O O . THR A 1 544 ? 16.062 10.551 -11.231 1.00 89.88 544 THR A O 1
ATOM 4166 N N . THR A 1 545 ? 15.609 9.625 -9.241 1.00 92.75 545 THR A N 1
ATOM 4167 C CA . THR A 1 545 ? 16.446 8.444 -9.420 1.00 92.75 545 THR A CA 1
ATOM 4168 C C . THR A 1 545 ? 15.722 7.202 -8.943 1.00 92.75 545 THR A C 1
ATOM 4170 O O . THR A 1 545 ? 14.821 7.277 -8.110 1.00 92.75 545 THR A O 1
ATOM 4173 N N . ARG A 1 546 ? 16.126 6.048 -9.463 1.00 92.94 546 ARG A N 1
ATOM 4174 C CA . ARG A 1 546 ? 15.580 4.753 -9.066 1.00 92.94 546 ARG A CA 1
ATOM 4175 C C . ARG A 1 546 ? 16.681 3.714 -8.944 1.00 92.94 546 ARG A C 1
ATOM 4177 O O . ARG A 1 546 ? 17.658 3.741 -9.698 1.00 92.94 546 ARG A O 1
ATOM 4184 N N . VAL A 1 547 ? 16.486 2.787 -8.018 1.00 95.88 547 VAL A N 1
ATOM 4185 C CA . VAL A 1 547 ? 17.347 1.624 -7.804 1.00 95.88 547 VAL A CA 1
ATOM 4186 C C . VAL A 1 547 ? 16.511 0.376 -8.031 1.00 95.88 547 VAL A C 1
ATOM 4188 O O . VAL A 1 547 ? 15.476 0.187 -7.389 1.00 95.88 547 VAL A O 1
ATOM 4191 N N . LEU A 1 548 ? 16.971 -0.459 -8.956 1.00 95.00 548 LEU A N 1
ATOM 4192 C CA . LEU A 1 548 ? 16.418 -1.780 -9.225 1.00 95.00 548 LEU A CA 1
ATOM 4193 C C . LEU A 1 548 ? 17.298 -2.800 -8.513 1.00 95.00 548 LEU A C 1
ATOM 4195 O O . LEU A 1 548 ? 18.522 -2.671 -8.525 1.00 95.00 548 LEU A O 1
ATOM 4199 N N . GLY A 1 549 ? 16.690 -3.791 -7.872 1.00 93.81 549 GLY A N 1
ATOM 4200 C CA . GLY A 1 549 ? 17.416 -4.748 -7.048 1.00 93.81 549 GLY A CA 1
ATOM 4201 C C . GLY A 1 549 ? 16.881 -6.162 -7.119 1.00 93.81 549 GLY A C 1
ATOM 4202 O O . GLY A 1 549 ? 15.720 -6.397 -7.447 1.00 93.81 549 GLY A O 1
ATOM 4203 N N . VAL A 1 550 ? 17.741 -7.114 -6.770 1.00 92.12 550 VAL A N 1
ATOM 4204 C CA . VAL A 1 550 ? 17.300 -8.477 -6.461 1.00 92.12 550 VAL A CA 1
ATOM 4205 C C . VAL A 1 550 ? 16.541 -8.498 -5.132 1.00 92.12 550 VAL A C 1
ATOM 4207 O O . VAL A 1 550 ? 16.741 -7.634 -4.276 1.00 92.12 550 VAL A O 1
ATOM 4210 N N . ALA A 1 551 ? 15.686 -9.506 -4.938 1.00 88.12 551 ALA A N 1
ATOM 4211 C CA . ALA A 1 551 ? 14.970 -9.697 -3.680 1.00 88.12 551 ALA A CA 1
ATOM 4212 C C . ALA A 1 551 ? 15.915 -9.629 -2.463 1.00 88.12 551 ALA A C 1
ATOM 4214 O O . ALA A 1 551 ? 16.940 -10.310 -2.422 1.00 88.12 551 ALA A O 1
ATOM 4215 N N . GLY A 1 552 ? 15.535 -8.830 -1.463 1.00 87.50 552 GLY A N 1
ATOM 4216 C CA . GLY A 1 552 ? 16.282 -8.670 -0.213 1.00 87.50 552 GLY A CA 1
ATOM 4217 C C . GLY A 1 552 ? 17.210 -7.454 -0.151 1.00 87.50 552 GLY A C 1
ATOM 4218 O O . GLY A 1 552 ? 17.760 -7.212 0.920 1.00 87.50 552 GLY A O 1
ATOM 4219 N N . LEU A 1 553 ? 17.357 -6.676 -1.232 1.00 94.06 553 LEU A N 1
ATOM 4220 C CA . LEU A 1 553 ? 18.055 -5.386 -1.178 1.00 94.06 553 LEU A CA 1
ATOM 4221 C C . LEU A 1 553 ? 17.363 -4.456 -0.170 1.00 94.06 553 LEU A C 1
ATOM 4223 O O . LEU A 1 553 ? 16.148 -4.270 -0.227 1.00 94.06 553 LEU A O 1
ATOM 4227 N N . SER A 1 554 ? 18.131 -3.871 0.745 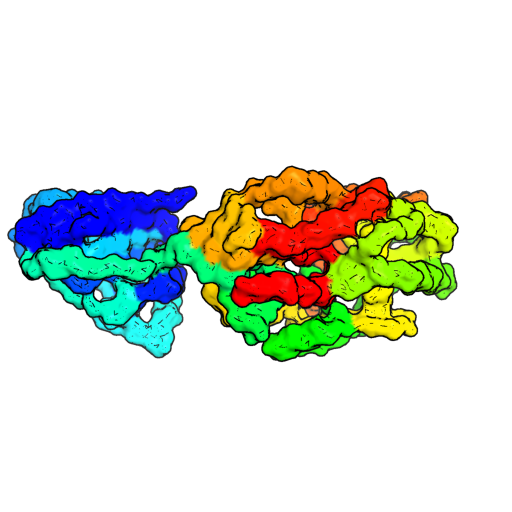1.00 94.25 554 SER A N 1
ATOM 4228 C CA . SER A 1 554 ? 17.614 -2.938 1.749 1.00 94.25 554 SER A CA 1
ATOM 4229 C C . SER A 1 554 ? 17.596 -1.489 1.254 1.00 94.25 554 SER A C 1
ATOM 4231 O O . SER A 1 554 ? 18.402 -1.081 0.414 1.00 94.25 554 SER A O 1
ATOM 4233 N N . ALA A 1 555 ? 16.736 -0.665 1.859 1.00 93.94 555 ALA A N 1
ATOM 4234 C CA . ALA A 1 555 ? 16.691 0.778 1.616 1.00 93.94 555 ALA A CA 1
ATOM 4235 C C . ALA A 1 555 ? 18.056 1.464 1.825 1.00 93.94 555 ALA A C 1
ATOM 4237 O O . ALA A 1 555 ? 18.443 2.321 1.033 1.00 93.94 555 ALA A O 1
ATOM 4238 N N . SER A 1 556 ? 18.816 1.071 2.852 1.00 95.94 556 SER A N 1
ATOM 4239 C CA . SER A 1 556 ? 20.147 1.632 3.127 1.00 95.94 556 SER A CA 1
ATOM 4240 C C . SER A 1 556 ? 21.183 1.260 2.066 1.00 95.94 556 SER A C 1
ATOM 4242 O O . SER A 1 556 ? 22.016 2.090 1.698 1.00 95.94 556 SER A O 1
ATOM 4244 N N . GLU A 1 557 ? 21.131 0.034 1.541 1.00 97.19 557 GLU A N 1
ATOM 4245 C CA . GLU A 1 557 ? 22.007 -0.379 0.441 1.00 97.19 557 GLU A CA 1
ATOM 4246 C C . GLU A 1 557 ? 21.644 0.370 -0.845 1.00 97.19 557 GLU A C 1
ATOM 4248 O O . GLU A 1 557 ? 22.532 0.886 -1.520 1.00 97.19 557 GLU A O 1
ATOM 4253 N N . ALA A 1 558 ? 20.351 0.522 -1.141 1.00 97.19 558 ALA A N 1
ATOM 4254 C CA . ALA A 1 558 ? 19.884 1.280 -2.299 1.00 97.19 558 ALA A CA 1
ATOM 4255 C C . ALA A 1 558 ? 20.308 2.762 -2.247 1.00 97.19 558 ALA A C 1
ATOM 4257 O O . ALA A 1 558 ? 20.829 3.289 -3.229 1.00 97.19 558 ALA A O 1
ATOM 4258 N N . GLN A 1 559 ? 20.176 3.430 -1.096 1.00 97.38 559 GLN A N 1
ATOM 4259 C CA . GLN A 1 559 ? 20.694 4.795 -0.915 1.00 97.38 559 GLN A CA 1
ATOM 4260 C C . GLN A 1 559 ? 22.212 4.862 -1.130 1.00 97.38 559 GLN A C 1
ATOM 4262 O O . GLN A 1 559 ? 22.704 5.774 -1.795 1.00 97.38 559 GLN A O 1
ATOM 4267 N N . THR A 1 560 ? 22.953 3.872 -0.622 1.00 97.75 560 THR A N 1
ATOM 4268 C CA . THR A 1 560 ? 24.407 3.774 -0.828 1.00 97.75 560 THR A CA 1
ATOM 4269 C C . THR A 1 560 ? 24.758 3.694 -2.313 1.00 97.75 560 THR A C 1
ATOM 4271 O O . THR A 1 560 ? 25.660 4.396 -2.765 1.00 97.75 560 THR A O 1
ATOM 4274 N N . MET A 1 561 ? 24.013 2.909 -3.095 1.00 98.12 561 MET A N 1
ATOM 4275 C CA . MET A 1 561 ? 24.221 2.777 -4.542 1.00 98.12 561 MET A CA 1
ATOM 4276 C C . MET A 1 561 ? 23.993 4.087 -5.303 1.00 98.12 561 MET A C 1
ATOM 4278 O O . MET A 1 561 ? 24.730 4.387 -6.248 1.00 98.12 561 MET A O 1
ATOM 4282 N N . ILE A 1 562 ? 23.003 4.889 -4.896 1.00 98.06 562 ILE A N 1
ATOM 4283 C CA . ILE A 1 562 ? 22.753 6.213 -5.485 1.00 98.06 562 ILE A CA 1
ATOM 4284 C C . ILE A 1 562 ? 23.993 7.091 -5.301 1.00 98.06 562 ILE A C 1
ATOM 4286 O O . ILE A 1 562 ? 24.560 7.567 -6.287 1.00 98.06 562 ILE A O 1
ATOM 4290 N N . TYR A 1 563 ? 24.469 7.244 -4.064 1.00 97.94 563 TYR A N 1
ATOM 4291 C CA . TYR A 1 563 ? 25.649 8.064 -3.787 1.00 97.94 563 TYR A CA 1
ATOM 4292 C C . TYR A 1 563 ? 26.913 7.514 -4.444 1.00 97.94 563 TYR A C 1
ATOM 4294 O O . TYR A 1 563 ? 27.673 8.285 -5.019 1.00 97.94 563 TYR A O 1
ATOM 4302 N N . GLN A 1 564 ? 27.108 6.193 -4.444 1.00 97.75 564 GLN A N 1
ATOM 4303 C CA . GLN A 1 564 ? 28.260 5.566 -5.087 1.00 97.75 564 GLN A CA 1
ATOM 4304 C C . GLN A 1 564 ? 28.323 5.893 -6.582 1.00 97.75 564 GLN A C 1
ATOM 4306 O O . GLN A 1 564 ? 29.397 6.224 -7.076 1.00 97.75 564 GLN A O 1
ATOM 4311 N N . SER A 1 565 ? 27.193 5.851 -7.298 1.00 97.88 565 SER A N 1
ATOM 4312 C CA . SER A 1 565 ? 27.170 6.202 -8.724 1.00 97.88 565 SER A CA 1
ATOM 4313 C C . SER A 1 565 ? 27.577 7.659 -8.982 1.00 97.88 565 SER A C 1
ATOM 4315 O O . SER A 1 565 ? 28.338 7.930 -9.910 1.00 97.88 565 SER A O 1
ATOM 4317 N N . LEU A 1 566 ? 27.146 8.588 -8.121 1.00 97.75 566 LEU A N 1
ATOM 4318 C CA . LEU A 1 566 ? 27.542 9.997 -8.182 1.00 97.75 566 LEU A CA 1
ATOM 4319 C C . LEU A 1 566 ? 29.036 10.154 -7.866 1.00 97.75 566 LEU A C 1
ATOM 4321 O O . LEU A 1 566 ? 29.758 10.778 -8.635 1.00 97.75 566 LEU A O 1
ATOM 4325 N N . THR A 1 567 ? 29.533 9.525 -6.800 1.00 97.56 567 THR A N 1
ATOM 4326 C CA . THR A 1 567 ? 30.959 9.548 -6.443 1.00 97.56 567 THR A CA 1
ATOM 4327 C C . THR A 1 567 ? 31.841 9.035 -7.580 1.00 97.56 567 THR A C 1
ATOM 4329 O O . THR A 1 567 ? 32.800 9.712 -7.937 1.00 97.56 567 THR A O 1
ATOM 4332 N N . GLN A 1 568 ? 31.490 7.904 -8.200 1.00 98.19 568 GLN A N 1
ATOM 4333 C CA . GLN A 1 568 ? 32.252 7.341 -9.320 1.00 98.19 568 GLN A CA 1
ATOM 4334 C C . GLN A 1 568 ? 32.325 8.308 -10.508 1.00 98.19 568 GLN A C 1
ATOM 4336 O O . GLN A 1 568 ? 33.395 8.512 -11.077 1.00 98.19 568 GLN A O 1
ATOM 4341 N N . MET A 1 569 ? 31.213 8.963 -10.861 1.00 98.06 569 MET A N 1
ATOM 4342 C CA . MET A 1 569 ? 31.201 9.972 -11.930 1.00 98.06 569 MET A CA 1
ATOM 4343 C C . MET A 1 569 ? 32.088 11.185 -11.620 1.00 98.06 569 MET A C 1
ATOM 4345 O O . MET A 1 569 ? 32.726 11.715 -12.533 1.00 98.06 569 MET A O 1
ATOM 4349 N N . GLY A 1 570 ? 32.148 11.602 -10.352 1.00 97.69 570 GLY A N 1
ATOM 4350 C CA . GLY A 1 570 ? 33.033 12.673 -9.893 1.00 97.69 570 GLY A CA 1
ATOM 4351 C C . GLY A 1 570 ? 34.510 12.278 -9.930 1.00 97.69 570 GLY A C 1
ATOM 4352 O O . GLY A 1 570 ? 35.333 13.010 -10.475 1.00 97.69 570 GLY A O 1
ATOM 4353 N N . GLU A 1 571 ? 34.855 11.098 -9.410 1.00 97.69 571 GLU A N 1
ATOM 4354 C CA . GLU A 1 571 ? 36.233 10.580 -9.389 1.00 97.69 571 GLU A CA 1
ATOM 4355 C C . GLU A 1 571 ? 36.792 10.332 -10.798 1.00 97.69 571 GLU A C 1
ATOM 4357 O O . GLU A 1 571 ? 37.971 10.588 -11.052 1.00 97.69 571 GLU A O 1
ATOM 4362 N N . ALA A 1 572 ? 35.943 9.889 -11.729 1.00 97.94 572 ALA A N 1
ATOM 4363 C CA . ALA A 1 572 ? 36.300 9.706 -13.134 1.00 97.94 572 ALA A CA 1
ATOM 4364 C C . ALA A 1 572 ? 36.481 11.031 -13.902 1.00 97.94 572 ALA A C 1
ATOM 4366 O O . ALA A 1 572 ? 37.004 11.025 -15.018 1.00 97.94 572 ALA A O 1
ATOM 4367 N N . GLY A 1 573 ? 36.052 12.163 -13.331 1.00 97.31 573 GLY A N 1
ATOM 4368 C CA . GLY A 1 573 ? 36.053 13.465 -14.000 1.00 97.31 573 GLY A CA 1
ATOM 4369 C C . GLY A 1 573 ? 35.006 13.587 -15.112 1.00 97.31 573 GLY A C 1
ATOM 4370 O O . GLY A 1 573 ? 35.150 14.426 -16.000 1.00 97.31 573 GLY A O 1
ATOM 4371 N N . THR A 1 574 ? 33.969 12.745 -15.094 1.00 96.25 574 THR A N 1
ATOM 4372 C CA . THR A 1 574 ? 32.882 12.767 -16.086 1.00 96.25 574 THR A CA 1
ATOM 4373 C C . THR A 1 574 ? 31.919 13.921 -15.834 1.00 96.25 574 THR A C 1
ATOM 4375 O O . THR A 1 574 ? 31.459 14.560 -16.782 1.00 96.25 574 THR A O 1
ATOM 4378 N N . TYR A 1 575 ? 31.638 14.204 -14.561 1.00 95.81 575 TYR A N 1
ATOM 4379 C CA . TYR A 1 575 ? 30.848 15.350 -14.124 1.00 95.81 575 TYR A CA 1
ATOM 4380 C C . TYR A 1 575 ? 31.490 15.990 -12.892 1.00 95.81 575 TYR A C 1
ATOM 4382 O O . TYR A 1 575 ? 32.044 15.292 -12.045 1.00 95.81 575 TYR A O 1
ATOM 4390 N N . ASP A 1 576 ? 31.361 17.310 -12.767 1.00 94.62 576 ASP A N 1
ATOM 4391 C CA . ASP A 1 576 ? 31.781 18.056 -11.579 1.00 94.62 576 ASP A CA 1
ATOM 4392 C C . ASP A 1 576 ? 30.726 17.890 -10.471 1.00 94.62 576 ASP A C 1
ATOM 4394 O O . ASP A 1 576 ? 29.887 18.762 -10.241 1.00 94.62 576 ASP A O 1
ATOM 4398 N N . ILE A 1 577 ? 30.729 16.724 -9.823 1.00 95.44 577 ILE A N 1
ATOM 4399 C CA . ILE A 1 577 ? 29.746 16.376 -8.791 1.00 95.44 577 ILE A CA 1
ATOM 4400 C C . ILE A 1 577 ? 29.927 17.266 -7.558 1.00 95.44 577 ILE A C 1
ATOM 4402 O O . ILE A 1 577 ? 31.038 17.414 -7.045 1.00 95.44 577 ILE A O 1
ATOM 4406 N N . ALA A 1 578 ? 28.827 17.857 -7.088 1.00 92.19 578 ALA A N 1
ATOM 4407 C CA . ALA A 1 578 ? 28.812 18.755 -5.936 1.00 92.19 578 ALA A CA 1
ATOM 4408 C C . ALA A 1 578 ? 28.654 17.975 -4.610 1.00 92.19 578 ALA A C 1
ATOM 4410 O O . ALA A 1 578 ? 29.396 17.030 -4.348 1.00 92.19 578 ALA A O 1
ATOM 4411 N N . SER A 1 579 ? 27.698 18.363 -3.762 1.00 93.00 579 SER A N 1
ATOM 4412 C CA . SER A 1 579 ? 27.417 17.716 -2.472 1.00 93.00 579 SER A CA 1
ATOM 4413 C C . SER A 1 579 ? 25.992 17.160 -2.472 1.00 93.00 579 SER A C 1
ATOM 4415 O O . SER A 1 579 ? 25.128 17.713 -1.786 1.00 93.00 579 SER A O 1
ATOM 4417 N N . PRO A 1 580 ? 25.721 16.100 -3.256 1.00 94.69 580 PRO A N 1
ATOM 4418 C CA . PRO A 1 580 ? 24.366 15.624 -3.461 1.00 94.69 580 PRO A CA 1
ATOM 4419 C C . PRO A 1 580 ? 23.722 15.147 -2.162 1.00 94.69 580 PRO A C 1
ATOM 4421 O O . PRO A 1 580 ? 24.375 14.541 -1.310 1.00 94.69 580 PRO A O 1
ATOM 4424 N N . SER A 1 581 ? 22.415 15.361 -2.040 1.00 93.56 581 SER A N 1
ATOM 4425 C CA . SER A 1 581 ? 21.616 14.849 -0.923 1.00 93.56 581 SER A CA 1
ATOM 4426 C C . SER A 1 581 ? 20.260 14.334 -1.393 1.00 93.56 581 SER A C 1
ATOM 4428 O O . SER A 1 581 ? 19.652 14.885 -2.309 1.00 93.56 581 SER A O 1
ATOM 4430 N N . LEU A 1 582 ? 19.787 13.254 -0.772 1.00 92.06 582 LEU A N 1
ATOM 4431 C CA . LEU A 1 582 ? 18.432 12.744 -0.970 1.00 92.06 582 LEU A CA 1
ATOM 4432 C C . LEU A 1 582 ? 17.436 13.624 -0.214 1.00 92.06 582 LEU A C 1
ATOM 4434 O O . LEU A 1 582 ? 17.494 13.714 1.012 1.00 92.06 582 LEU A O 1
ATOM 4438 N N . VAL A 1 583 ? 16.500 14.230 -0.941 1.00 89.44 583 VAL A N 1
ATOM 4439 C CA . VAL A 1 583 ? 15.399 15.019 -0.361 1.00 89.44 583 VAL A CA 1
ATOM 4440 C C . VAL A 1 583 ? 14.106 14.223 -0.236 1.00 89.44 583 VAL A C 1
ATOM 4442 O O . VAL A 1 583 ? 13.226 14.587 0.537 1.00 89.44 583 VAL A O 1
ATOM 4445 N N . ALA A 1 584 ? 13.998 13.125 -0.983 1.00 87.31 584 ALA A N 1
ATOM 4446 C CA . ALA A 1 584 ? 12.913 12.164 -0.879 1.00 87.31 584 ALA A CA 1
ATOM 4447 C C . ALA A 1 584 ? 13.419 10.765 -1.243 1.00 87.31 584 ALA A C 1
ATOM 4449 O O . ALA A 1 584 ? 14.295 10.615 -2.098 1.00 87.31 584 ALA A O 1
ATOM 4450 N N . PHE A 1 585 ? 12.867 9.741 -0.598 1.00 87.50 585 PHE A N 1
ATOM 4451 C CA . PHE A 1 585 ? 13.187 8.344 -0.872 1.00 87.50 585 PHE A CA 1
ATOM 4452 C C . PHE A 1 585 ? 12.022 7.458 -0.431 1.00 87.50 585 PHE A C 1
ATOM 4454 O O . PHE A 1 585 ? 11.498 7.629 0.668 1.00 87.50 585 PHE A O 1
ATOM 4461 N N . THR A 1 586 ? 11.607 6.521 -1.277 1.00 85.56 586 THR A N 1
ATOM 4462 C CA . THR A 1 586 ? 10.517 5.581 -1.003 1.00 85.56 586 THR A CA 1
ATOM 4463 C C . THR A 1 586 ? 10.913 4.170 -1.419 1.00 85.56 586 THR A C 1
ATOM 4465 O O . THR A 1 586 ? 11.483 3.946 -2.488 1.00 85.56 586 THR A O 1
ATOM 4468 N N . ASP A 1 587 ? 10.585 3.218 -0.550 1.00 86.94 587 ASP A N 1
ATOM 4469 C CA . ASP A 1 587 ? 10.696 1.783 -0.791 1.00 86.94 587 ASP A CA 1
ATOM 4470 C C . ASP A 1 587 ? 9.361 1.255 -1.336 1.00 86.94 587 ASP A C 1
ATOM 4472 O O . ASP A 1 587 ? 8.346 1.258 -0.632 1.00 86.94 587 ASP A O 1
ATOM 4476 N N . HIS A 1 588 ? 9.353 0.812 -2.596 1.00 82.31 588 HIS A N 1
ATOM 4477 C CA . HIS A 1 588 ? 8.182 0.188 -3.219 1.00 82.31 588 HIS A CA 1
ATOM 4478 C C . HIS A 1 588 ? 8.103 -1.322 -2.934 1.00 82.31 588 HIS A C 1
ATOM 4480 O O . HIS A 1 588 ? 7.109 -1.968 -3.271 1.00 82.31 588 HIS A O 1
ATOM 4486 N N . GLY A 1 589 ? 9.099 -1.884 -2.248 1.00 83.69 589 GLY A N 1
ATOM 4487 C CA . GLY A 1 589 ? 9.150 -3.264 -1.798 1.00 83.69 589 GLY A CA 1
ATOM 4488 C C . GLY A 1 589 ? 9.321 -4.258 -2.942 1.00 83.69 589 GLY A C 1
ATOM 4489 O O . GLY A 1 589 ? 9.981 -3.985 -3.944 1.00 83.69 589 GLY A O 1
ATOM 4490 N N . ALA A 1 590 ? 8.734 -5.443 -2.757 1.00 86.25 590 ALA A N 1
ATOM 4491 C CA . ALA A 1 590 ? 8.771 -6.519 -3.736 1.00 86.25 590 ALA A CA 1
ATOM 4492 C C . ALA A 1 590 ? 8.029 -6.113 -5.021 1.00 86.25 590 ALA A C 1
ATOM 4494 O O . ALA A 1 590 ? 6.821 -5.875 -4.997 1.00 86.25 590 ALA A O 1
ATOM 4495 N N . ASN A 1 591 ? 8.761 -6.081 -6.131 1.00 85.25 591 ASN A N 1
ATOM 4496 C CA . ASN A 1 591 ? 8.314 -5.645 -7.447 1.00 85.25 591 ASN A CA 1
ATOM 4497 C C . ASN A 1 591 ? 8.568 -6.739 -8.507 1.00 85.25 591 ASN A C 1
ATOM 4499 O O . ASN A 1 591 ? 9.227 -7.739 -8.216 1.00 85.25 591 ASN A O 1
ATOM 4503 N N . ALA A 1 592 ? 8.053 -6.561 -9.726 1.00 86.62 592 ALA A N 1
ATOM 4504 C CA . ALA A 1 592 ? 8.224 -7.468 -10.871 1.00 86.62 592 ALA A CA 1
ATOM 4505 C C . ALA A 1 592 ? 8.068 -8.975 -10.538 1.00 86.62 592 ALA A C 1
ATOM 4507 O O . ALA A 1 592 ? 9.029 -9.737 -10.708 1.00 86.62 592 ALA A O 1
ATOM 4508 N N . PRO A 1 593 ? 6.884 -9.431 -10.063 1.00 90.94 593 PRO A N 1
ATOM 4509 C CA . PRO A 1 593 ? 6.630 -10.842 -9.821 1.00 90.94 593 PRO A CA 1
ATOM 4510 C C . PRO A 1 593 ? 6.755 -11.619 -11.123 1.00 90.94 593 PRO A C 1
ATOM 4512 O O . PRO A 1 593 ? 6.073 -11.335 -12.110 1.00 90.94 593 PRO A O 1
ATOM 4515 N N . LYS A 1 594 ? 7.611 -12.634 -11.108 1.00 91.94 594 LYS A N 1
ATOM 4516 C CA . LYS A 1 594 ? 7.891 -13.454 -12.285 1.00 91.94 594 LYS A CA 1
ATOM 4517 C C . LYS A 1 594 ? 8.046 -14.920 -11.925 1.00 91.94 594 LYS A C 1
ATOM 4519 O O . LYS A 1 594 ? 8.484 -15.252 -10.824 1.00 91.94 594 LYS A O 1
ATOM 4524 N N . VAL A 1 595 ? 7.731 -15.794 -12.872 1.00 95.44 595 VAL A N 1
ATOM 4525 C CA . VAL A 1 595 ? 7.924 -17.247 -12.749 1.00 95.44 595 VAL A CA 1
ATOM 4526 C C . VAL A 1 595 ? 8.848 -17.761 -13.847 1.00 95.44 595 VAL A C 1
ATOM 4528 O O . VAL A 1 595 ? 9.156 -17.051 -14.807 1.00 95.44 595 VAL A O 1
ATOM 4531 N N . SER A 1 596 ? 9.321 -18.997 -13.711 1.00 96.88 596 SER A N 1
ATOM 4532 C CA . SER A 1 596 ? 10.201 -19.591 -14.716 1.00 96.88 596 SER A CA 1
ATOM 4533 C C . SER A 1 596 ? 9.464 -19.864 -16.036 1.00 96.88 596 SER A C 1
ATOM 4535 O O . SER A 1 596 ? 8.246 -20.048 -16.066 1.00 96.88 596 SER A O 1
ATOM 4537 N N . ALA A 1 597 ? 10.207 -19.984 -17.140 1.00 97.25 597 ALA A N 1
ATOM 4538 C CA . ALA A 1 597 ? 9.642 -20.447 -18.411 1.00 97.25 597 ALA A CA 1
ATOM 4539 C C . ALA A 1 597 ? 8.998 -21.845 -18.293 1.00 97.25 597 ALA A C 1
ATOM 4541 O O . ALA A 1 597 ? 8.006 -22.133 -18.960 1.00 97.25 597 ALA A O 1
ATOM 4542 N N . ALA A 1 598 ? 9.525 -22.707 -17.413 1.00 97.50 598 ALA A N 1
ATOM 4543 C CA . ALA A 1 598 ? 8.937 -24.015 -17.141 1.00 97.50 598 ALA A CA 1
ATOM 4544 C C . ALA A 1 598 ? 7.566 -23.893 -16.457 1.00 97.50 598 ALA A C 1
ATOM 4546 O O . ALA A 1 598 ? 6.638 -24.601 -16.840 1.00 97.50 598 ALA A O 1
ATOM 4547 N N . ASP A 1 599 ? 7.414 -22.966 -15.508 1.00 97.56 599 ASP A N 1
ATOM 4548 C CA . ASP A 1 599 ? 6.133 -22.703 -14.847 1.00 97.56 599 ASP A CA 1
ATOM 4549 C C . ASP A 1 599 ? 5.112 -22.072 -15.800 1.00 97.56 599 ASP A C 1
ATOM 4551 O O . ASP A 1 599 ? 3.948 -22.477 -15.798 1.00 97.56 599 ASP A O 1
ATOM 4555 N N . LEU A 1 600 ? 5.537 -21.129 -16.654 1.00 96.25 600 LEU A N 1
ATOM 4556 C CA . LEU A 1 600 ? 4.689 -20.582 -17.722 1.00 96.25 600 LEU A CA 1
ATOM 4557 C C . LEU A 1 600 ? 4.167 -21.705 -18.626 1.00 96.25 600 LEU A C 1
ATOM 4559 O O . LEU A 1 600 ? 2.963 -21.802 -18.861 1.00 96.25 600 LEU A O 1
ATOM 4563 N N . LYS A 1 601 ? 5.060 -22.596 -19.073 1.00 96.19 601 LYS A N 1
ATOM 4564 C CA . LYS A 1 601 ? 4.719 -23.749 -19.916 1.00 96.19 601 LYS A CA 1
ATOM 4565 C C . LYS A 1 601 ? 3.801 -24.758 -19.217 1.00 96.19 601 LYS A C 1
ATOM 4567 O O . LYS A 1 601 ? 2.963 -25.368 -19.868 1.00 96.19 601 LYS A O 1
ATOM 4572 N N . ASP A 1 602 ? 3.931 -24.911 -17.903 1.00 96.19 602 ASP A N 1
ATOM 4573 C CA . ASP A 1 602 ? 3.062 -25.738 -17.053 1.00 96.19 602 ASP A CA 1
ATOM 4574 C C . ASP A 1 602 ? 1.712 -25.053 -16.718 1.00 96.19 602 ASP A C 1
ATOM 4576 O O . ASP A 1 602 ? 0.927 -25.533 -15.894 1.00 96.19 602 ASP A O 1
ATOM 4580 N N . GLY A 1 603 ? 1.406 -23.920 -17.360 1.00 95.25 603 GLY A N 1
ATOM 4581 C CA . GLY A 1 603 ? 0.124 -23.235 -17.233 1.00 95.25 603 GLY A CA 1
ATOM 4582 C C . GLY A 1 603 ? -0.044 -22.516 -15.897 1.00 95.25 603 GLY A C 1
ATOM 4583 O O . GLY A 1 603 ? -1.139 -22.532 -15.332 1.00 95.25 603 GLY A O 1
ATOM 4584 N N . PHE A 1 604 ? 1.023 -21.898 -15.377 1.00 95.94 604 PHE A N 1
ATOM 4585 C CA . PHE A 1 604 ? 1.008 -21.166 -14.106 1.00 95.94 604 PHE A CA 1
ATOM 4586 C C . PHE A 1 604 ? -0.188 -20.215 -13.973 1.00 95.94 604 PHE A C 1
ATOM 4588 O O . PHE A 1 604 ? -0.939 -20.324 -13.007 1.00 95.94 604 PHE A O 1
ATOM 4595 N N . TYR A 1 605 ? -0.423 -19.345 -14.961 1.00 93.69 605 TYR A N 1
ATOM 4596 C CA . TYR A 1 605 ? -1.535 -18.393 -14.912 1.00 93.69 605 TYR A CA 1
ATOM 4597 C C . TYR A 1 605 ? -2.909 -19.070 -14.976 1.00 93.69 605 TYR A C 1
ATOM 4599 O O . TYR A 1 605 ? -3.835 -18.600 -14.323 1.00 93.69 605 TYR A O 1
ATOM 4607 N N . ASN A 1 606 ? -3.045 -20.225 -15.642 1.00 93.94 606 ASN A N 1
ATOM 4608 C CA . ASN A 1 606 ? -4.291 -21.006 -15.607 1.00 93.94 606 ASN A CA 1
ATOM 4609 C C . ASN A 1 606 ? -4.627 -21.407 -14.164 1.00 93.94 606 ASN A C 1
ATOM 4611 O O . ASN A 1 606 ? -5.767 -21.283 -13.720 1.00 93.94 606 ASN A O 1
ATOM 4615 N N . LYS A 1 607 ? -3.609 -21.876 -13.433 1.00 96.12 607 LYS A N 1
ATOM 4616 C CA . LYS A 1 607 ? -3.732 -22.325 -12.041 1.00 96.12 607 LYS A CA 1
ATOM 4617 C C . LYS A 1 607 ? -3.924 -21.141 -11.094 1.00 96.12 607 LYS A C 1
ATOM 4619 O O . LYS A 1 607 ? -4.733 -21.230 -10.178 1.00 96.12 607 LYS A O 1
ATOM 4624 N N . LEU A 1 608 ? -3.232 -20.032 -11.352 1.00 95.69 608 LEU A N 1
ATOM 4625 C CA . LEU A 1 608 ? -3.347 -18.799 -10.581 1.00 95.69 608 LEU A CA 1
ATOM 4626 C C . LEU A 1 608 ? -4.768 -18.220 -10.691 1.00 95.69 608 LEU A C 1
ATOM 4628 O O . LEU A 1 608 ? -5.422 -18.007 -9.676 1.00 95.69 608 LEU A O 1
ATOM 4632 N N . TYR A 1 609 ? -5.303 -18.047 -11.903 1.00 95.12 609 TYR A N 1
ATOM 4633 C CA . TYR A 1 609 ? -6.659 -17.518 -12.102 1.00 95.12 609 TYR A CA 1
ATOM 4634 C C . TYR A 1 609 ? -7.770 -18.444 -11.609 1.00 95.12 609 TYR A C 1
ATOM 4636 O O . TYR A 1 609 ? -8.845 -17.957 -11.265 1.00 95.12 609 TYR A O 1
ATOM 4644 N N . ALA A 1 610 ? -7.517 -19.750 -11.498 1.00 96.12 610 ALA A N 1
ATOM 4645 C CA . ALA A 1 610 ? -8.463 -20.674 -10.882 1.00 96.12 610 ALA A CA 1
ATOM 4646 C C . ALA A 1 610 ? -8.721 -20.371 -9.392 1.00 96.12 610 ALA A C 1
ATOM 4648 O O . ALA A 1 610 ? -9.733 -20.828 -8.864 1.00 96.12 610 ALA A O 1
ATOM 4649 N N . LEU A 1 611 ? -7.853 -19.596 -8.724 1.00 96.81 611 LEU A N 1
ATOM 4650 C CA . LEU A 1 611 ? -8.044 -19.165 -7.333 1.00 96.81 611 LEU A CA 1
ATOM 4651 C C . LEU A 1 611 ? -9.179 -18.142 -7.161 1.00 96.81 611 LEU A C 1
ATOM 4653 O O . LEU A 1 611 ? -9.663 -17.962 -6.046 1.00 96.81 611 LEU A O 1
ATOM 4657 N N . GLN A 1 612 ? -9.607 -17.458 -8.227 1.00 96.62 612 GLN A N 1
ATOM 4658 C CA . GLN A 1 612 ? -10.607 -16.391 -8.130 1.00 96.62 612 GLN A CA 1
ATOM 4659 C C . GLN A 1 612 ? -11.940 -16.918 -7.576 1.00 96.62 612 GLN A C 1
ATOM 4661 O O . GLN A 1 612 ? -12.583 -17.781 -8.171 1.00 96.62 612 GLN A O 1
ATOM 4666 N N . GLY A 1 613 ? -12.358 -16.376 -6.433 1.00 97.12 613 GLY A N 1
ATOM 4667 C CA . GLY A 1 613 ? -13.595 -16.716 -5.733 1.00 97.12 613 GLY A CA 1
ATOM 4668 C C . GLY A 1 613 ? -13.489 -17.887 -4.755 1.00 97.12 613 GLY A C 1
ATOM 4669 O O . GLY A 1 613 ? -14.418 -18.084 -3.968 1.00 97.12 613 GLY A O 1
ATOM 4670 N N . GLN A 1 614 ? -12.380 -18.636 -4.750 1.00 97.50 614 GLN A N 1
ATOM 4671 C CA . GLN A 1 614 ? -12.174 -19.711 -3.778 1.00 97.50 614 GLN A CA 1
ATOM 4672 C C . GLN A 1 614 ? -12.117 -19.132 -2.367 1.00 97.50 614 GLN A C 1
ATOM 4674 O O . GLN A 1 614 ? -11.511 -18.081 -2.146 1.00 97.50 614 GLN A O 1
ATOM 4679 N N . ARG A 1 615 ? -12.764 -19.802 -1.403 1.00 97.06 615 ARG A N 1
ATOM 4680 C CA . ARG A 1 615 ? -12.755 -19.386 0.007 1.00 97.06 615 ARG A CA 1
ATOM 4681 C C . ARG A 1 615 ? -13.157 -17.916 0.176 1.00 97.06 615 ARG A C 1
ATOM 4683 O O . ARG A 1 615 ? -12.544 -17.162 0.932 1.00 97.06 615 ARG A O 1
ATOM 4690 N N . SER A 1 616 ? -14.145 -17.493 -0.615 1.00 97.94 616 SER A N 1
ATOM 4691 C CA . SER A 1 616 ? -14.660 -16.119 -0.666 1.00 97.94 616 SER A CA 1
ATOM 4692 C C . SER A 1 616 ? -13.618 -15.045 -1.011 1.00 97.94 616 SER A C 1
ATOM 4694 O O . SER A 1 616 ? -13.838 -13.871 -0.716 1.00 97.94 616 SER A O 1
ATOM 4696 N N . THR A 1 617 ? -12.506 -15.422 -1.648 1.00 98.00 617 THR A N 1
ATOM 4697 C CA . THR A 1 617 ? -11.368 -14.536 -1.912 1.00 98.00 617 THR A CA 1
ATOM 4698 C C . THR A 1 617 ? -11.183 -14.275 -3.401 1.00 98.00 617 THR A C 1
ATOM 4700 O O . THR A 1 617 ? -11.151 -15.194 -4.214 1.00 98.00 617 THR A O 1
ATOM 4703 N N . TYR A 1 618 ? -11.011 -13.008 -3.751 1.00 98.00 618 TYR A N 1
ATOM 4704 C CA . TYR A 1 618 ? -10.635 -12.533 -5.074 1.00 98.00 618 TYR A CA 1
ATOM 4705 C C . TYR A 1 618 ? -9.297 -11.816 -4.991 1.00 98.00 618 TYR A C 1
ATOM 4707 O O . TYR A 1 618 ? -8.957 -11.220 -3.968 1.00 98.00 618 TYR A O 1
ATOM 4715 N N . TRP A 1 619 ? -8.549 -11.849 -6.083 1.00 96.06 619 TRP A N 1
ATOM 4716 C CA . TRP A 1 619 ? -7.195 -11.318 -6.121 1.00 96.06 619 TRP A CA 1
ATOM 4717 C C . TRP A 1 619 ? -7.027 -10.361 -7.293 1.00 96.06 619 TRP A C 1
ATOM 4719 O O . TRP A 1 619 ? -7.413 -10.681 -8.416 1.00 96.06 619 TRP A O 1
ATOM 4729 N N . THR A 1 620 ? -6.452 -9.190 -7.041 1.00 94.75 620 THR A N 1
ATOM 4730 C CA . THR A 1 620 ? -6.207 -8.164 -8.058 1.00 94.75 620 THR A CA 1
ATOM 4731 C C . THR A 1 620 ? -4.824 -7.539 -7.911 1.00 94.75 620 THR A C 1
ATOM 4733 O O . THR A 1 620 ? -4.045 -7.893 -7.026 1.00 94.75 620 THR A O 1
ATOM 4736 N N . GLY A 1 621 ? -4.501 -6.616 -8.810 1.00 90.25 621 GLY A N 1
ATOM 4737 C CA . GLY A 1 621 ? -3.244 -5.890 -8.821 1.00 90.25 621 GLY A CA 1
ATOM 4738 C C . GLY A 1 621 ? -2.138 -6.600 -9.593 1.00 90.25 621 GLY A C 1
ATOM 4739 O O . GLY A 1 621 ? -2.357 -7.519 -10.379 1.00 90.25 621 GLY A O 1
ATOM 4740 N N . PHE A 1 622 ? -0.923 -6.127 -9.370 1.00 85.06 622 PHE A N 1
ATOM 4741 C CA . PHE A 1 622 ? 0.229 -6.351 -10.238 1.00 85.06 622 PHE A CA 1
ATOM 4742 C C . PHE A 1 622 ? 0.710 -7.814 -10.364 1.00 85.06 622 PHE A C 1
ATOM 4744 O O . PHE A 1 622 ? 1.291 -8.193 -11.374 1.00 85.06 622 PHE A O 1
ATOM 4751 N N . ALA A 1 623 ? 0.409 -8.702 -9.412 1.00 90.00 623 ALA A N 1
ATOM 4752 C CA . ALA A 1 623 ? 0.711 -10.133 -9.586 1.00 90.00 623 ALA A CA 1
ATOM 4753 C C . ALA A 1 623 ? -0.192 -10.829 -10.630 1.00 90.00 623 ALA A C 1
ATOM 4755 O O . ALA A 1 623 ? 0.099 -11.945 -11.067 1.00 90.00 623 ALA A O 1
ATOM 4756 N N . TRP A 1 624 ? -1.285 -10.172 -11.025 1.00 91.62 624 TRP A N 1
ATOM 4757 C CA . TRP A 1 624 ? -2.364 -10.735 -11.836 1.00 91.62 624 TRP A CA 1
ATOM 4758 C C . TRP A 1 624 ? -2.487 -10.092 -13.213 1.00 91.62 624 TRP A C 1
ATOM 4760 O O . TRP A 1 624 ? -3.209 -10.617 -14.058 1.00 91.62 624 TRP A O 1
ATOM 4770 N N . ALA A 1 625 ? -1.803 -8.971 -13.431 1.00 89.44 625 ALA A N 1
ATOM 4771 C CA . ALA A 1 625 ? -1.928 -8.138 -14.614 1.00 89.44 625 ALA A CA 1
ATOM 4772 C C . ALA A 1 625 ? -0.668 -7.266 -14.797 1.00 89.44 625 ALA A C 1
ATOM 4774 O O . ALA A 1 625 ? 0.020 -6.992 -13.812 1.00 89.44 625 ALA A O 1
ATOM 4775 N N . PRO A 1 626 ? -0.373 -6.789 -16.021 1.00 86.44 626 PRO A N 1
ATOM 4776 C CA . PRO A 1 626 ? 0.723 -5.846 -16.266 1.00 86.44 626 PRO A CA 1
ATOM 4777 C C . PRO A 1 626 ? 0.667 -4.575 -15.394 1.00 86.44 626 PRO A C 1
ATOM 4779 O O . PRO A 1 626 ? -0.418 -4.048 -15.139 1.00 86.44 626 PRO A O 1
ATOM 4782 N N . ASP A 1 627 ? 1.837 -4.058 -14.991 1.00 80.38 627 ASP A N 1
ATOM 4783 C CA . ASP A 1 627 ? 2.006 -3.000 -13.971 1.00 80.38 627 ASP A CA 1
ATOM 4784 C C . ASP A 1 627 ? 1.655 -1.577 -14.427 1.00 80.38 627 ASP A C 1
ATOM 4786 O O . ASP A 1 627 ? 2.492 -0.679 -14.501 1.00 80.38 627 ASP A O 1
ATOM 4790 N N . TYR A 1 628 ? 0.398 -1.353 -14.782 1.00 83.50 628 TYR A N 1
ATOM 4791 C CA . TYR A 1 628 ? -0.095 -0.023 -15.119 1.00 83.50 628 TYR A CA 1
ATOM 4792 C C . TYR A 1 628 ? -1.444 0.175 -14.463 1.00 83.50 628 TYR A C 1
ATOM 4794 O O . TYR A 1 628 ? -2.365 -0.580 -14.762 1.00 83.50 628 TYR A O 1
ATOM 4802 N N . SER A 1 629 ? -1.609 1.221 -13.649 1.00 87.81 629 SER A N 1
ATOM 4803 C CA . SER A 1 629 ? -2.870 1.514 -12.944 1.00 87.81 629 SER A CA 1
ATOM 4804 C C . SER A 1 629 ? -4.097 1.367 -13.848 1.00 87.81 629 SER A C 1
ATOM 4806 O O . SER A 1 629 ? -5.042 0.671 -13.498 1.00 87.81 629 SER A O 1
ATOM 4808 N N . SER A 1 630 ? -4.040 1.918 -15.065 1.00 88.94 630 SER A N 1
ATOM 4809 C CA . SER A 1 630 ? -5.110 1.811 -16.066 1.00 88.94 630 SER A CA 1
ATOM 4810 C C . SER A 1 630 ? -5.426 0.373 -16.500 1.00 88.94 630 SER A C 1
ATOM 4812 O O . SER A 1 630 ? -6.583 0.047 -16.735 1.00 88.94 630 SER A O 1
ATOM 4814 N N . ILE A 1 631 ? -4.410 -0.483 -16.623 1.00 89.12 631 ILE A N 1
ATOM 4815 C CA . ILE A 1 631 ? -4.562 -1.905 -16.962 1.00 89.12 631 ILE A CA 1
ATOM 4816 C C . ILE A 1 631 ? -5.077 -2.685 -15.746 1.00 89.12 631 ILE A C 1
ATOM 4818 O O . ILE A 1 631 ? -5.947 -3.543 -15.886 1.00 89.12 631 ILE A O 1
ATOM 4822 N N . LEU A 1 632 ? -4.590 -2.360 -14.547 1.00 91.25 632 LEU A N 1
ATOM 4823 C CA . LEU A 1 632 ? -5.042 -2.976 -13.303 1.00 91.25 632 LEU A CA 1
ATOM 4824 C C . LEU A 1 632 ? -6.516 -2.665 -13.004 1.00 91.25 632 LEU A C 1
ATOM 4826 O O . LEU A 1 632 ? -7.230 -3.520 -12.479 1.00 91.25 632 LEU A O 1
ATOM 4830 N N . TRP A 1 633 ? -6.985 -1.458 -13.330 1.00 93.31 633 TRP A N 1
ATOM 4831 C CA . TRP A 1 633 ? -8.398 -1.085 -13.211 1.00 93.31 633 TRP A CA 1
ATOM 4832 C C . TRP A 1 633 ? -9.275 -1.918 -14.143 1.00 93.31 633 TRP A C 1
ATOM 4834 O O . TRP A 1 633 ? -10.268 -2.479 -13.690 1.00 93.31 633 TRP A O 1
ATOM 4844 N N . ASP A 1 634 ? -8.860 -2.096 -15.397 1.00 91.75 634 ASP A N 1
ATOM 4845 C CA . ASP A 1 634 ? -9.575 -2.958 -16.341 1.00 91.75 634 ASP A CA 1
ATOM 4846 C C . ASP A 1 634 ? -9.588 -4.424 -15.906 1.00 91.75 634 ASP A C 1
ATOM 4848 O O . ASP A 1 634 ? -10.613 -5.086 -16.035 1.00 91.75 634 ASP A O 1
ATOM 4852 N N . PHE A 1 635 ? -8.488 -4.935 -15.344 1.00 93.12 635 PHE A N 1
ATOM 4853 C CA . PHE A 1 635 ? -8.490 -6.277 -14.761 1.00 93.12 635 PHE A CA 1
ATOM 4854 C C . PHE A 1 635 ? -9.491 -6.374 -13.606 1.00 93.12 635 PHE A C 1
ATOM 4856 O O . PHE A 1 635 ? -10.290 -7.309 -13.544 1.00 93.12 635 PHE A O 1
ATOM 4863 N N . THR A 1 636 ? -9.494 -5.377 -12.720 1.00 94.94 636 THR A N 1
ATOM 4864 C CA . THR A 1 636 ? -10.400 -5.316 -11.566 1.00 94.94 636 THR A CA 1
ATOM 4865 C C . THR A 1 636 ? -11.870 -5.304 -12.000 1.00 94.94 636 THR A C 1
ATOM 4867 O O . THR A 1 636 ? -12.679 -5.987 -11.372 1.00 94.94 636 THR A O 1
ATOM 4870 N N . GLU A 1 637 ? -12.214 -4.634 -13.110 1.00 94.12 637 GLU A N 1
ATOM 4871 C CA . GLU A 1 637 ? -13.570 -4.668 -13.687 1.00 94.12 637 GLU A CA 1
ATOM 4872 C C . GLU A 1 637 ? -14.078 -6.090 -13.931 1.00 94.12 637 GLU A C 1
ATOM 4874 O O . GLU A 1 637 ? -15.251 -6.389 -13.694 1.00 94.12 637 GLU A O 1
ATOM 4879 N N . THR A 1 638 ? -13.196 -6.982 -14.383 1.00 93.19 638 THR A N 1
ATOM 4880 C CA . THR A 1 638 ? -13.572 -8.358 -14.730 1.00 93.19 638 THR A CA 1
ATOM 4881 C C . THR A 1 638 ? -13.964 -9.198 -13.514 1.00 93.19 638 THR A C 1
ATOM 4883 O O . THR A 1 638 ? -14.677 -10.192 -13.662 1.00 93.19 638 THR A O 1
ATOM 4886 N N . LEU A 1 639 ? -13.543 -8.796 -12.311 1.00 95.88 639 LEU A N 1
ATOM 4887 C CA . LEU A 1 639 ? -13.770 -9.545 -11.076 1.00 95.88 639 LEU A CA 1
ATOM 4888 C C . LEU A 1 639 ? -15.121 -9.223 -10.429 1.00 95.88 639 LEU A C 1
ATOM 4890 O O . LEU A 1 639 ? -15.660 -10.065 -9.706 1.00 95.88 639 LEU A O 1
ATOM 4894 N N . PHE A 1 640 ? -15.698 -8.042 -10.685 1.00 97.56 640 PHE A N 1
ATOM 4895 C CA . PHE A 1 640 ? -16.918 -7.606 -9.997 1.00 97.56 640 PHE A CA 1
ATOM 4896 C C . PHE A 1 640 ? -18.094 -8.575 -10.106 1.00 97.56 640 PHE A C 1
ATOM 4898 O O . PHE A 1 640 ? -18.697 -8.819 -9.063 1.00 97.56 640 PHE A O 1
ATOM 4905 N N . PRO A 1 641 ? -18.413 -9.183 -11.270 1.00 97.12 641 PRO A N 1
ATOM 4906 C CA . PRO A 1 641 ? -19.502 -10.155 -11.352 1.00 97.12 641 PRO A CA 1
ATOM 4907 C C . PRO A 1 641 ? -19.352 -11.314 -10.358 1.00 97.12 641 PRO A C 1
ATOM 4909 O O . PRO A 1 641 ? -20.342 -11.764 -9.788 1.00 97.12 641 PRO A O 1
ATOM 4912 N N . GLY A 1 642 ? -18.117 -11.770 -10.121 1.00 97.12 642 GLY A N 1
ATOM 4913 C CA . GLY A 1 642 ? -17.820 -12.780 -9.109 1.00 97.12 642 GLY A CA 1
ATOM 4914 C C . GLY A 1 642 ? -17.910 -12.218 -7.691 1.00 97.12 642 GLY A C 1
ATOM 4915 O O . GLY A 1 642 ? -18.555 -12.822 -6.830 1.00 97.12 642 GLY A O 1
ATOM 4916 N N . ILE A 1 643 ? -17.292 -11.059 -7.442 1.00 97.94 643 ILE A N 1
ATOM 4917 C CA . ILE A 1 643 ? -17.259 -10.431 -6.112 1.00 97.94 643 ILE A CA 1
ATOM 4918 C C . ILE A 1 643 ? -18.680 -10.178 -5.598 1.00 97.94 643 ILE A C 1
ATOM 4920 O O . ILE A 1 643 ? -19.003 -10.584 -4.489 1.00 97.94 643 ILE A O 1
ATOM 4924 N N . ILE A 1 644 ? -19.555 -9.579 -6.408 1.00 97.56 644 ILE A N 1
ATOM 4925 C CA . ILE A 1 644 ? -20.917 -9.216 -5.981 1.00 97.56 644 ILE A CA 1
ATOM 4926 C C . ILE A 1 644 ? -21.888 -10.403 -5.961 1.00 97.56 644 ILE A C 1
ATOM 4928 O O . ILE A 1 644 ? -23.025 -10.266 -5.508 1.00 97.56 644 ILE A O 1
ATOM 4932 N N . SER A 1 645 ? -21.480 -11.566 -6.474 1.00 95.62 645 SER A N 1
ATOM 4933 C CA . SER A 1 645 ? -22.352 -12.732 -6.538 1.00 95.62 645 SER A CA 1
ATOM 4934 C C . SER A 1 645 ? -22.685 -13.239 -5.133 1.00 95.62 645 SER A C 1
ATOM 4936 O O . SER A 1 645 ? -21.819 -13.729 -4.404 1.00 95.62 645 SER A O 1
ATOM 4938 N N . GLY A 1 646 ? -23.974 -13.187 -4.793 1.00 87.06 646 GLY A N 1
ATOM 4939 C CA . GLY A 1 646 ? -24.515 -13.732 -3.549 1.00 87.06 646 GLY A CA 1
ATOM 4940 C C . GLY A 1 646 ? -24.337 -12.847 -2.314 1.00 87.06 646 GLY A C 1
ATOM 4941 O O . GLY A 1 646 ? -24.535 -13.356 -1.212 1.00 87.06 646 GLY A O 1
ATOM 4942 N N . ILE A 1 647 ? -23.978 -11.566 -2.473 1.00 90.00 647 ILE A N 1
ATOM 4943 C CA . ILE A 1 647 ? -23.799 -10.626 -1.353 1.00 90.00 647 ILE A CA 1
ATOM 4944 C C . ILE A 1 647 ? -24.677 -9.397 -1.448 1.00 90.00 647 ILE A C 1
ATOM 4946 O O . ILE A 1 647 ? -24.941 -8.931 -2.581 1.00 90.00 647 ILE A O 1
#

Radius of gyration: 30.71 Å; chains: 1; bounding box: 67×54×95 Å

Organism: Grosmannia clavigera (strain kw1407 / UAMH 11150) (NCBI:txid655863)